Protein 3HTA (pdb70)

Radius of gyration: 35.43 Å; Cα contacts (8 Å, |Δi|>4): 912; chains: 4; bounding box: 67×68×115 Å

Structure (mmCIF, N/CA/C/O backbone):
data_3HTA
#
_entry.id   3HTA
#
_cell.length_a   76.471
_cell.length_b   77.922
_cell.length_c   203.265
_cell.angle_alpha   90.00
_cell.angle_beta   90.00
_cell.angle_gamma   90.00
#
_symmetry.space_group_name_H-M   'P 21 21 21'
#
loop_
_entity.id
_entity.type
_entity.pdbx_description
1 polymer 'EbrA repressor'
2 non-polymer IMIDAZOLE
3 water water
#
loop_
_atom_site.group_PDB
_atom_site.id
_atom_site.type_symbol
_atom_site.label_atom_id
_atom_site.label_alt_id
_atom_site.label_comp_id
_atom_site.label_asym_id
_atom_site.label_entity_id
_atom_site.label_seq_id
_atom_site.pdbx_PDB_ins_code
_atom_site.Cartn_x
_atom_site.Cartn_y
_atom_site.Cartn_z
_atom_site.occupancy
_atom_site.B_iso_or_equiv
_atom_site.auth_seq_id
_atom_site.auth_comp_id
_atom_site.auth_asym_id
_atom_site.auth_atom_id
_atom_site.pdbx_PDB_model_num
ATOM 1 N N . LEU A 1 14 ? 47.252 27.391 4.725 1.00 54.87 -6 LEU A N 1
ATOM 2 C CA . LEU A 1 14 ? 46.162 27.666 5.710 1.00 55.74 -6 LEU A CA 1
ATOM 3 C C . LEU A 1 14 ? 46.693 27.510 7.137 1.00 54.94 -6 LEU A C 1
ATOM 4 O O . LEU A 1 14 ? 47.414 26.559 7.437 1.00 55.85 -6 LEU A O 1
ATOM 9 N N . VAL A 1 15 ? 46.337 28.446 8.012 1.00 53.71 -5 VAL A N 1
ATOM 10 C CA . VAL A 1 15 ? 46.812 28.424 9.396 1.00 52.42 -5 VAL A CA 1
ATOM 11 C C . VAL A 1 15 ? 46.248 27.300 10.260 1.00 50.67 -5 VAL A C 1
ATOM 12 O O . VAL A 1 15 ? 45.042 27.177 10.427 1.00 51.96 -5 VAL A O 1
ATOM 16 N N . PRO A 1 16 ? 47.127 26.457 10.817 1.00 49.20 -4 PRO A N 1
ATOM 17 C CA . PRO A 1 16 ? 46.667 25.358 11.662 1.00 48.17 -4 PRO A CA 1
ATOM 18 C C . PRO A 1 16 ? 45.826 25.858 12.833 1.00 48.83 -4 PRO A C 1
ATOM 19 O O . PRO A 1 16 ? 45.960 27.000 13.265 1.00 47.72 -4 PRO A O 1
ATOM 23 N N . ARG A 1 17 ? 44.947 24.996 13.333 1.00 48.99 -3 ARG A N 1
ATOM 24 C CA . ARG A 1 17 ? 44.103 25.343 14.458 1.00 48.33 -3 ARG A CA 1
ATOM 25 C C . ARG A 1 17 ? 44.979 25.508 15.688 1.00 49.07 -3 ARG A C 1
ATOM 26 O O . ARG A 1 17 ? 46.052 24.919 15.773 1.00 47.24 -3 ARG A O 1
ATOM 34 N N . GLY A 1 18 ? 44.508 26.314 16.634 1.00 50.89 -2 GLY A N 1
ATOM 35 C CA . GLY A 1 18 ? 45.247 26.556 17.857 1.00 53.62 -2 GLY A CA 1
ATOM 36 C C . GLY A 1 18 ? 46.410 27.492 17.625 1.00 55.41 -2 GLY A C 1
ATOM 37 O O . GLY A 1 18 ? 47.190 27.776 18.534 1.00 56.89 -2 GLY A O 1
ATOM 38 N N . SER A 1 19 ? 46.513 27.982 16.397 1.00 56.67 -1 SER A N 1
ATOM 39 C CA . SER A 1 19 ? 47.586 28.881 16.012 1.00 58.06 -1 SER A CA 1
ATOM 40 C C . SER A 1 19 ? 47.442 30.274 16.608 1.00 59.89 -1 SER A C 1
ATOM 41 O O . SER A 1 19 ? 48.368 30.787 17.237 1.00 60.61 -1 SER A O 1
ATOM 44 N N . HIS A 1 20 ? 46.279 30.884 16.420 1.00 60.85 0 HIS A N 1
ATOM 45 C CA . HIS A 1 20 ? 46.049 32.231 16.924 1.00 61.73 0 HIS A CA 1
ATOM 46 C C . HIS A 1 20 ? 45.104 32.300 18.120 1.00 60.98 0 HIS A C 1
ATOM 47 O O . HIS A 1 20 ? 44.996 33.342 18.764 1.00 61.32 0 HIS A O 1
ATOM 54 N N . MET A 1 21 ? 44.427 31.197 18.423 1.00 58.95 1 MET A N 1
ATOM 55 C CA . MET A 1 21 ? 43.488 31.175 19.539 1.00 56.26 1 MET A CA 1
ATOM 56 C C . MET A 1 21 ? 43.133 29.749 19.944 1.00 54.07 1 MET A C 1
ATOM 57 O O . MET A 1 21 ? 43.422 28.805 19.217 1.00 53.21 1 MET A O 1
ATOM 62 N N . PRO A 1 22 ? 42.510 29.570 21.122 1.00 53.02 2 PRO A N 1
ATOM 63 C CA . PRO A 1 22 ? 42.149 28.213 21.541 1.00 51.94 2 PRO A CA 1
ATOM 64 C C . PRO A 1 22 ? 41.174 27.631 20.522 1.00 51.26 2 PRO A C 1
ATOM 65 O O . PRO A 1 22 ? 40.340 28.345 19.982 1.00 50.36 2 PRO A O 1
ATOM 69 N N . ARG A 1 23 ? 41.282 26.339 20.259 1.00 50.44 3 ARG A N 1
ATOM 70 C CA . ARG A 1 23 ? 40.409 25.697 19.291 1.00 50.68 3 ARG A CA 1
ATOM 71 C C . ARG A 1 23 ? 38.915 25.998 19.481 1.00 50.44 3 ARG A C 1
ATOM 72 O O . ARG A 1 23 ? 38.178 26.153 18.506 1.00 49.58 3 ARG A O 1
ATOM 80 N N . ARG A 1 24 ? 38.472 26.105 20.729 1.00 49.43 4 ARG A N 1
ATOM 81 C CA . ARG A 1 24 ? 37.062 26.351 21.013 1.00 48.20 4 ARG A CA 1
ATOM 82 C C . ARG A 1 24 ? 36.515 27.711 20.585 1.00 46.46 4 ARG A C 1
ATOM 83 O O . ARG A 1 24 ? 35.307 27.890 20.474 1.00 46.21 4 ARG A O 1
ATOM 91 N N . HIS A 1 25 ? 37.394 28.669 20.335 1.00 45.45 5 HIS A N 1
ATOM 92 C CA . HIS A 1 25 ? 36.943 29.994 19.932 1.00 44.20 5 HIS A CA 1
ATOM 93 C C . HIS A 1 25 ? 37.118 30.276 18.446 1.00 42.36 5 HIS A C 1
ATOM 94 O O . HIS A 1 25 ? 36.721 31.332 17.978 1.00 42.31 5 HIS A O 1
ATOM 101 N N . ASP A 1 26 ? 37.711 29.348 17.700 1.00 41.14 6 ASP A N 1
ATOM 102 C CA . ASP A 1 26 ? 37.939 29.582 16.283 1.00 42.08 6 ASP A CA 1
ATOM 103 C C . ASP A 1 26 ? 36.775 29.191 15.382 1.00 43.41 6 ASP A C 1
ATOM 104 O O . ASP A 1 26 ? 35.841 28.515 15.806 1.00 44.01 6 ASP A O 1
ATOM 109 N N . PRO A 1 27 ? 36.814 29.626 14.117 1.00 43.21 7 PRO A N 1
ATOM 110 C CA . PRO A 1 27 ? 35.742 29.310 13.174 1.00 43.06 7 PRO A CA 1
ATOM 111 C C . PRO A 1 27 ? 35.458 27.832 12.900 1.00 43.03 7 PRO A C 1
ATOM 112 O O . PRO A 1 27 ? 34.382 27.500 12.416 1.00 43.24 7 PRO A O 1
ATOM 116 N N . GLU A 1 28 ? 36.396 26.940 13.202 1.00 42.59 8 GLU A N 1
ATOM 117 C CA . GLU A 1 28 ? 36.146 25.521 12.952 1.00 40.87 8 GLU A CA 1
ATOM 118 C C . GLU A 1 28 ? 35.147 24.979 13.961 1.00 39.37 8 GLU A C 1
ATOM 119 O O . GLU A 1 28 ? 34.399 24.051 13.667 1.00 39.61 8 GLU A O 1
ATOM 125 N N . ARG A 1 29 ? 35.150 25.565 15.153 1.00 38.10 9 ARG A N 1
ATOM 126 C CA . ARG A 1 29 ? 34.240 25.174 16.223 1.00 35.88 9 ARG A CA 1
ATOM 127 C C . ARG A 1 29 ? 32.880 25.761 15.911 1.00 35.89 9 ARG A C 1
ATOM 128 O O . ARG A 1 29 ? 31.848 25.147 16.172 1.00 34.04 9 ARG A O 1
ATOM 136 N N . ARG A 1 30 ? 32.893 26.970 15.361 1.00 35.41 10 ARG A N 1
ATOM 137 C CA . ARG A 1 30 ? 31.667 27.641 14.988 1.00 36.63 10 ARG A CA 1
ATOM 138 C C . ARG A 1 30 ? 30.989 26.784 13.945 1.00 35.42 10 ARG A C 1
ATOM 139 O O . ARG A 1 30 ? 29.785 26.586 13.992 1.00 37.52 10 ARG A O 1
ATOM 147 N N . GLN A 1 31 ? 31.773 26.258 13.016 1.00 32.75 11 GLN A N 1
ATOM 148 C CA . GLN A 1 31 ? 31.239 25.427 11.946 1.00 32.68 11 GLN A CA 1
ATOM 149 C C . GLN A 1 31 ? 30.681 24.096 12.447 1.00 32.59 11 GLN A C 1
ATOM 150 O O . GLN A 1 31 ? 29.706 23.580 11.894 1.00 31.73 11 GLN A O 1
ATOM 156 N N . ARG A 1 32 ? 31.299 23.544 13.488 1.00 32.16 12 ARG A N 1
ATOM 157 C CA . ARG A 1 32 ? 30.855 22.275 14.065 1.00 32.19 12 ARG A CA 1
ATOM 158 C C . ARG A 1 32 ? 29.464 22.432 14.657 1.00 30.79 12 ARG A C 1
ATOM 159 O O . ARG A 1 32 ? 28.606 21.582 14.495 1.00 30.46 12 ARG A O 1
ATOM 167 N N . ILE A 1 33 ? 29.252 23.535 15.353 1.00 29.99 13 ILE A N 1
ATOM 168 C CA . ILE A 1 33 ? 27.970 23.806 15.976 1.00 28.99 13 ILE A CA 1
ATOM 169 C C . ILE A 1 33 ? 26.876 23.990 14.922 1.00 30.27 13 ILE A C 1
ATOM 170 O O . ILE A 1 33 ? 25.788 23.436 15.044 1.00 31.65 13 ILE A O 1
ATOM 175 N N . ILE A 1 34 ? 27.173 24.761 13.883 1.00 30.15 14 ILE A N 1
ATOM 176 C CA . ILE A 1 34 ? 26.219 24.997 12.817 1.00 28.60 14 ILE A CA 1
ATOM 177 C C . ILE A 1 34 ? 25.873 23.676 12.134 1.00 29.70 14 ILE A C 1
ATOM 178 O O . ILE A 1 34 ? 24.700 23.384 11.899 1.00 29.36 14 ILE A O 1
ATOM 183 N N . ASP A 1 35 ? 26.890 22.879 11.818 1.00 29.92 15 ASP A N 1
ATOM 184 C CA . ASP A 1 35 ? 26.671 21.583 11.179 1.00 30.40 15 ASP A CA 1
ATOM 185 C C . ASP A 1 35 ? 25.727 20.775 12.050 1.00 30.31 15 ASP A C 1
ATOM 186 O O . ASP A 1 35 ? 24.852 20.075 11.545 1.00 30.45 15 ASP A O 1
ATOM 191 N N . ALA A 1 36 ? 25.928 20.869 13.362 1.00 27.67 16 ALA A N 1
ATOM 192 C CA . ALA A 1 36 ? 25.111 20.148 14.320 1.00 27.45 16 ALA A CA 1
ATOM 193 C C . ALA A 1 36 ? 23.691 20.695 14.356 1.00 27.93 16 ALA A C 1
ATOM 194 O O . ALA A 1 36 ? 22.747 19.954 14.600 1.00 27.78 16 ALA A O 1
ATOM 196 N N . ALA A 1 37 ? 23.539 21.994 14.128 1.00 27.62 17 ALA A N 1
ATOM 197 C CA . ALA A 1 37 ? 22.218 22.599 14.136 1.00 28.33 17 ALA A CA 1
ATOM 198 C C . ALA A 1 37 ? 21.416 22.001 12.990 1.00 29.79 17 ALA A C 1
ATOM 199 O O . ALA A 1 37 ? 20.251 21.649 13.143 1.00 31.16 17 ALA A O 1
ATOM 201 N N . ILE A 1 38 ? 22.058 21.872 11.840 1.00 29.05 18 ILE A N 1
ATOM 202 C CA . ILE A 1 38 ? 21.409 21.300 10.683 1.00 30.06 18 ILE A CA 1
ATOM 203 C C . ILE A 1 38 ? 21.026 19.828 10.890 1.00 30.85 18 ILE A C 1
ATOM 204 O O . ILE A 1 38 ? 19.954 19.400 10.465 1.00 31.15 18 ILE A O 1
ATOM 209 N N . ARG A 1 39 ? 21.875 19.047 11.549 1.00 30.88 19 ARG A N 1
ATOM 210 C CA . ARG A 1 39 ? 21.529 17.650 11.791 1.00 30.25 19 ARG A CA 1
ATOM 211 C C . ARG A 1 39 ? 20.326 17.588 12.710 1.00 30.70 19 ARG A C 1
ATOM 212 O O . ARG A 1 39 ? 19.488 16.710 12.570 1.00 31.02 19 ARG A O 1
ATOM 220 N N . VAL A 1 40 ? 20.253 18.519 13.658 1.00 30.81 20 VAL A N 1
ATOM 221 C CA . VAL A 1 40 ? 19.138 18.569 14.597 1.00 31.78 20 VAL A CA 1
ATOM 222 C C . VAL A 1 40 ? 17.831 18.910 13.872 1.00 33.24 20 VAL A C 1
ATOM 223 O O . VAL A 1 40 ? 16.822 18.223 14.028 1.00 32.82 20 VAL A O 1
ATOM 227 N N . VAL A 1 41 ? 17.850 19.974 13.081 1.00 32.63 21 VAL A N 1
ATOM 228 C CA . VAL A 1 41 ? 16.659 20.367 12.354 1.00 32.72 21 VAL A CA 1
ATOM 229 C C . VAL A 1 41 ? 16.198 19.221 11.474 1.00 34.22 21 VAL A C 1
ATOM 230 O O . VAL A 1 41 ? 15.012 18.957 11.366 1.00 34.59 21 VAL A O 1
ATOM 234 N N . GLY A 1 42 ? 17.142 18.534 10.847 1.00 34.51 22 GLY A N 1
ATOM 235 C CA . GLY A 1 42 ? 16.777 17.428 9.991 1.00 34.83 22 GLY A CA 1
ATOM 236 C C . GLY A 1 42 ? 16.097 16.304 10.743 1.00 36.90 22 GLY A C 1
ATOM 237 O O . GLY A 1 42 ? 15.006 15.878 10.379 1.00 37.72 22 GLY A O 1
ATOM 238 N N . GLN A 1 43 ? 16.717 15.827 11.812 1.00 38.97 23 GLN A N 1
ATOM 239 C CA . GLN A 1 43 ? 16.138 14.721 12.554 1.00 41.20 23 GLN A CA 1
ATOM 240 C C . GLN A 1 43 ? 14.904 14.999 13.390 1.00 40.07 23 GLN A C 1
ATOM 241 O O . GLN A 1 43 ? 14.050 14.130 13.502 1.00 38.07 23 GLN A O 1
ATOM 247 N N . LYS A 1 44 ? 14.792 16.183 13.982 1.00 40.10 24 LYS A N 1
ATOM 248 C CA . LYS A 1 44 ? 13.619 16.457 14.803 1.00 41.85 24 LYS A CA 1
ATOM 249 C C . LYS A 1 44 ? 12.912 17.784 14.595 1.00 41.50 24 LYS A C 1
ATOM 250 O O . LYS A 1 44 ? 12.236 18.289 15.487 1.00 41.01 24 LYS A O 1
ATOM 256 N N . GLY A 1 45 ? 13.057 18.333 13.399 1.00 41.42 25 GLY A N 1
ATOM 257 C CA . GLY A 1 45 ? 12.400 19.573 13.074 1.00 40.31 25 GLY A CA 1
ATOM 258 C C . GLY A 1 45 ? 12.940 20.784 13.779 1.00 41.35 25 GLY A C 1
ATOM 259 O O . GLY A 1 45 ? 13.549 20.706 14.833 1.00 41.10 25 GLY A O 1
ATOM 260 N N . ILE A 1 46 ? 12.690 21.928 13.173 1.00 43.29 26 ILE A N 1
ATOM 261 C CA . ILE A 1 46 ? 13.137 23.198 13.694 1.00 44.15 26 ILE A CA 1
ATOM 262 C C . ILE A 1 46 ? 12.560 23.427 15.091 1.00 44.26 26 ILE A C 1
ATOM 263 O O . ILE A 1 46 ? 13.084 24.215 15.880 1.00 45.48 26 ILE A O 1
ATOM 268 N N . ALA A 1 47 ? 11.482 22.725 15.404 1.00 42.85 27 ALA A N 1
ATOM 269 C CA . ALA A 1 47 ? 10.859 22.869 16.709 1.00 41.19 27 ALA A CA 1
ATOM 270 C C . ALA A 1 47 ? 11.787 22.338 17.792 1.00 39.63 27 ALA A C 1
ATOM 271 O O . ALA A 1 47 ? 11.775 22.815 18.918 1.00 38.45 27 ALA A O 1
ATOM 273 N N . GLY A 1 48 ? 12.593 21.345 17.446 1.00 38.77 28 GLY A N 1
ATOM 274 C CA . GLY A 1 48 ? 13.509 20.781 18.417 1.00 37.96 28 GLY A CA 1
ATOM 275 C C . GLY A 1 48 ? 14.888 21.423 18.450 1.00 36.50 28 GLY A C 1
ATOM 276 O O . GLY A 1 48 ? 15.809 20.883 19.059 1.00 37.44 28 GLY A O 1
ATOM 277 N N . LEU A 1 49 ? 15.036 22.575 17.808 1.00 34.31 29 LEU A N 1
ATOM 278 C CA . LEU A 1 49 ? 16.320 23.264 17.776 1.00 33.73 29 LEU A CA 1
ATOM 279 C C . LEU A 1 49 ? 16.515 24.199 18.957 1.00 33.73 29 LEU A C 1
ATOM 280 O O . LEU A 1 49 ? 15.701 25.075 19.206 1.00 35.19 29 LEU A O 1
ATOM 285 N N . SER A 1 50 ? 17.602 24.014 19.689 1.00 32.80 30 SER A N 1
ATOM 286 C CA . SER A 1 50 ? 17.885 24.871 20.826 1.00 33.26 30 SER A CA 1
ATOM 287 C C . SER A 1 50 ? 19.360 24.740 21.148 1.00 33.74 30 SER A C 1
ATOM 288 O O . SER A 1 50 ? 20.011 23.817 20.681 1.00 35.14 30 SER A O 1
ATOM 291 N N . HIS A 1 51 ? 19.897 25.663 21.932 1.00 32.46 31 HIS A N 1
ATOM 292 C CA . HIS A 1 51 ? 21.298 25.583 22.286 1.00 31.35 31 HIS A CA 1
ATOM 293 C C . HIS A 1 51 ? 21.597 24.253 22.949 1.00 31.44 31 HIS A C 1
ATOM 294 O O . HIS A 1 51 ? 22.674 23.688 22.764 1.00 29.73 31 HIS A O 1
ATOM 301 N N . ARG A 1 52 ? 20.626 23.749 23.705 1.00 32.18 32 ARG A N 1
ATOM 302 C CA . ARG A 1 52 ? 20.775 22.478 24.409 1.00 32.07 32 ARG A CA 1
ATOM 303 C C . ARG A 1 52 ? 20.793 21.246 23.516 1.00 30.72 32 ARG A C 1
ATOM 304 O O . ARG A 1 52 ? 21.516 20.303 23.803 1.00 32.57 32 ARG A O 1
ATOM 312 N N . THR A 1 53 ? 19.996 21.230 22.450 1.00 28.80 33 THR A N 1
ATOM 313 C CA . THR A 1 53 ? 19.996 20.073 21.564 1.00 27.99 33 THR A CA 1
ATOM 314 C C . THR A 1 53 ? 21.151 20.180 20.584 1.00 27.52 33 THR A C 1
ATOM 315 O O . THR A 1 53 ? 21.675 19.175 20.134 1.00 29.30 33 THR A O 1
ATOM 319 N N . VAL A 1 54 ? 21.554 21.406 20.274 1.00 26.66 34 VAL A N 1
ATOM 320 C CA . VAL A 1 54 ? 22.684 21.663 19.380 1.00 26.88 34 VAL A CA 1
ATOM 321 C C . VAL A 1 54 ? 23.994 21.313 20.092 1.00 27.98 34 VAL A C 1
ATOM 322 O O . VAL A 1 54 ? 24.880 20.682 19.517 1.00 28.88 34 VAL A O 1
ATOM 326 N N . ALA A 1 55 ? 24.116 21.728 21.350 1.00 28.70 35 ALA A N 1
ATOM 327 C CA . ALA A 1 55 ? 25.314 21.435 22.124 1.00 27.47 35 ALA A CA 1
ATOM 328 C C . ALA A 1 55 ? 25.439 19.922 22.231 1.00 27.53 35 ALA A C 1
ATOM 329 O O . ALA A 1 55 ? 26.527 19.363 22.125 1.00 27.30 35 ALA A O 1
ATOM 331 N N . ALA A 1 56 ? 24.310 19.261 22.436 1.00 26.90 36 ALA A N 1
ATOM 332 C CA . ALA A 1 56 ? 24.296 17.810 22.544 1.00 28.34 36 ALA A CA 1
ATOM 333 C C . ALA A 1 56 ? 24.726 17.142 21.244 1.00 28.83 36 ALA A C 1
ATOM 334 O O . ALA A 1 56 ? 25.586 16.266 21.257 1.00 30.58 36 ALA A O 1
ATOM 336 N N . GLU A 1 57 ? 24.130 17.547 20.124 1.00 29.52 37 GLU A N 1
ATOM 337 C CA . GLU A 1 57 ? 24.464 16.953 18.830 1.00 29.84 37 GLU A CA 1
ATOM 338 C C . GLU A 1 57 ? 25.894 17.266 18.396 1.00 30.51 37 GLU A C 1
ATOM 339 O O . GLU A 1 57 ? 26.487 16.510 17.637 1.00 28.66 37 GLU A O 1
ATOM 345 N N . ALA A 1 58 ? 26.448 18.376 18.876 1.00 30.58 38 ALA A N 1
ATOM 346 C CA . ALA A 1 58 ? 27.815 18.735 18.520 1.00 30.89 38 ALA A CA 1
ATOM 347 C C . ALA A 1 58 ? 28.798 18.191 19.535 1.00 30.69 38 ALA A C 1
ATOM 348 O O . ALA A 1 58 ? 29.993 18.317 19.338 1.00 32.01 38 ALA A O 1
ATOM 350 N N . ASP A 1 59 ? 28.292 17.585 20.612 1.00 30.18 39 ASP A N 1
ATOM 351 C CA . ASP A 1 59 ? 29.131 17.031 21.672 1.00 29.21 39 ASP A CA 1
ATOM 352 C C . ASP A 1 59 ? 30.080 18.124 22.152 1.00 27.84 39 ASP A C 1
ATOM 353 O O . ASP A 1 59 ? 31.289 17.952 22.153 1.00 28.03 39 ASP A O 1
ATOM 358 N N . VAL A 1 60 ? 29.504 19.240 22.577 1.00 27.83 40 VAL A N 1
ATOM 359 C CA . VAL A 1 60 ? 30.246 20.419 23.011 1.00 27.52 40 VAL A CA 1
ATOM 360 C C . VAL A 1 60 ? 29.558 21.072 24.226 1.00 27.74 40 VAL A C 1
ATOM 361 O O . VAL A 1 60 ? 28.372 20.873 24.442 1.00 28.61 40 VAL A O 1
ATOM 365 N N . PRO A 1 61 ? 30.295 21.852 25.038 1.00 27.09 41 PRO A N 1
ATOM 366 C CA . PRO A 1 61 ? 29.652 22.477 26.199 1.00 26.19 41 PRO A CA 1
ATOM 367 C C . PRO A 1 61 ? 28.577 23.490 25.800 1.00 26.77 41 PRO A C 1
ATOM 368 O O . PRO A 1 61 ? 28.625 24.058 24.718 1.00 27.44 41 PRO A O 1
ATOM 372 N N . LEU A 1 62 ? 27.600 23.709 26.669 1.00 25.99 42 LEU A N 1
ATOM 373 C CA . LEU A 1 62 ? 26.554 24.659 26.352 1.00 27.94 42 LEU A CA 1
ATOM 374 C C . LEU A 1 62 ? 27.179 26.037 26.175 1.00 29.28 42 LEU A C 1
ATOM 375 O O . LEU A 1 62 ? 26.850 26.758 25.239 1.00 31.87 42 LEU A O 1
ATOM 380 N N . GLY A 1 63 ? 28.101 26.393 27.060 1.00 29.22 43 GLY A N 1
ATOM 381 C CA . GLY A 1 63 ? 28.748 27.689 26.964 1.00 30.66 43 GLY A CA 1
ATOM 382 C C . GLY A 1 63 ? 29.442 27.938 25.640 1.00 30.55 43 GLY A C 1
ATOM 383 O O . GLY A 1 63 ? 29.676 29.079 25.259 1.00 29.79 43 GLY A O 1
ATOM 384 N N . SER A 1 64 ? 29.781 26.864 24.937 1.00 31.87 44 SER A N 1
ATOM 385 C CA . SER A 1 64 ? 30.438 26.991 23.655 1.00 32.79 44 SER A CA 1
ATOM 386 C C . SER A 1 64 ? 29.455 27.425 22.588 1.00 34.03 44 SER A C 1
ATOM 387 O O . SER A 1 64 ? 29.821 28.166 21.676 1.00 32.80 44 SER A O 1
ATOM 390 N N . THR A 1 65 ? 28.210 26.967 22.686 1.00 34.02 45 THR A N 1
ATOM 391 C CA . THR A 1 65 ? 27.224 27.368 21.696 1.00 34.11 45 THR A CA 1
ATOM 392 C C . THR A 1 65 ? 26.858 28.830 21.937 1.00 34.42 45 THR A C 1
ATOM 393 O O . THR A 1 65 ? 26.676 29.595 20.994 1.00 34.30 45 THR A O 1
ATOM 397 N N . THR A 1 66 ? 26.777 29.232 23.200 1.00 34.36 46 THR A N 1
ATOM 398 C CA . THR A 1 66 ? 26.436 30.614 23.512 1.00 34.57 46 THR A CA 1
ATOM 399 C C . THR A 1 66 ? 27.572 31.582 23.194 1.00 34.88 46 THR A C 1
ATOM 400 O O . THR A 1 66 ? 27.342 32.774 22.964 1.00 34.24 46 THR A O 1
ATOM 404 N N . TYR A 1 67 ? 28.800 31.074 23.188 1.00 34.87 47 TYR A N 1
ATOM 405 C CA . TYR A 1 67 ? 29.943 31.918 22.876 1.00 35.11 47 TYR A CA 1
ATOM 406 C C . TYR A 1 67 ? 29.872 32.346 21.422 1.00 34.75 47 TYR A C 1
ATOM 407 O O . TYR A 1 67 ? 30.170 33.484 21.096 1.00 36.02 47 TYR A O 1
ATOM 416 N N . HIS A 1 68 ? 29.479 31.423 20.552 1.00 34.32 48 HIS A N 1
ATOM 417 C CA . HIS A 1 68 ? 29.381 31.704 19.124 1.00 33.27 48 HIS A CA 1
ATOM 418 C C . HIS A 1 68 ? 28.022 32.249 18.719 1.00 33.02 48 HIS A C 1
ATOM 419 O O . HIS A 1 68 ? 27.916 32.992 17.751 1.00 34.12 48 HIS A O 1
ATOM 426 N N . PHE A 1 69 ? 26.982 31.880 19.454 1.00 32.12 49 PHE A N 1
ATOM 427 C CA . PHE A 1 69 ? 25.640 32.359 19.154 1.00 31.04 49 PHE A CA 1
ATOM 428 C C . PHE A 1 69 ? 24.902 32.714 20.451 1.00 32.27 49 PHE A C 1
ATOM 429 O O . PHE A 1 69 ? 24.236 31.877 21.055 1.00 32.18 49 PHE A O 1
ATOM 437 N N . ALA A 1 70 ? 25.025 33.968 20.868 1.00 31.48 50 ALA A N 1
ATOM 438 C CA . ALA A 1 70 ? 24.404 34.449 22.095 1.00 32.62 50 ALA A CA 1
ATOM 439 C C . ALA A 1 70 ? 22.905 34.208 22.225 1.00 34.00 50 ALA A C 1
ATOM 440 O O . ALA A 1 70 ? 22.431 33.911 23.315 1.00 35.20 50 ALA A O 1
ATOM 442 N N . THR A 1 71 ? 22.158 34.352 21.133 1.00 32.90 51 THR A N 1
ATOM 443 C CA . THR A 1 71 ? 20.711 34.143 21.169 1.00 32.75 51 THR A CA 1
ATOM 444 C C . THR A 1 71 ? 20.287 33.076 20.164 1.00 33.17 51 THR A C 1
ATOM 445 O O . THR A 1 71 ? 21.036 32.762 19.246 1.00 33.08 51 THR A O 1
ATOM 449 N N . LEU A 1 72 ? 19.083 32.530 20.321 1.00 33.14 52 LEU A N 1
ATOM 450 C CA . LEU A 1 72 ? 18.611 31.497 19.401 1.00 33.29 52 LEU A CA 1
ATOM 451 C C . LEU A 1 72 ? 18.537 32.024 17.975 1.00 34.08 52 LEU A C 1
ATOM 452 O O . LEU A 1 72 ? 18.811 31.301 17.022 1.00 33.61 52 LEU A O 1
ATOM 457 N N . ASP A 1 73 ? 18.156 33.285 17.830 1.00 35.53 53 ASP A N 1
ATOM 458 C CA . ASP A 1 73 ? 18.070 33.881 16.510 1.00 36.46 53 ASP A CA 1
ATOM 459 C C . ASP A 1 73 ? 19.422 33.795 15.813 1.00 36.99 53 ASP A C 1
ATOM 460 O O . ASP A 1 73 ? 19.510 33.349 14.671 1.00 37.99 53 ASP A O 1
ATOM 465 N N . ASP A 1 74 ? 20.484 34.202 16.496 1.00 35.79 54 ASP A N 1
ATOM 466 C CA . ASP A 1 74 ? 21.798 34.159 15.876 1.00 34.91 54 ASP A CA 1
ATOM 467 C C . ASP A 1 74 ? 22.109 32.755 15.396 1.00 33.88 54 ASP A C 1
ATOM 468 O O . ASP A 1 74 ? 22.686 32.577 14.333 1.00 34.28 54 ASP A O 1
ATOM 473 N N . LEU A 1 75 ? 21.713 31.757 16.175 1.00 33.36 55 LEU A N 1
ATOM 474 C CA . LEU A 1 75 ? 21.974 30.370 15.817 1.00 32.90 55 LEU A CA 1
ATOM 475 C C . LEU A 1 75 ? 21.183 29.983 14.575 1.00 33.67 55 LEU A C 1
ATOM 476 O O . LEU A 1 75 ? 21.722 29.375 13.655 1.00 32.70 55 LEU A O 1
ATOM 481 N N . MET A 1 76 ? 19.899 30.337 14.566 1.00 34.42 56 MET A N 1
ATOM 482 C CA . MET A 1 76 ? 18.989 30.015 13.466 1.00 34.98 56 MET A CA 1
ATOM 483 C C . MET A 1 76 ? 19.400 30.714 12.178 1.00 33.63 56 MET A C 1
ATOM 484 O O . MET A 1 76 ? 19.331 30.142 11.095 1.00 32.08 56 MET A O 1
ATOM 489 N N . VAL A 1 77 ? 19.829 31.960 12.301 1.00 32.83 57 VAL A N 1
ATOM 490 C CA . VAL A 1 77 ? 20.289 32.712 11.149 1.00 32.57 57 VAL A CA 1
ATOM 491 C C . VAL A 1 77 ? 21.475 31.966 10.529 1.00 32.59 57 VAL A C 1
ATOM 492 O O . VAL A 1 77 ? 21.556 31.817 9.314 1.00 33.19 57 VAL A O 1
ATOM 496 N N . ALA A 1 78 ? 22.383 31.484 11.367 1.00 30.23 58 ALA A N 1
ATOM 497 C CA . ALA A 1 78 ? 23.541 30.756 10.870 1.00 31.99 58 ALA A CA 1
ATOM 498 C C . ALA A 1 78 ? 23.145 29.436 10.237 1.00 32.26 58 ALA A C 1
ATOM 499 O O . ALA A 1 78 ? 23.731 29.031 9.241 1.00 33.18 58 ALA A O 1
ATOM 501 N N . ALA A 1 79 ? 22.165 28.756 10.819 1.00 33.35 59 ALA A N 1
ATOM 502 C CA . ALA A 1 79 ? 21.702 27.484 10.274 1.00 35.24 59 ALA A CA 1
ATOM 503 C C . ALA A 1 79 ? 21.027 27.733 8.916 1.00 35.66 59 ALA A C 1
ATOM 504 O O . ALA A 1 79 ? 21.188 26.963 7.972 1.00 34.27 59 ALA A O 1
ATOM 506 N N . LEU A 1 80 ? 20.281 28.825 8.827 1.00 34.51 60 LEU A N 1
ATOM 507 C CA . LEU A 1 80 ? 19.600 29.171 7.598 1.00 35.28 60 LEU A CA 1
ATOM 508 C C . LEU A 1 80 ? 20.576 29.445 6.448 1.00 35.85 60 LEU A C 1
ATOM 509 O O . LEU A 1 80 ? 20.426 28.883 5.366 1.00 35.62 60 LEU A O 1
ATOM 514 N N . ARG A 1 81 ? 21.573 30.297 6.682 1.00 35.72 61 ARG A N 1
ATOM 515 C CA . ARG A 1 81 ? 22.562 30.629 5.660 1.00 36.61 61 ARG A CA 1
ATOM 516 C C . ARG A 1 81 ? 23.326 29.402 5.154 1.00 38.16 61 ARG A C 1
ATOM 517 O O . ARG A 1 81 ? 23.711 29.333 3.983 1.00 37.78 61 ARG A O 1
ATOM 525 N N . GLN A 1 82 ? 23.561 28.445 6.042 1.00 37.42 62 GLN A N 1
ATOM 526 C CA . GLN A 1 82 ? 24.246 27.223 5.659 1.00 38.77 62 GLN A CA 1
ATOM 527 C C . GLN A 1 82 ? 23.277 26.393 4.835 1.00 38.48 62 GLN A C 1
ATOM 528 O O . GLN A 1 82 ? 23.661 25.765 3.858 1.00 37.95 62 GLN A O 1
ATOM 534 N N . ALA A 1 83 ? 22.015 26.394 5.247 1.00 37.36 63 ALA A N 1
ATOM 535 C CA . ALA A 1 83 ? 20.987 25.632 4.559 1.00 37.94 63 ALA A CA 1
ATOM 536 C C . ALA A 1 83 ? 20.764 26.123 3.133 1.00 38.31 63 ALA A C 1
ATOM 537 O O . ALA A 1 83 ? 20.616 25.318 2.224 1.00 37.93 63 ALA A O 1
ATOM 539 N N . ASN A 1 84 ? 20.738 27.440 2.944 1.00 37.35 64 ASN A N 1
ATOM 540 C CA . ASN A 1 84 ? 20.543 28.018 1.622 1.00 38.53 64 ASN A CA 1
ATOM 541 C C . ASN A 1 84 ? 21.587 27.523 0.634 1.00 39.86 64 ASN A C 1
ATOM 542 O O . ASN A 1 84 ? 21.400 27.620 -0.570 1.00 40.73 64 ASN A O 1
ATOM 547 N N . GLU A 1 85 ? 22.695 27.005 1.144 1.00 40.78 65 GLU A N 1
ATOM 548 C CA . GLU A 1 85 ? 23.755 26.510 0.283 1.00 41.85 65 GLU A CA 1
ATOM 549 C C . GLU A 1 85 ? 23.302 25.281 -0.495 1.00 40.52 65 GLU A C 1
ATOM 550 O O . GLU A 1 85 ? 23.981 24.824 -1.414 1.00 39.03 65 GLU A O 1
ATOM 556 N N . GLY A 1 86 ? 22.138 24.756 -0.135 1.00 38.61 66 GLY A N 1
ATOM 557 C CA . GLY A 1 86 ? 21.614 23.596 -0.829 1.00 36.18 66 GLY A CA 1
ATOM 558 C C . GLY A 1 86 ? 21.101 23.992 -2.202 1.00 35.65 66 GLY A C 1
ATOM 559 O O . GLY A 1 86 ? 21.515 23.427 -3.205 1.00 33.63 66 GLY A O 1
ATOM 560 N N . PHE A 1 87 ? 20.202 24.971 -2.247 1.00 35.17 67 PHE A N 1
ATOM 561 C CA . PHE A 1 87 ? 19.648 25.439 -3.508 1.00 35.80 67 PHE A CA 1
ATOM 562 C C . PHE A 1 87 ? 20.729 26.167 -4.305 1.00 34.80 67 PHE A C 1
ATOM 563 O O . PHE A 1 87 ? 20.867 25.966 -5.503 1.00 33.93 67 PHE A O 1
ATOM 571 N N . ALA A 1 88 ? 21.491 27.011 -3.622 1.00 35.29 68 ALA A N 1
ATOM 572 C CA . ALA A 1 88 ? 22.565 27.777 -4.244 1.00 36.02 68 ALA A CA 1
ATOM 573 C C . ALA A 1 88 ? 23.576 26.914 -4.997 1.00 37.01 68 ALA A C 1
ATOM 574 O O . ALA A 1 88 ? 23.976 27.256 -6.108 1.00 37.49 68 ALA A O 1
ATOM 576 N N . ARG A 1 89 ? 23.995 25.802 -4.403 1.00 38.19 69 ARG A N 1
ATOM 577 C CA . ARG A 1 89 ? 24.959 24.932 -5.065 1.00 40.28 69 ARG A CA 1
ATOM 578 C C . ARG A 1 89 ? 24.425 24.337 -6.354 1.00 40.08 69 ARG A C 1
ATOM 579 O O . ARG A 1 89 ? 25.186 24.094 -7.284 1.00 41.60 69 ARG A O 1
ATOM 587 N N . VAL A 1 90 ? 23.123 24.086 -6.413 1.00 38.77 70 VAL A N 1
ATOM 588 C CA . VAL A 1 90 ? 22.533 23.548 -7.627 1.00 35.21 70 VAL A CA 1
ATOM 589 C C . VAL A 1 90 ? 22.559 24.646 -8.687 1.00 35.89 70 VAL A C 1
ATOM 590 O O . VAL A 1 90 ? 22.762 24.376 -9.869 1.00 35.64 70 VAL A O 1
ATOM 594 N N . VAL A 1 91 ? 22.368 25.889 -8.263 1.00 33.99 71 VAL A N 1
ATOM 595 C CA . VAL A 1 91 ? 22.398 27.007 -9.192 1.00 35.12 71 VAL A CA 1
ATOM 596 C C . VAL A 1 91 ? 23.805 27.212 -9.759 1.00 37.43 71 VAL A C 1
ATOM 597 O O . VAL A 1 91 ? 23.988 27.411 -10.965 1.00 38.92 71 VAL A O 1
ATOM 601 N N . ALA A 1 92 ? 24.804 27.172 -8.886 1.00 36.63 72 ALA A N 1
ATOM 602 C CA . ALA A 1 92 ? 26.183 27.358 -9.316 1.00 35.55 72 ALA A CA 1
ATOM 603 C C . ALA A 1 92 ? 26.616 26.241 -10.248 1.00 35.00 72 ALA A C 1
ATOM 604 O O . ALA A 1 92 ? 27.531 26.414 -11.035 1.00 34.32 72 ALA A O 1
ATOM 606 N N . ALA A 1 93 ? 25.960 25.092 -10.159 1.00 35.61 73 ALA A N 1
ATOM 607 C CA . ALA A 1 93 ? 26.292 23.963 -11.018 1.00 34.50 73 ALA A CA 1
ATOM 608 C C . ALA A 1 93 ? 25.714 24.169 -12.419 1.00 35.19 73 ALA A C 1
ATOM 609 O O . ALA A 1 93 ? 25.958 23.382 -13.331 1.00 35.15 73 ALA A O 1
ATOM 611 N N . HIS A 1 94 ? 24.943 25.238 -12.577 1.00 34.45 74 HIS A N 1
ATOM 612 C CA . HIS A 1 94 ? 24.327 25.569 -13.850 1.00 33.29 74 HIS A CA 1
ATOM 613 C C . HIS A 1 94 ? 24.817 26.933 -14.311 1.00 35.96 74 HIS A C 1
ATOM 614 O O . HIS A 1 94 ? 24.055 27.900 -14.365 1.00 35.84 74 HIS A O 1
ATOM 621 N N . PRO A 1 95 ? 26.113 27.034 -14.638 1.00 38.05 75 PRO A N 1
ATOM 622 C CA . PRO A 1 95 ? 26.669 28.307 -15.096 1.00 38.05 75 PRO A CA 1
ATOM 623 C C . PRO A 1 95 ? 26.078 28.751 -16.441 1.00 39.36 75 PRO A C 1
ATOM 624 O O . PRO A 1 95 ? 26.266 29.889 -16.857 1.00 41.23 75 PRO A O 1
ATOM 628 N N . ALA A 1 96 ? 25.362 27.860 -17.121 1.00 39.70 76 ALA A N 1
ATOM 629 C CA . ALA A 1 96 ? 24.737 28.223 -18.390 1.00 40.60 76 ALA A CA 1
ATOM 630 C C . ALA A 1 96 ? 23.756 29.355 -18.129 1.00 41.31 76 ALA A C 1
ATOM 631 O O . ALA A 1 96 ? 23.251 29.968 -19.056 1.00 41.69 76 ALA A O 1
ATOM 633 N N . LEU A 1 97 ? 23.490 29.606 -16.851 1.00 41.26 77 LEU A N 1
ATOM 634 C CA . LEU A 1 97 ? 22.572 30.645 -16.412 1.00 40.80 77 LEU A CA 1
ATOM 635 C C . LEU A 1 97 ? 23.076 32.040 -16.753 1.00 42.05 77 LEU A C 1
ATOM 636 O O . LEU A 1 97 ? 22.307 32.906 -17.165 1.00 41.10 77 LEU A O 1
ATOM 641 N N . SER A 1 98 ? 24.373 32.259 -16.580 1.00 44.03 78 SER A N 1
ATOM 642 C CA . SER A 1 98 ? 24.951 33.563 -16.855 1.00 47.04 78 SER A CA 1
ATOM 643 C C . SER A 1 98 ? 25.247 33.826 -18.332 1.00 48.25 78 SER A C 1
ATOM 644 O O . SER A 1 98 ? 25.446 34.972 -18.727 1.00 48.20 78 SER A O 1
ATOM 647 N N . ASP A 1 99 ? 25.274 32.782 -19.151 1.00 49.47 79 ASP A N 1
ATOM 648 C CA . ASP A 1 99 ? 25.529 32.979 -20.571 1.00 51.85 79 ASP A CA 1
ATOM 649 C C . ASP A 1 99 ? 24.518 33.994 -21.100 1.00 53.25 79 ASP A C 1
ATOM 650 O O . ASP A 1 99 ? 23.338 33.931 -20.773 1.00 55.01 79 ASP A O 1
ATOM 655 N N . PRO A 1 100 ? 24.966 34.944 -21.930 1.00 53.51 80 PRO A N 1
ATOM 656 C CA . PRO A 1 100 ? 24.093 35.977 -22.497 1.00 52.59 80 PRO A CA 1
ATOM 657 C C . PRO A 1 100 ? 22.878 35.480 -23.280 1.00 52.67 80 PRO A C 1
ATOM 658 O O . PRO A 1 100 ? 21.844 36.146 -23.308 1.00 52.37 80 PRO A O 1
ATOM 662 N N . GLU A 1 101 ? 22.998 34.324 -23.923 1.00 51.62 81 GLU A N 1
ATOM 663 C CA . GLU A 1 101 ? 21.880 33.766 -24.679 1.00 50.91 81 GLU A CA 1
ATOM 664 C C . GLU A 1 101 ? 21.324 32.553 -23.951 1.00 48.70 81 GLU A C 1
ATOM 665 O O . GLU A 1 101 ? 20.738 31.658 -24.561 1.00 47.50 81 GLU A O 1
ATOM 671 N N . ALA A 1 102 ? 21.510 32.535 -22.637 1.00 46.02 82 ALA A N 1
ATOM 672 C CA . ALA A 1 102 ? 21.049 31.430 -21.809 1.00 44.10 82 ALA A CA 1
ATOM 673 C C . ALA A 1 102 ? 19.541 31.215 -21.838 1.00 41.79 82 ALA A C 1
ATOM 674 O O . ALA A 1 102 ? 18.766 32.160 -21.897 1.00 41.19 82 ALA A O 1
ATOM 676 N N . ASP A 1 103 ? 19.136 29.955 -21.792 1.00 39.38 83 ASP A N 1
ATOM 677 C CA . ASP A 1 103 ? 17.729 29.605 -21.768 1.00 36.81 83 ASP A CA 1
ATOM 678 C C . ASP A 1 103 ? 17.309 29.643 -20.302 1.00 36.70 83 ASP A C 1
ATOM 679 O O . ASP A 1 103 ? 17.311 28.621 -19.627 1.00 37.17 83 ASP A O 1
ATOM 684 N N . LEU A 1 104 ? 16.964 30.825 -19.809 1.00 34.52 84 LEU A N 1
ATOM 685 C CA . LEU A 1 104 ? 16.582 30.989 -18.414 1.00 34.42 84 LEU A CA 1
ATOM 686 C C . LEU A 1 104 ? 15.447 30.086 -17.913 1.00 33.85 84 LEU A C 1
ATOM 687 O O . LEU A 1 104 ? 15.583 29.422 -16.893 1.00 34.39 84 LEU A O 1
ATOM 692 N N . SER A 1 105 ? 14.329 30.055 -18.624 1.00 32.34 85 SER A N 1
ATOM 693 C CA . SER A 1 105 ? 13.193 29.246 -18.202 1.00 31.51 85 SER A CA 1
ATOM 694 C C . SER A 1 105 ? 13.473 27.749 -18.081 1.00 30.94 85 SER A C 1
ATOM 695 O O . SER A 1 105 ? 13.203 27.150 -17.043 1.00 26.84 85 SER A O 1
ATOM 698 N N . GLY A 1 106 ? 14.001 27.145 -19.141 1.00 29.97 86 GLY A N 1
ATOM 699 C CA . GLY A 1 106 ? 14.294 25.725 -19.105 1.00 29.82 86 GLY A CA 1
ATOM 700 C C . GLY A 1 106 ? 15.399 25.364 -18.127 1.00 32.80 86 GLY A C 1
ATOM 701 O O . GLY A 1 106 ? 15.354 24.317 -17.492 1.00 32.10 86 GLY A O 1
ATOM 702 N N . GLU A 1 107 ? 16.389 26.240 -18.000 1.00 32.19 87 GLU A N 1
ATOM 703 C CA . GLU A 1 107 ? 17.515 26.022 -17.112 1.00 33.13 87 GLU A CA 1
ATOM 704 C C . GLU A 1 107 ? 17.068 26.179 -15.660 1.00 34.47 87 GLU A C 1
ATOM 705 O O . GLU A 1 107 ? 17.460 25.408 -14.788 1.00 35.22 87 GLU A O 1
ATOM 711 N N . LEU A 1 108 ? 16.252 27.188 -15.391 1.00 34.55 88 LEU A N 1
ATOM 712 C CA . LEU A 1 108 ? 15.777 27.397 -14.034 1.00 33.69 88 LEU A CA 1
ATOM 713 C C . LEU A 1 108 ? 14.836 26.273 -13.633 1.00 33.97 88 LEU A C 1
ATOM 714 O O . LEU A 1 108 ? 14.795 25.876 -12.475 1.00 33.89 88 LEU A O 1
ATOM 719 N N . ALA A 1 109 ? 14.087 25.746 -14.593 1.00 33.51 89 ALA A N 1
ATOM 720 C CA . ALA A 1 109 ? 13.164 24.660 -14.296 1.00 34.05 89 ALA A CA 1
ATOM 721 C C . ALA A 1 109 ? 13.962 23.390 -14.018 1.00 34.49 89 ALA A C 1
ATOM 722 O O . ALA A 1 109 ? 13.580 22.578 -13.178 1.00 33.94 89 ALA A O 1
ATOM 724 N N . ARG A 1 110 ? 15.076 23.236 -14.729 1.00 34.19 90 ARG A N 1
ATOM 725 C CA . ARG A 1 110 ? 15.952 22.083 -14.572 1.00 34.30 90 ARG A CA 1
ATOM 726 C C . ARG A 1 110 ? 16.605 22.151 -13.205 1.00 32.82 90 ARG A C 1
ATOM 727 O O . ARG A 1 110 ? 16.796 21.136 -12.558 1.00 31.30 90 ARG A O 1
ATOM 735 N N . VAL A 1 111 ? 16.947 23.358 -12.771 1.00 32.43 91 VAL A N 1
ATOM 736 C CA . VAL A 1 111 ? 17.549 23.555 -11.460 1.00 33.07 91 VAL A CA 1
ATOM 737 C C . VAL A 1 111 ? 16.577 23.102 -10.370 1.00 34.39 91 VAL A C 1
ATOM 738 O O . VAL A 1 111 ? 16.977 22.447 -9.419 1.00 34.48 91 VAL A O 1
ATOM 742 N N . LEU A 1 112 ? 15.301 23.450 -10.511 1.00 35.65 92 LEU A N 1
ATOM 743 C CA . LEU A 1 112 ? 14.292 23.046 -9.537 1.00 36.80 92 LEU A CA 1
ATOM 744 C C . LEU A 1 112 ? 14.241 21.527 -9.470 1.00 37.76 92 LEU A C 1
ATOM 745 O O . LEU A 1 112 ? 14.365 20.940 -8.398 1.00 39.62 92 LEU A O 1
ATOM 750 N N . GLY A 1 113 ? 14.059 20.893 -10.621 1.00 37.19 93 GLY A N 1
ATOM 751 C CA . GLY A 1 113 ? 14.005 19.445 -10.658 1.00 38.82 93 GLY A CA 1
ATOM 752 C C . GLY A 1 113 ? 15.159 18.771 -9.937 1.00 40.26 93 GLY A C 1
ATOM 753 O O . GLY A 1 113 ? 14.964 17.751 -9.279 1.00 40.27 93 GLY A O 1
ATOM 754 N N . GLU A 1 114 ? 16.359 19.334 -10.056 1.00 40.48 94 GLU A N 1
ATOM 755 C CA . GLU A 1 114 ? 17.538 18.767 -9.408 1.00 41.79 94 GLU A CA 1
ATOM 756 C C . GLU A 1 114 ? 17.489 18.944 -7.901 1.00 39.77 94 GLU A C 1
ATOM 757 O O . GLU A 1 114 ? 17.785 18.018 -7.152 1.00 39.90 94 GLU A O 1
ATOM 763 N N . TRP A 1 115 ? 17.121 20.138 -7.460 1.00 37.67 95 TRP A N 1
ATOM 764 C CA . TRP A 1 115 ? 17.028 20.413 -6.041 1.00 37.76 95 TRP A CA 1
ATOM 765 C C . TRP A 1 115 ? 15.924 19.542 -5.435 1.00 38.19 95 TRP A C 1
ATOM 766 O O . TRP A 1 115 ? 16.165 18.773 -4.509 1.00 39.24 95 TRP A O 1
ATOM 777 N N . LEU A 1 116 ? 14.717 19.649 -5.981 1.00 37.96 96 LEU A N 1
ATOM 778 C CA . LEU A 1 116 ? 13.568 18.876 -5.509 1.00 37.52 96 LEU A CA 1
ATOM 779 C C . LEU A 1 116 ? 13.813 17.377 -5.532 1.00 36.95 96 LEU A C 1
ATOM 780 O O . LEU A 1 116 ? 13.287 16.652 -4.694 1.00 36.51 96 LEU A O 1
ATOM 785 N N . GLY A 1 117 ? 14.605 16.919 -6.495 1.00 37.20 97 GLY A N 1
ATOM 786 C CA . GLY A 1 117 ? 14.898 15.500 -6.614 1.00 37.54 97 GLY A CA 1
ATOM 787 C C . GLY A 1 117 ? 16.029 14.955 -5.754 1.00 38.30 97 GLY A C 1
ATOM 788 O O . GLY A 1 117 ? 16.354 13.771 -5.842 1.00 36.45 97 GLY A O 1
ATOM 789 N N . GLY A 1 118 ? 16.630 15.805 -4.922 1.00 39.46 98 GLY A N 1
ATOM 790 C CA . GLY A 1 118 ? 17.714 15.355 -4.059 1.00 38.35 98 GLY A CA 1
ATOM 791 C C . GLY A 1 118 ? 17.145 14.641 -2.857 1.00 39.79 98 GLY A C 1
ATOM 792 O O . GLY A 1 118 ? 15.961 14.311 -2.848 1.00 40.19 98 GLY A O 1
ATOM 793 N N . ASP A 1 119 ? 17.959 14.388 -1.839 1.00 40.86 99 ASP A N 1
ATOM 794 C CA . ASP A 1 119 ? 17.428 13.721 -0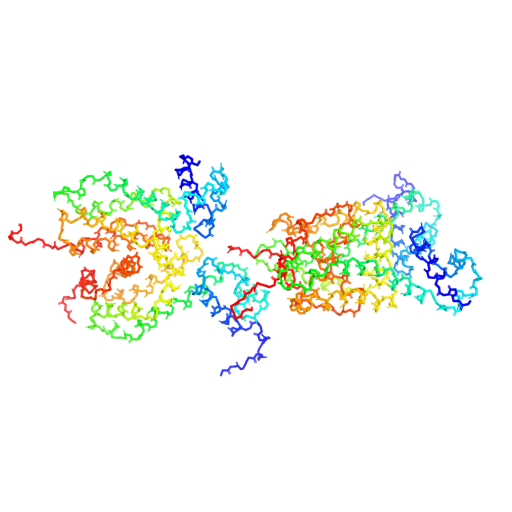.659 1.00 42.58 99 ASP A CA 1
ATOM 795 C C . ASP A 1 119 ? 16.395 14.657 -0.055 1.00 42.75 99 ASP A C 1
ATOM 796 O O . ASP A 1 119 ? 16.729 15.754 0.388 1.00 42.96 99 ASP A O 1
ATOM 801 N N . ARG A 1 120 ? 15.144 14.212 -0.039 1.00 42.32 100 ARG A N 1
ATOM 802 C CA . ARG A 1 120 ? 14.034 15.019 0.451 1.00 42.15 100 ARG A CA 1
ATOM 803 C C . ARG A 1 120 ? 14.131 15.513 1.892 1.00 41.42 100 ARG A C 1
ATOM 804 O O . ARG A 1 120 ? 13.569 16.552 2.229 1.00 42.62 100 ARG A O 1
ATOM 812 N N . THR A 1 121 ? 14.833 14.772 2.743 1.00 40.55 101 THR A N 1
ATOM 813 C CA . THR A 1 121 ? 15.015 15.174 4.134 1.00 37.79 101 THR A CA 1
ATOM 814 C C . THR A 1 121 ? 15.816 16.474 4.139 1.00 36.30 101 THR A C 1
ATOM 815 O O . THR A 1 121 ? 15.563 17.371 4.932 1.00 34.59 101 THR A O 1
ATOM 819 N N . GLY A 1 122 ? 16.786 16.562 3.237 1.00 35.77 102 GLY A N 1
ATOM 820 C CA . GLY A 1 122 ? 17.606 17.753 3.151 1.00 35.34 102 GLY A CA 1
ATOM 821 C C . GLY A 1 122 ? 16.805 18.913 2.604 1.00 35.52 102 GLY A C 1
ATOM 822 O O . GLY A 1 122 ? 16.916 20.035 3.088 1.00 34.07 102 GLY A O 1
ATOM 823 N N . VAL A 1 123 ? 15.995 18.637 1.588 1.00 35.67 103 VAL A N 1
ATOM 824 C CA . VAL A 1 123 ? 15.159 19.657 0.977 1.00 34.99 103 VAL A CA 1
ATOM 825 C C . VAL A 1 123 ? 14.203 20.199 2.021 1.00 35.28 103 VAL A C 1
ATOM 826 O O . VAL A 1 123 ? 13.952 21.400 2.092 1.00 35.69 103 VAL A O 1
ATOM 830 N N . GLU A 1 124 ? 13.672 19.306 2.843 1.00 35.56 104 GLU A N 1
ATOM 831 C CA . GLU A 1 124 ? 12.728 19.710 3.872 1.00 36.33 104 GLU A CA 1
ATOM 832 C C . GLU A 1 124 ? 13.330 20.593 4.952 1.00 35.74 104 GLU A C 1
ATOM 833 O O . GLU A 1 124 ? 12.771 21.634 5.278 1.00 35.22 104 GLU A O 1
ATOM 839 N N . LEU A 1 125 ? 14.468 20.199 5.508 1.00 35.17 105 LEU A N 1
ATOM 840 C CA . LEU A 1 125 ? 15.068 21.014 6.553 1.00 35.27 105 LEU A CA 1
ATOM 841 C C . LEU A 1 125 ? 15.547 22.324 5.953 1.00 33.81 105 LEU A C 1
ATOM 842 O O . LEU A 1 125 ? 15.555 23.353 6.615 1.00 34.01 105 LEU A O 1
ATOM 847 N N . GLU A 1 126 ? 15.940 22.290 4.690 1.00 35.19 106 GLU A N 1
ATOM 848 C CA . GLU A 1 126 ? 16.391 23.506 4.036 1.00 36.11 106 GLU A CA 1
ATOM 849 C C . GLU A 1 126 ? 15.215 24.462 3.924 1.00 35.79 106 GLU A C 1
ATOM 850 O O . GLU A 1 126 ? 15.321 25.626 4.286 1.00 36.98 106 GLU A O 1
ATOM 856 N N . TYR A 1 127 ? 14.084 23.971 3.438 1.00 35.10 107 TYR A N 1
ATOM 857 C CA . TYR A 1 127 ? 12.921 24.826 3.307 1.00 34.54 107 TYR A CA 1
ATOM 858 C C . TYR A 1 127 ? 12.324 25.216 4.656 1.00 32.69 107 TYR A C 1
ATOM 859 O O . TYR A 1 127 ? 11.850 26.333 4.830 1.00 31.93 107 TYR A O 1
ATOM 868 N N . GLU A 1 128 ? 12.347 24.295 5.609 1.00 32.83 108 GLU A N 1
ATOM 869 C CA . GLU A 1 128 ? 11.811 24.559 6.939 1.00 32.82 108 GLU A CA 1
ATOM 870 C C . GLU A 1 128 ? 12.535 25.757 7.535 1.00 32.33 108 GLU A C 1
ATOM 871 O O . GLU A 1 128 ? 11.907 26.692 8.029 1.00 31.77 108 GLU A O 1
ATOM 877 N N . LEU A 1 129 ? 13.859 25.736 7.483 1.00 30.67 109 LEU A N 1
ATOM 878 C CA . LEU A 1 129 ? 14.638 26.842 8.012 1.00 32.21 109 LEU A CA 1
ATOM 879 C C . LEU A 1 129 ? 14.334 28.159 7.290 1.00 34.04 109 LEU A C 1
ATOM 880 O O . LEU A 1 129 ? 14.281 29.217 7.913 1.00 33.65 109 LEU A O 1
ATOM 885 N N . TYR A 1 130 ? 14.139 28.077 5.975 1.00 33.95 110 TYR A N 1
ATOM 886 C CA . TYR A 1 130 ? 13.837 29.230 5.129 1.00 33.88 110 TYR A CA 1
ATOM 887 C C . TYR A 1 130 ? 12.507 29.849 5.497 1.00 33.39 110 TYR A C 1
ATOM 888 O O . TYR A 1 130 ? 12.397 31.058 5.656 1.00 34.33 110 TYR A O 1
ATOM 897 N N . LEU A 1 131 ? 11.494 29.003 5.623 1.00 34.07 111 LEU A N 1
ATOM 898 C CA . LEU A 1 131 ? 10.146 29.441 5.966 1.00 33.32 111 LEU A CA 1
ATOM 899 C C . LEU A 1 131 ? 9.993 29.880 7.419 1.00 34.79 111 LEU A C 1
ATOM 900 O O . LEU A 1 131 ? 9.004 30.522 7.774 1.00 35.81 111 LEU A O 1
ATOM 905 N N . ALA A 1 132 ? 10.959 29.530 8.263 1.00 35.06 112 ALA A N 1
ATOM 906 C CA . ALA A 1 132 ? 10.895 29.905 9.671 1.00 36.05 112 ALA A CA 1
ATOM 907 C C . ALA A 1 132 ? 10.968 31.412 9.848 1.00 37.96 112 ALA A C 1
ATOM 908 O O . ALA A 1 132 ? 10.697 31.923 10.934 1.00 39.82 112 ALA A O 1
ATOM 910 N N . ALA A 1 133 ? 11.338 32.117 8.782 1.00 36.93 113 ALA A N 1
ATOM 911 C CA . ALA A 1 133 ? 11.443 33.569 8.814 1.00 35.25 113 ALA A CA 1
ATOM 912 C C . ALA A 1 133 ? 10.064 34.188 8.893 1.00 35.53 113 ALA A C 1
ATOM 913 O O . ALA A 1 133 ? 9.933 35.369 9.196 1.00 35.58 113 ALA A O 1
ATOM 915 N N . LEU A 1 134 ? 9.038 33.389 8.615 1.00 35.11 114 LEU A N 1
ATOM 916 C CA . LEU A 1 134 ? 7.663 33.875 8.660 1.00 36.42 114 LEU A CA 1
ATOM 917 C C . LEU A 1 134 ? 7.334 34.561 9.981 1.00 38.87 114 LEU A C 1
ATOM 918 O O . LEU A 1 134 ? 6.741 35.635 9.987 1.00 39.22 114 LEU A O 1
ATOM 923 N N . ARG A 1 135 ? 7.722 33.938 11.095 1.00 40.45 115 ARG A N 1
ATOM 924 C CA . ARG A 1 135 ? 7.442 34.475 12.428 1.00 42.81 115 ARG A CA 1
ATOM 925 C C . ARG A 1 135 ? 8.670 34.911 13.243 1.00 42.79 115 ARG A C 1
ATOM 926 O O . ARG A 1 135 ? 8.525 35.414 14.355 1.00 42.39 115 ARG A O 1
ATOM 934 N N . ARG A 1 136 ? 9.869 34.693 12.709 1.00 42.92 116 ARG A N 1
ATOM 935 C CA . ARG A 1 136 ? 11.104 35.091 13.388 1.00 43.56 116 ARG A CA 1
ATOM 936 C C . ARG A 1 136 ? 11.651 36.312 12.664 1.00 42.65 116 ARG A C 1
ATOM 937 O O . ARG A 1 136 ? 12.325 36.182 11.651 1.00 43.02 116 ARG A O 1
ATOM 945 N N . PRO A 1 137 ? 11.367 37.513 13.177 1.00 42.54 117 PRO A N 1
ATOM 946 C CA . PRO A 1 137 ? 11.829 38.766 12.572 1.00 42.80 117 PRO A CA 1
ATOM 947 C C . PRO A 1 137 ? 13.312 38.834 12.214 1.00 42.22 117 PRO A C 1
ATOM 948 O O . PRO A 1 137 ? 13.688 39.484 11.242 1.00 41.63 117 PRO A O 1
ATOM 952 N N . ALA A 1 138 ? 14.152 38.158 12.987 1.00 41.49 118 ALA A N 1
ATOM 953 C CA . ALA A 1 138 ? 15.590 38.186 12.731 1.00 41.15 118 ALA A CA 1
ATOM 954 C C . ALA A 1 138 ? 16.015 37.444 11.477 1.00 39.78 118 ALA A C 1
ATOM 955 O O . ALA A 1 138 ? 17.126 37.632 11.000 1.00 41.36 118 ALA A O 1
ATOM 957 N N . LEU A 1 139 ? 15.143 36.597 10.948 1.00 38.54 119 LEU A N 1
ATOM 958 C CA . LEU A 1 139 ? 15.485 35.818 9.768 1.00 37.81 119 LEU A CA 1
ATOM 959 C C . LEU A 1 139 ? 15.009 36.459 8.474 1.00 37.10 119 LEU A C 1
ATOM 960 O O . LEU A 1 139 ? 15.432 36.070 7.385 1.00 36.55 119 LEU A O 1
ATOM 965 N N . ARG A 1 140 ? 14.132 37.448 8.597 1.00 37.41 120 ARG A N 1
ATOM 966 C CA . ARG A 1 140 ? 13.592 38.136 7.436 1.00 38.18 120 ARG A CA 1
ATOM 967 C C . ARG A 1 140 ? 14.647 38.825 6.594 1.00 39.32 120 ARG A C 1
ATOM 968 O O . ARG A 1 140 ? 14.679 38.647 5.377 1.00 39.38 120 ARG A O 1
ATOM 976 N N . PRO A 1 141 ? 15.523 39.631 7.211 1.00 40.26 121 PRO A N 1
ATOM 977 C CA . PRO A 1 141 ? 16.532 40.261 6.355 1.00 39.87 121 PRO A CA 1
ATOM 978 C C . PRO A 1 141 ? 17.354 39.230 5.570 1.00 39.42 121 PRO A C 1
ATOM 979 O O . PRO A 1 141 ? 17.811 39.510 4.467 1.00 40.05 121 PRO A O 1
ATOM 983 N N . VAL A 1 142 ? 17.527 38.036 6.129 1.00 38.35 122 VAL A N 1
ATOM 984 C CA . VAL A 1 142 ? 18.276 36.986 5.447 1.00 36.75 122 VAL A CA 1
ATOM 985 C C . VAL A 1 142 ? 17.435 36.465 4.284 1.00 37.19 122 VAL A C 1
ATOM 986 O O . VAL A 1 142 ? 17.969 36.045 3.262 1.00 37.35 122 VAL A O 1
ATOM 990 N N . ALA A 1 143 ? 16.116 36.479 4.445 1.00 35.54 123 ALA A N 1
ATOM 991 C CA . ALA A 1 143 ? 15.237 36.017 3.382 1.00 34.41 123 ALA A CA 1
ATOM 992 C C . ALA A 1 143 ? 15.239 37.057 2.270 1.00 34.89 123 ALA A C 1
ATOM 993 O O . ALA A 1 143 ? 15.327 36.720 1.095 1.00 33.70 123 ALA A O 1
ATOM 995 N N . ALA A 1 144 ? 15.147 38.325 2.653 1.00 36.36 124 ALA A N 1
ATOM 996 C CA . ALA A 1 144 ? 15.159 39.422 1.694 1.00 38.56 124 ALA A CA 1
ATOM 997 C C . ALA A 1 144 ? 16.434 39.327 0.864 1.00 40.22 124 ALA A C 1
ATOM 998 O O . ALA A 1 144 ? 16.432 39.545 -0.351 1.00 41.58 124 ALA A O 1
ATOM 1000 N N . GLU A 1 145 ? 17.521 38.996 1.549 1.00 40.46 125 GLU A N 1
ATOM 1001 C CA . GLU A 1 145 ? 18.834 38.839 0.943 1.00 41.83 125 GLU A CA 1
ATOM 1002 C C . GLU A 1 145 ? 18.783 37.725 -0.092 1.00 40.72 125 GLU A C 1
ATOM 1003 O O . GLU A 1 145 ? 19.296 37.871 -1.197 1.00 40.48 125 GLU A O 1
ATOM 1009 N N . TRP A 1 146 ? 18.154 36.613 0.277 1.00 39.36 126 TRP A N 1
ATOM 1010 C CA . TRP A 1 146 ? 18.012 35.462 -0.606 1.00 39.32 126 TRP A CA 1
ATOM 1011 C C . TRP A 1 146 ? 17.242 35.867 -1.856 1.00 40.50 126 TRP A C 1
ATOM 1012 O O . TRP A 1 146 ? 17.642 35.559 -2.978 1.00 40.38 126 TRP A O 1
ATOM 1023 N N . ALA A 1 147 ? 16.131 36.564 -1.652 1.00 41.90 127 ALA A N 1
ATOM 1024 C CA . ALA A 1 147 ? 15.307 37.017 -2.759 1.00 42.95 127 ALA A CA 1
ATOM 1025 C C . ALA A 1 147 ? 16.153 37.849 -3.719 1.00 44.70 127 ALA A C 1
ATOM 1026 O O . ALA A 1 147 ? 16.149 37.607 -4.923 1.00 46.24 127 ALA A O 1
ATOM 1028 N N . GLU A 1 148 ? 16.886 38.821 -3.187 1.00 45.88 128 GLU A N 1
ATOM 1029 C CA . GLU A 1 148 ? 17.729 39.672 -4.021 1.00 46.77 128 GLU A CA 1
ATOM 1030 C C . GLU A 1 148 ? 18.757 38.841 -4.771 1.00 45.10 128 GLU A C 1
ATOM 1031 O O . GLU A 1 148 ? 19.006 39.066 -5.952 1.00 43.65 128 GLU A O 1
ATOM 1037 N N . GLY A 1 149 ? 19.338 37.867 -4.078 1.00 44.74 129 GLY A N 1
ATOM 1038 C CA . GLY A 1 149 ? 20.338 37.011 -4.687 1.00 42.78 129 GLY A CA 1
ATOM 1039 C C . GLY A 1 149 ? 19.784 36.186 -5.828 1.00 44.07 129 GLY A C 1
ATOM 1040 O O . GLY A 1 149 ? 20.442 36.013 -6.852 1.00 43.70 129 GLY A O 1
ATOM 1041 N N . VAL A 1 150 ? 18.577 35.662 -5.655 1.00 42.84 130 VAL A N 1
ATOM 1042 C CA . VAL A 1 150 ? 17.969 34.867 -6.704 1.00 42.91 130 VAL A CA 1
ATOM 1043 C C . VAL A 1 150 ? 17.633 35.787 -7.869 1.00 42.87 130 VAL A C 1
ATOM 1044 O O . VAL A 1 150 ? 17.898 35.460 -9.017 1.00 43.06 130 VAL A O 1
ATOM 1048 N N . GLY A 1 151 ? 17.066 36.949 -7.571 1.00 43.23 131 GLY A N 1
ATOM 1049 C CA . GLY A 1 151 ? 16.719 37.884 -8.626 1.00 45.22 131 GLY A CA 1
ATOM 1050 C C . GLY A 1 151 ? 17.909 38.300 -9.475 1.00 46.39 131 GLY A C 1
ATOM 1051 O O . GLY A 1 151 ? 17.836 38.298 -10.705 1.00 46.05 131 GLY A O 1
ATOM 1052 N N . ALA A 1 152 ? 19.005 38.657 -8.810 1.00 46.00 132 ALA A N 1
ATOM 1053 C CA . ALA A 1 152 ? 20.235 39.075 -9.477 1.00 46.34 132 ALA A CA 1
ATOM 1054 C C . ALA A 1 152 ? 20.659 38.080 -10.540 1.00 47.26 132 ALA A C 1
ATOM 1055 O O . ALA A 1 152 ? 21.485 38.397 -11.391 1.00 47.00 132 ALA A O 1
ATOM 1057 N N . LEU A 1 153 ? 20.092 36.877 -10.476 1.00 47.15 133 LEU A N 1
ATOM 1058 C CA . LEU A 1 153 ? 20.399 35.809 -11.420 1.00 47.53 133 LEU A CA 1
ATOM 1059 C C . LEU A 1 153 ? 20.020 36.224 -12.833 1.00 48.23 133 LEU A C 1
ATOM 1060 O O . LEU A 1 153 ? 20.631 35.785 -13.811 1.00 48.51 133 LEU A O 1
ATOM 1065 N N . LEU A 1 154 ? 19.004 37.070 -12.942 1.00 48.24 134 LEU A N 1
ATOM 1066 C CA . LEU A 1 154 ? 18.569 37.545 -14.245 1.00 48.77 134 LEU A CA 1
ATOM 1067 C C . LEU A 1 154 ? 18.154 39.001 -14.202 1.00 49.43 134 LEU A C 1
ATOM 1068 O O . LEU A 1 154 ? 17.538 39.501 -15.138 1.00 49.66 134 LEU A O 1
ATOM 1073 N N . ALA A 1 155 ? 18.499 39.680 -13.114 1.00 49.45 135 ALA A N 1
ATOM 1074 C CA . ALA A 1 155 ? 18.160 41.087 -12.958 1.00 50.07 135 ALA A CA 1
ATOM 1075 C C . ALA A 1 155 ? 18.661 41.917 -14.134 1.00 50.70 135 ALA A C 1
ATOM 1076 O O . ALA A 1 155 ? 17.880 42.550 -14.833 1.00 50.24 135 ALA A O 1
ATOM 1078 N N . ALA A 1 156 ? 19.973 41.894 -14.345 1.00 51.83 136 ALA A N 1
ATOM 1079 C CA . ALA A 1 156 ? 20.621 42.651 -15.408 1.00 52.50 136 ALA A CA 1
ATOM 1080 C C . ALA A 1 156 ? 19.978 42.570 -16.784 1.00 53.04 136 ALA A C 1
ATOM 1081 O O . ALA A 1 156 ? 19.585 43.593 -17.339 1.00 54.15 136 ALA A O 1
ATOM 1083 N N . ARG A 1 157 ? 19.873 41.372 -17.350 1.00 52.75 137 ARG A N 1
ATOM 1084 C CA . ARG A 1 157 ? 19.290 41.248 -18.680 1.00 52.46 137 ARG A CA 1
ATOM 1085 C C . ARG A 1 157 ? 17.769 41.314 -18.787 1.00 51.56 137 ARG A C 1
ATOM 1086 O O . ARG A 1 157 ? 17.220 41.049 -19.854 1.00 52.65 137 ARG A O 1
ATOM 1094 N N . THR A 1 158 ? 17.079 41.664 -17.706 1.00 49.92 138 THR A N 1
ATOM 1095 C CA . THR A 1 158 ? 15.627 41.771 -17.769 1.00 49.61 138 THR A CA 1
ATOM 1096 C C . THR A 1 158 ? 15.103 43.030 -17.095 1.00 49.82 138 THR A C 1
ATOM 1097 O O . THR A 1 158 ? 15.561 44.131 -17.388 1.00 53.00 138 THR A O 1
ATOM 1101 N N . ASP A 1 159 ? 14.159 42.870 -16.178 1.00 48.24 139 ASP A N 1
ATOM 1102 C CA . ASP A 1 159 ? 13.555 44.012 -15.513 1.00 45.92 139 ASP A CA 1
ATOM 1103 C C . ASP A 1 159 ? 13.325 43.801 -14.022 1.00 45.21 139 ASP A C 1
ATOM 1104 O O . ASP A 1 159 ? 13.327 42.668 -13.534 1.00 45.40 139 ASP A O 1
ATOM 1109 N N . PRO A 1 160 ? 13.109 44.898 -13.278 1.00 43.03 140 PRO A N 1
ATOM 1110 C CA . PRO A 1 160 ? 12.871 44.871 -11.835 1.00 41.71 140 PRO A CA 1
ATOM 1111 C C . PRO A 1 160 ? 11.751 43.931 -11.438 1.00 41.41 140 PRO A C 1
ATOM 1112 O O . PRO A 1 160 ? 11.881 43.170 -10.481 1.00 43.68 140 PRO A O 1
ATOM 1116 N N . THR A 1 161 ? 10.642 43.979 -12.165 1.00 38.66 141 THR A N 1
ATOM 1117 C CA . THR A 1 161 ? 9.527 43.109 -11.840 1.00 36.39 141 THR A CA 1
ATOM 1118 C C . THR A 1 161 ? 9.915 41.654 -12.018 1.00 36.44 141 THR A C 1
ATOM 1119 O O . THR A 1 161 ? 9.639 40.828 -11.158 1.00 37.65 141 THR A O 1
ATOM 1123 N N . THR A 1 162 ? 10.563 41.332 -13.129 1.00 36.35 142 THR A N 1
ATOM 1124 C CA . THR A 1 162 ? 10.974 39.954 -13.362 1.00 35.44 142 THR A CA 1
ATOM 1125 C C . THR A 1 162 ? 11.951 39.525 -12.277 1.00 36.41 142 THR A C 1
ATOM 1126 O O . THR A 1 162 ? 11.886 38.406 -11.786 1.00 37.83 142 THR A O 1
ATOM 1130 N N . ALA A 1 163 ? 12.845 40.430 -11.899 1.00 36.22 143 ALA A N 1
ATOM 1131 C CA . ALA A 1 163 ? 13.858 40.140 -10.897 1.00 36.72 143 ALA A CA 1
ATOM 1132 C C . ALA A 1 163 ? 13.315 39.886 -9.500 1.00 37.83 143 ALA A C 1
ATOM 1133 O O . ALA A 1 163 ? 13.690 38.910 -8.858 1.00 38.20 143 ALA A O 1
ATOM 1135 N N . ARG A 1 164 ? 12.440 40.753 -9.009 1.00 38.19 144 ARG A N 1
ATOM 1136 C CA . ARG A 1 164 ? 11.910 40.527 -7.677 1.00 39.77 144 ARG A CA 1
ATOM 1137 C C . ARG A 1 164 ? 10.856 39.430 -7.632 1.00 38.22 144 ARG A C 1
ATOM 1138 O O . ARG A 1 164 ? 10.564 38.904 -6.568 1.00 39.02 144 ARG A O 1
ATOM 1146 N N . ALA A 1 165 ? 10.310 39.065 -8.786 1.00 35.58 145 ALA A N 1
ATOM 1147 C CA . ALA A 1 165 ? 9.279 38.028 -8.849 1.00 35.54 145 ALA A CA 1
ATOM 1148 C C . ALA A 1 165 ? 9.823 36.612 -9.006 1.00 34.29 145 ALA A C 1
ATOM 1149 O O . ALA A 1 165 ? 9.120 35.647 -8.721 1.00 32.59 145 ALA A O 1
ATOM 1151 N N . LEU A 1 166 ? 11.069 36.484 -9.453 1.00 32.61 146 LEU A N 1
ATOM 1152 C CA . LEU A 1 166 ? 11.657 35.166 -9.645 1.00 31.72 146 LEU A CA 1
ATOM 1153 C C . LEU A 1 166 ? 11.540 34.246 -8.421 1.00 33.28 146 LEU A C 1
ATOM 1154 O O . LEU A 1 166 ? 11.134 33.095 -8.574 1.00 33.55 146 LEU A O 1
ATOM 1159 N N . VAL A 1 167 ? 11.886 34.721 -7.220 1.00 33.76 147 VAL A N 1
ATOM 1160 C CA . VAL A 1 167 ? 11.766 33.860 -6.031 1.00 34.73 147 VAL A CA 1
ATOM 1161 C C . VAL A 1 167 ? 10.329 33.444 -5.763 1.00 34.36 147 VAL A C 1
ATOM 1162 O O . VAL A 1 167 ? 10.076 32.307 -5.367 1.00 35.23 147 VAL A O 1
ATOM 1166 N N . ALA A 1 168 ? 9.396 34.369 -5.967 1.00 32.26 148 ALA A N 1
ATOM 1167 C CA . ALA A 1 168 ? 7.985 34.098 -5.737 1.00 31.16 148 ALA A CA 1
ATOM 1168 C C . ALA A 1 168 ? 7.486 32.993 -6.652 1.00 31.11 148 ALA A C 1
ATOM 1169 O O . ALA A 1 168 ? 6.737 32.115 -6.217 1.00 31.52 148 ALA A O 1
ATOM 1171 N N . VAL A 1 169 ? 7.893 33.042 -7.917 1.00 27.54 149 VAL A N 1
ATOM 1172 C CA . VAL A 1 169 ? 7.482 32.025 -8.872 1.00 28.52 149 VAL A CA 1
ATOM 1173 C C . VAL A 1 169 ? 8.133 30.707 -8.481 1.00 29.68 149 VAL A C 1
ATOM 1174 O O . VAL A 1 169 ? 7.500 29.652 -8.497 1.00 31.28 149 VAL A O 1
ATOM 1178 N N . LEU A 1 170 ? 9.406 30.780 -8.120 1.00 29.37 150 LEU A N 1
ATOM 1179 C CA . LEU A 1 170 ? 10.154 29.606 -7.721 1.00 29.60 150 LEU A CA 1
ATOM 1180 C C . LEU A 1 170 ? 9.591 28.998 -6.446 1.00 31.33 150 LEU A C 1
ATOM 1181 O O . LEU A 1 170 ? 9.330 27.799 -6.396 1.00 30.21 150 LEU A O 1
ATOM 1186 N N . ASP A 1 171 ? 9.400 29.815 -5.415 1.00 31.89 151 ASP A N 1
ATOM 1187 C CA . ASP A 1 171 ? 8.873 29.291 -4.163 1.00 33.60 151 ASP A CA 1
ATOM 1188 C C . ASP A 1 171 ? 7.485 28.701 -4.352 1.00 33.84 151 ASP A C 1
ATOM 1189 O O . ASP A 1 171 ? 7.199 27.624 -3.834 1.00 34.03 151 ASP A O 1
ATOM 1194 N N . GLY A 1 172 ? 6.632 29.402 -5.097 1.00 33.89 152 GLY A N 1
ATOM 1195 C CA . GLY A 1 172 ? 5.281 28.922 -5.343 1.00 33.30 152 GLY A CA 1
ATOM 1196 C C . GLY A 1 172 ? 5.244 27.538 -5.973 1.00 34.06 152 GLY A C 1
ATOM 1197 O O . GLY A 1 172 ? 4.466 26.687 -5.557 1.00 33.22 152 GLY A O 1
ATOM 1198 N N . ILE A 1 173 ? 6.085 27.313 -6.980 1.00 33.81 153 ILE A N 1
ATOM 1199 C CA . ILE A 1 173 ? 6.159 26.020 -7.658 1.00 34.16 153 ILE A CA 1
ATOM 1200 C C . ILE A 1 173 ? 6.651 24.912 -6.718 1.00 35.31 153 ILE A C 1
ATOM 1201 O O . ILE A 1 173 ? 6.194 23.775 -6.801 1.00 34.96 153 ILE A O 1
ATOM 1206 N N . CYS A 1 174 ? 7.591 25.245 -5.836 1.00 36.41 154 CYS A N 1
ATOM 1207 C CA . CYS A 1 174 ? 8.144 24.276 -4.891 1.00 38.07 154 CYS A CA 1
ATOM 1208 C C . CYS A 1 174 ? 7.145 23.992 -3.795 1.00 37.43 154 CYS A C 1
ATOM 1209 O O . CYS A 1 174 ? 6.931 22.845 -3.418 1.00 36.93 154 CYS A O 1
ATOM 1212 N N . LEU A 1 175 ? 6.547 25.054 -3.273 1.00 38.23 155 LEU A N 1
ATOM 1213 C CA . LEU A 1 175 ? 5.542 24.932 -2.229 1.00 38.93 155 LEU A CA 1
ATOM 1214 C C . LEU A 1 175 ? 4.364 24.119 -2.783 1.00 40.26 155 LEU A C 1
ATOM 1215 O O . LEU A 1 175 ? 3.690 23.395 -2.053 1.00 40.74 155 LEU A O 1
ATOM 1220 N N . GLN A 1 176 ? 4.136 24.231 -4.086 1.00 39.92 156 GLN A N 1
ATOM 1221 C CA . GLN A 1 176 ? 3.053 23.504 -4.733 1.00 40.64 156 GLN A CA 1
ATOM 1222 C C . GLN A 1 176 ? 3.367 22.011 -4.787 1.00 39.94 156 GLN A C 1
ATOM 1223 O O . GLN A 1 176 ? 2.464 21.182 -4.777 1.00 40.63 156 GLN A O 1
ATOM 1229 N N . VAL A 1 177 ? 4.649 21.671 -4.841 1.00 38.79 157 VAL A N 1
ATOM 1230 C CA . VAL A 1 177 ? 5.063 20.273 -4.895 1.00 38.70 157 VAL A CA 1
ATOM 1231 C C . VAL A 1 177 ? 5.148 19.678 -3.507 1.00 38.68 157 VAL A C 1
ATOM 1232 O O . VAL A 1 177 ? 4.514 18.676 -3.201 1.00 41.14 157 VAL A O 1
ATOM 1236 N N . LEU A 1 178 ? 5.943 20.329 -2.674 1.00 36.45 158 LEU A N 1
ATOM 1237 C CA . LEU A 1 178 ? 6.210 19.903 -1.313 1.00 35.06 158 LEU A CA 1
ATOM 1238 C C . LEU A 1 178 ? 5.042 19.859 -0.331 1.00 36.00 158 LEU A C 1
ATOM 1239 O O . LEU A 1 178 ? 5.019 19.013 0.565 1.00 35.85 158 LEU A O 1
ATOM 1244 N N . LEU A 1 179 ? 4.072 20.750 -0.489 1.00 35.85 159 LEU A N 1
ATOM 1245 C CA . LEU A 1 179 ? 2.955 20.801 0.445 1.00 36.56 159 LEU A CA 1
ATOM 1246 C C . LEU A 1 179 ? 1.736 19.965 0.116 1.00 37.51 159 LEU A C 1
ATOM 1247 O O . LEU A 1 179 ? 0.867 19.796 0.964 1.00 39.75 159 LEU A O 1
ATOM 1252 N N . THR A 1 180 ? 1.651 19.428 -1.090 1.00 37.77 160 THR A N 1
ATOM 1253 C CA . THR A 1 180 ? 0.473 18.652 -1.433 1.00 38.95 160 THR A CA 1
ATOM 1254 C C . THR A 1 180 ? 0.765 17.272 -1.994 1.00 41.16 160 THR A C 1
ATOM 1255 O O . THR A 1 180 ? -0.155 16.561 -2.385 1.00 41.10 160 THR A O 1
ATOM 1259 N N . ASP A 1 181 ? 2.036 16.888 -2.023 1.00 41.62 161 ASP A N 1
ATOM 1260 C CA . ASP A 1 181 ? 2.427 15.593 -2.564 1.00 42.73 161 ASP A CA 1
ATOM 1261 C C . ASP A 1 181 ? 2.134 15.498 -4.053 1.00 42.28 161 ASP A C 1
ATOM 1262 O O . ASP A 1 181 ? 1.700 14.467 -4.552 1.00 42.44 161 ASP A O 1
ATOM 1267 N N . THR A 1 182 ? 2.366 16.594 -4.757 1.00 41.82 162 THR A N 1
ATOM 1268 C CA . THR A 1 182 ? 2.166 16.638 -6.192 1.00 40.66 162 THR A CA 1
ATOM 1269 C C . THR A 1 182 ? 3.525 16.378 -6.818 1.00 39.45 162 THR A C 1
ATOM 1270 O O . THR A 1 182 ? 4.532 16.888 -6.347 1.00 39.52 162 THR A O 1
ATOM 1274 N N . PRO A 1 183 ? 3.578 15.567 -7.880 1.00 38.57 163 PRO A N 1
ATOM 1275 C CA . PRO A 1 183 ? 4.871 15.299 -8.514 1.00 37.52 163 PRO A CA 1
ATOM 1276 C C . PRO A 1 183 ? 5.377 16.608 -9.107 1.00 37.35 163 PRO A C 1
ATOM 1277 O O . PRO A 1 183 ? 4.574 17.481 -9.432 1.00 38.13 163 PRO A O 1
ATOM 1281 N N . TYR A 1 184 ? 6.691 16.763 -9.235 1.00 35.44 164 TYR A N 1
ATOM 1282 C CA . TYR A 1 184 ? 7.225 17.976 -9.833 1.00 34.33 164 TYR A CA 1
ATOM 1283 C C . TYR A 1 184 ? 6.989 17.822 -11.332 1.00 33.70 164 TYR A C 1
ATOM 1284 O O . TYR A 1 184 ? 7.123 16.727 -11.861 1.00 33.80 164 TYR A O 1
ATOM 1293 N N . ASP A 1 185 ? 6.616 18.904 -12.007 1.00 33.14 165 ASP A N 1
ATOM 1294 C CA . ASP A 1 185 ? 6.348 18.862 -13.443 1.00 31.82 165 ASP A CA 1
ATOM 1295 C C . ASP A 1 185 ? 7.239 19.880 -14.112 1.00 31.99 165 ASP A C 1
ATOM 1296 O O . ASP A 1 185 ? 6.909 21.059 -14.139 1.00 31.35 165 ASP A O 1
ATOM 1301 N N . GLU A 1 186 ? 8.360 19.434 -14.663 1.00 33.29 166 GLU A N 1
ATOM 1302 C CA . GLU A 1 186 ? 9.287 20.357 -15.294 1.00 34.22 166 GLU A CA 1
ATOM 1303 C C . GLU A 1 186 ? 8.718 21.135 -16.476 1.00 35.21 166 GLU A C 1
ATOM 1304 O O . GLU A 1 186 ? 8.914 22.343 -16.553 1.00 36.65 166 GLU A O 1
ATOM 1310 N N . GLU A 1 187 ? 8.029 20.468 -17.398 1.00 34.98 167 GLU A N 1
ATOM 1311 C CA . GLU A 1 187 ? 7.455 21.176 -18.547 1.00 37.88 167 GLU A CA 1
ATOM 1312 C C . GLU A 1 187 ? 6.543 22.296 -18.042 1.00 36.00 167 GLU A C 1
ATOM 1313 O O . GLU A 1 187 ? 6.537 23.405 -18.582 1.00 33.56 167 GLU A O 1
ATOM 1319 N N . TYR A 1 188 ? 5.768 21.985 -17.007 1.00 32.23 168 TYR A N 1
ATOM 1320 C CA . TYR A 1 188 ? 4.861 22.947 -16.406 1.00 31.05 168 TYR A CA 1
ATOM 1321 C C . TYR A 1 188 ? 5.665 24.081 -15.795 1.00 31.15 168 TYR A C 1
ATOM 1322 O O . TYR A 1 188 ? 5.354 25.253 -15.982 1.00 32.01 168 TYR A O 1
ATOM 1331 N N . ALA A 1 189 ? 6.699 23.718 -15.050 1.00 31.06 169 ALA A N 1
ATOM 1332 C CA . ALA A 1 189 ? 7.556 24.694 -14.399 1.00 30.93 169 ALA A CA 1
ATOM 1333 C C . ALA A 1 189 ? 8.153 25.615 -15.440 1.00 29.58 169 ALA A C 1
ATOM 1334 O O . ALA A 1 189 ? 8.187 26.827 -15.268 1.00 28.12 169 ALA A O 1
ATOM 1336 N N . ARG A 1 190 ? 8.628 25.021 -16.526 1.00 29.99 170 ARG A N 1
ATOM 1337 C CA . ARG A 1 190 ? 9.218 25.777 -17.611 1.00 29.20 170 ARG A CA 1
ATOM 1338 C C . ARG A 1 190 ? 8.173 26.725 -18.198 1.00 29.60 170 ARG A C 1
ATOM 1339 O O . ARG A 1 190 ? 8.442 27.909 -18.392 1.00 30.64 170 ARG A O 1
ATOM 1347 N N . GLU A 1 191 ? 6.980 26.210 -18.475 1.00 28.00 171 GLU A N 1
ATOM 1348 C CA . GLU A 1 191 ? 5.903 27.037 -19.026 1.00 28.03 171 GLU A CA 1
ATOM 1349 C C . GLU A 1 191 ? 5.610 28.254 -18.145 1.00 28.40 171 GLU A C 1
ATOM 1350 O O . GLU A 1 191 ? 5.482 29.358 -18.655 1.00 27.58 171 GLU A O 1
ATOM 1356 N N . VAL A 1 192 ? 5.514 28.054 -16.829 1.00 28.50 172 VAL A N 1
ATOM 1357 C CA . VAL A 1 192 ? 5.249 29.153 -15.896 1.00 29.12 172 VAL A CA 1
ATOM 1358 C C . VAL A 1 192 ? 6.384 30.162 -15.880 1.00 30.14 172 VAL A C 1
ATOM 1359 O O . VAL A 1 192 ? 6.156 31.367 -15.880 1.00 31.19 172 VAL A O 1
ATOM 1363 N N . LEU A 1 193 ? 7.613 29.667 -15.856 1.00 31.37 173 LEU A N 1
ATOM 1364 C CA . LEU A 1 193 ? 8.772 30.546 -15.859 1.00 30.84 173 LEU A CA 1
ATOM 1365 C C . LEU A 1 193 ? 8.837 31.294 -17.183 1.00 30.65 173 LEU A C 1
ATOM 1366 O O . LEU A 1 193 ? 9.245 32.449 -17.223 1.00 32.82 173 LEU A O 1
ATOM 1371 N N . THR A 1 194 ? 8.428 30.632 -18.261 1.00 29.35 174 THR A N 1
ATOM 1372 C CA . THR A 1 194 ? 8.430 31.233 -19.589 1.00 28.21 174 THR A CA 1
ATOM 1373 C C . THR A 1 194 ? 7.418 32.362 -19.641 1.00 30.01 174 THR A C 1
ATOM 1374 O O . THR A 1 194 ? 7.592 33.330 -20.378 1.00 29.83 174 THR A O 1
ATOM 1378 N N . ARG A 1 195 ? 6.351 32.228 -18.861 1.00 30.63 175 ARG A N 1
ATOM 1379 C CA . ARG A 1 195 ? 5.324 33.252 -18.813 1.00 31.17 175 ARG A CA 1
ATOM 1380 C C . ARG A 1 195 ? 5.802 34.452 -17.999 1.00 32.74 175 ARG A C 1
ATOM 1381 O O . ARG A 1 195 ? 5.380 35.578 -18.247 1.00 35.71 175 ARG A O 1
ATOM 1389 N N . LEU A 1 196 ? 6.698 34.211 -17.045 1.00 32.68 176 LEU A N 1
ATOM 1390 C CA . LEU A 1 196 ? 7.241 35.267 -16.188 1.00 32.59 176 LEU A CA 1
ATOM 1391 C C . LEU A 1 196 ? 8.333 36.075 -16.879 1.00 32.99 176 LEU A C 1
ATOM 1392 O O . LEU A 1 196 ? 8.266 37.300 -16.933 1.00 31.79 176 LEU A O 1
ATOM 1397 N N . ILE A 1 197 ? 9.340 35.372 -17.395 1.00 31.20 177 ILE A N 1
ATOM 1398 C CA . ILE A 1 197 ? 10.484 35.995 -18.053 1.00 31.17 177 ILE A CA 1
ATOM 1399 C C . ILE A 1 197 ? 10.193 36.460 -19.477 1.00 33.36 177 ILE A C 1
ATOM 1400 O O . ILE A 1 197 ? 9.818 35.668 -20.337 1.00 33.68 177 ILE A O 1
ATOM 1405 N N . PRO A 1 198 ? 10.362 37.765 -19.742 1.00 34.89 178 PRO A N 1
ATOM 1406 C CA . PRO A 1 198 ? 10.105 38.310 -21.074 1.00 35.16 178 PRO A CA 1
ATOM 1407 C C . PRO A 1 198 ? 10.968 37.706 -22.155 1.00 35.15 178 PRO A C 1
ATOM 1408 O O . PRO A 1 198 ? 12.186 37.682 -22.056 1.00 35.89 178 PRO A O 1
ATOM 1412 N N . VAL A 1 199 ? 10.313 37.216 -23.196 1.00 35.57 179 VAL A N 1
ATOM 1413 C CA . VAL A 1 199 ? 11.007 36.614 -24.313 1.00 36.53 179 VAL A CA 1
ATOM 1414 C C . VAL A 1 199 ? 11.853 37.685 -24.988 1.00 37.91 179 VAL A C 1
ATOM 1415 O O . VAL A 1 199 ? 11.349 38.747 -25.335 1.00 38.49 179 VAL A O 1
ATOM 1419 N N . PRO A 1 200 ? 13.154 37.425 -25.173 1.00 38.83 180 PRO A N 1
ATOM 1420 C CA . PRO A 1 200 ? 14.017 38.415 -25.818 1.00 40.45 180 PRO A CA 1
ATOM 1421 C C . PRO A 1 200 ? 13.650 38.690 -27.275 1.00 41.38 180 PRO A C 1
ATOM 1422 O O . PRO A 1 200 ? 13.299 37.784 -28.019 1.00 40.92 180 PRO A O 1
ATOM 1426 N N . ALA A 1 201 ? 13.725 39.955 -27.669 1.00 43.07 181 ALA A N 1
ATOM 1427 C CA . ALA A 1 201 ? 13.405 40.360 -29.032 1.00 45.03 181 ALA A CA 1
ATOM 1428 C C . ALA A 1 201 ? 14.509 39.910 -29.971 1.00 46.62 181 ALA A C 1
ATOM 1429 O O . ALA A 1 201 ? 14.255 39.328 -31.024 1.00 45.24 181 ALA A O 1
ATOM 1431 N N . THR A 1 202 ? 15.743 40.198 -29.579 1.00 50.21 182 THR A N 1
ATOM 1432 C CA . THR A 1 202 ? 16.914 39.834 -30.362 1.00 54.19 182 THR A CA 1
ATOM 1433 C C . THR A 1 202 ? 17.753 38.901 -29.513 1.00 56.89 182 THR A C 1
ATOM 1434 O O . THR A 1 202 ? 17.372 38.570 -28.394 1.00 58.39 182 THR A O 1
ATOM 1438 N N . ARG A 1 203 ? 18.897 38.480 -30.040 1.00 60.24 183 ARG A N 1
ATOM 1439 C CA . ARG A 1 203 ? 19.776 37.590 -29.298 1.00 63.33 183 ARG A CA 1
ATOM 1440 C C . ARG A 1 203 ? 21.090 38.276 -28.974 1.00 63.99 183 ARG A C 1
ATOM 1441 O O . ARG A 1 203 ? 21.291 39.401 -29.480 1.00 63.88 183 ARG A O 1
ATOM 1449 N N . ASP B 1 26 ? -18.247 13.095 27.424 1.00 64.74 6 ASP B N 1
ATOM 1450 C CA . ASP B 1 26 ? -17.362 13.732 26.402 1.00 66.09 6 ASP B CA 1
ATOM 1451 C C . ASP B 1 26 ? -18.207 14.345 25.254 1.00 68.21 6 ASP B C 1
ATOM 1452 O O . ASP B 1 26 ? -18.396 13.739 24.200 1.00 68.93 6 ASP B O 1
ATOM 1457 N N . PRO B 1 27 ? -18.729 15.573 25.482 1.00 70.71 7 PRO B N 1
ATOM 1458 C CA . PRO B 1 27 ? -19.570 16.443 24.642 1.00 71.27 7 PRO B CA 1
ATOM 1459 C C . PRO B 1 27 ? -18.992 17.251 23.472 1.00 71.56 7 PRO B C 1
ATOM 1460 O O . PRO B 1 27 ? -18.104 16.807 22.747 1.00 70.79 7 PRO B O 1
ATOM 1464 N N . GLU B 1 28 ? -19.547 18.458 23.332 1.00 72.09 8 GLU B N 1
ATOM 1465 C CA . GLU B 1 28 ? -19.250 19.440 22.281 1.00 70.97 8 GLU B CA 1
ATOM 1466 C C . GLU B 1 28 ? -18.123 20.422 22.603 1.00 68.86 8 GLU B C 1
ATOM 1467 O O . GLU B 1 28 ? -18.227 21.621 22.327 1.00 67.56 8 GLU B O 1
ATOM 1473 N N . ARG B 1 29 ? -17.041 19.921 23.181 1.00 66.76 9 ARG B N 1
ATOM 1474 C CA . ARG B 1 29 ? -15.921 20.781 23.525 1.00 63.88 9 ARG B CA 1
ATOM 1475 C C . ARG B 1 29 ? -14.958 20.857 22.347 1.00 60.61 9 ARG B C 1
ATOM 1476 O O . ARG B 1 29 ? -13.964 21.571 22.390 1.00 60.02 9 ARG B O 1
ATOM 1484 N N . ARG B 1 30 ? -15.281 20.116 21.294 1.00 57.71 10 ARG B N 1
ATOM 1485 C CA . ARG B 1 30 ? -14.475 20.051 20.084 1.00 54.81 10 ARG B CA 1
ATOM 1486 C C . ARG B 1 30 ? -14.188 21.413 19.482 1.00 54.17 10 ARG B C 1
ATOM 1487 O O . ARG B 1 30 ? -13.074 21.667 19.028 1.00 54.15 10 ARG B O 1
ATOM 1495 N N . GLN B 1 31 ? -15.190 22.282 19.467 1.00 51.15 11 GLN B N 1
ATOM 1496 C CA . GLN B 1 31 ? -15.015 23.612 18.909 1.00 50.21 11 GLN B CA 1
ATOM 1497 C C . GLN B 1 31 ? -14.232 24.489 19.874 1.00 50.60 11 GLN B C 1
ATOM 1498 O O . GLN B 1 31 ? -13.475 25.358 19.448 1.00 51.35 11 GLN B O 1
ATOM 1504 N N . ARG B 1 32 ? -14.408 24.261 21.173 1.00 49.23 12 ARG B N 1
ATOM 1505 C CA . ARG B 1 32 ? -13.685 25.042 22.168 1.00 48.52 12 ARG B CA 1
ATOM 1506 C C . ARG B 1 32 ? -12.197 24.759 22.008 1.00 46.02 12 ARG B C 1
ATOM 1507 O O . ARG B 1 32 ? -11.375 25.668 22.018 1.00 44.66 12 ARG B O 1
ATOM 1515 N N . ILE B 1 33 ? -11.868 23.479 21.864 1.00 44.64 13 ILE B N 1
ATOM 1516 C CA . ILE B 1 33 ? -10.490 23.025 21.728 1.00 44.14 13 ILE B CA 1
ATOM 1517 C C . ILE B 1 33 ? -9.838 23.506 20.444 1.00 44.73 13 ILE B C 1
ATOM 1518 O O . ILE B 1 33 ? -8.670 23.882 20.433 1.00 43.99 13 ILE B O 1
ATOM 1523 N N . ILE B 1 34 ? -10.596 23.478 19.356 1.00 44.45 14 ILE B N 1
ATOM 1524 C CA . ILE B 1 34 ? -10.086 23.923 18.073 1.00 43.76 14 ILE B CA 1
ATOM 1525 C C . ILE B 1 34 ? -9.736 25.404 18.140 1.00 45.11 14 ILE B C 1
ATOM 1526 O O . ILE B 1 34 ? -8.700 25.812 17.634 1.00 45.32 14 ILE B O 1
ATOM 1531 N N . ASP B 1 35 ? -10.597 26.203 18.769 1.00 45.65 15 ASP B N 1
ATOM 1532 C CA . ASP B 1 35 ? -10.354 27.637 18.884 1.00 46.50 15 ASP B CA 1
ATOM 1533 C C . ASP B 1 35 ? -9.116 27.909 19.715 1.00 46.62 15 ASP B C 1
ATOM 1534 O O . ASP B 1 35 ? -8.309 28.772 19.376 1.00 48.12 15 ASP B O 1
ATOM 1539 N N . ALA B 1 36 ? -8.969 27.172 20.808 1.00 44.94 16 ALA B N 1
ATOM 1540 C CA . ALA B 1 36 ? -7.821 27.344 21.681 1.00 43.92 16 ALA B CA 1
ATOM 1541 C C . ALA B 1 36 ? -6.538 26.959 20.966 1.00 43.71 16 ALA B C 1
ATOM 1542 O O . ALA B 1 36 ? -5.515 27.618 21.123 1.00 44.87 16 ALA B O 1
ATOM 1544 N N . ALA B 1 37 ? -6.595 25.881 20.193 1.00 43.77 17 ALA B N 1
ATOM 1545 C CA . ALA B 1 37 ? -5.437 25.407 19.441 1.00 44.91 17 ALA B CA 1
ATOM 1546 C C . ALA B 1 37 ? -4.951 26.510 18.503 1.00 45.18 17 ALA B C 1
ATOM 1547 O O . ALA B 1 37 ? -3.754 26.662 18.267 1.00 44.88 17 ALA B O 1
ATOM 1549 N N . ILE B 1 38 ? -5.892 27.278 17.967 1.00 45.67 18 ILE B N 1
ATOM 1550 C CA . ILE B 1 38 ? -5.555 28.380 17.084 1.00 46.40 18 ILE B CA 1
ATOM 1551 C C . ILE B 1 38 ? -5.004 29.525 17.919 1.00 46.13 18 ILE B C 1
ATOM 1552 O O . ILE B 1 38 ? -4.137 30.265 17.474 1.00 46.15 18 ILE B O 1
ATOM 1557 N N . ARG B 1 39 ? -5.512 29.662 19.135 1.00 46.70 19 ARG B N 1
ATOM 1558 C CA . ARG B 1 39 ? -5.057 30.715 20.031 1.00 47.74 19 ARG B CA 1
ATOM 1559 C C . ARG B 1 39 ? -3.611 30.471 20.448 1.00 47.83 19 ARG B C 1
ATOM 1560 O O . ARG B 1 39 ? -2.797 31.396 20.474 1.00 46.89 19 ARG B O 1
ATOM 1568 N N . VAL B 1 40 ? -3.298 29.222 20.777 1.00 46.99 20 VAL B N 1
ATOM 1569 C CA . VAL B 1 40 ? -1.947 28.855 21.180 1.00 46.23 20 VAL B CA 1
ATOM 1570 C C . VAL B 1 40 ? -0.951 29.117 20.055 1.00 47.61 20 VAL B C 1
ATOM 1571 O O . VAL B 1 40 ? 0.102 29.714 20.275 1.00 48.47 20 VAL B O 1
ATOM 1575 N N . VAL B 1 41 ? -1.279 28.663 18.850 1.00 46.20 21 VAL B N 1
ATOM 1576 C CA . VAL B 1 41 ? -0.393 28.857 17.710 1.00 45.24 21 VAL B CA 1
ATOM 1577 C C . VAL B 1 41 ? -0.147 30.336 17.440 1.00 45.69 21 VAL B C 1
ATOM 1578 O O . VAL B 1 41 ? 0.945 30.722 17.041 1.00 44.05 21 VAL B O 1
ATOM 1582 N N . GLY B 1 42 ? -1.161 31.161 17.663 1.00 46.02 22 GLY B N 1
ATOM 1583 C CA . GLY B 1 42 ? -0.995 32.582 17.438 1.00 49.00 22 GLY B CA 1
ATOM 1584 C C . GLY B 1 42 ? -0.020 33.226 18.410 1.00 51.32 22 GLY B C 1
ATOM 1585 O O . GLY B 1 42 ? 0.774 34.088 18.027 1.00 51.86 22 GLY B O 1
ATOM 1586 N N . GLN B 1 43 ? -0.066 32.799 19.669 1.00 52.19 23 GLN B N 1
ATOM 1587 C CA . GLN B 1 43 ? 0.799 33.360 20.695 1.00 52.18 23 GLN B CA 1
ATOM 1588 C C . GLN B 1 43 ? 2.151 32.689 20.795 1.00 51.63 23 GLN B C 1
ATOM 1589 O O . GLN B 1 43 ? 3.176 33.348 20.727 1.00 51.89 23 GLN B O 1
ATOM 1595 N N . LYS B 1 44 ? 2.146 31.374 20.969 1.00 52.43 24 LYS B N 1
ATOM 1596 C CA . LYS B 1 44 ? 3.374 30.608 21.118 1.00 52.76 24 LYS B CA 1
ATOM 1597 C C . LYS B 1 44 ? 3.938 30.044 19.821 1.00 52.09 24 LYS B C 1
ATOM 1598 O O . LYS B 1 44 ? 5.061 29.546 19.795 1.00 53.07 24 LYS B O 1
ATOM 1604 N N . GLY B 1 45 ? 3.171 30.107 18.743 1.00 50.86 25 GLY B N 1
ATOM 1605 C CA . GLY B 1 45 ? 3.661 29.555 17.500 1.00 49.71 25 GLY B CA 1
ATOM 1606 C C . GLY B 1 45 ? 3.389 28.063 17.458 1.00 49.77 25 GLY B C 1
ATOM 1607 O O . GLY B 1 45 ? 3.193 27.425 18.485 1.00 50.35 25 GLY B O 1
ATOM 1608 N N . ILE B 1 46 ? 3.393 27.498 16.263 1.00 49.17 26 ILE B N 1
ATOM 1609 C CA . ILE B 1 46 ? 3.115 26.088 16.081 1.00 49.19 26 ILE B CA 1
ATOM 1610 C C . ILE B 1 46 ? 3.949 25.143 16.959 1.00 50.71 26 ILE B C 1
ATOM 1611 O O . ILE B 1 46 ? 3.483 24.070 17.342 1.00 50.50 26 ILE B O 1
ATOM 1616 N N . ALA B 1 47 ? 5.175 25.535 17.286 1.00 51.42 27 ALA B N 1
ATOM 1617 C CA . ALA B 1 47 ? 6.039 24.695 18.116 1.00 51.84 27 ALA B CA 1
ATOM 1618 C C . ALA B 1 47 ? 5.583 24.663 19.576 1.00 51.83 27 ALA B C 1
ATOM 1619 O O . ALA B 1 47 ? 6.046 23.837 20.366 1.00 51.27 27 ALA B O 1
ATOM 1621 N N . GLY B 1 48 ? 4.676 25.569 19.927 1.00 51.34 28 GLY B N 1
ATOM 1622 C CA . GLY B 1 48 ? 4.173 25.622 21.286 1.00 51.31 28 GLY B CA 1
ATOM 1623 C C . GLY B 1 48 ? 2.818 24.960 21.429 1.00 51.02 28 GLY B C 1
ATOM 1624 O O . GLY B 1 48 ? 2.187 25.040 22.480 1.00 50.93 28 GLY B O 1
ATOM 1625 N N . LEU B 1 49 ? 2.365 24.299 20.371 1.00 51.11 29 LEU B N 1
ATOM 1626 C CA . LEU B 1 49 ? 1.069 23.634 20.400 1.00 51.19 29 LEU B CA 1
ATOM 1627 C C . LEU B 1 49 ? 1.218 22.180 20.795 1.00 51.48 29 LEU B C 1
ATOM 1628 O O . LEU B 1 49 ? 1.886 21.410 20.111 1.00 52.26 29 LEU B O 1
ATOM 1633 N N . SER B 1 50 ? 0.589 21.810 21.903 1.00 50.68 30 SER B N 1
ATOM 1634 C CA . SER B 1 50 ? 0.636 20.442 22.395 1.00 50.25 30 SER B CA 1
ATOM 1635 C C . SER B 1 50 ? -0.717 20.122 22.988 1.00 49.69 30 SER B C 1
ATOM 1636 O O . SER B 1 50 ? -1.515 21.022 23.223 1.00 50.44 30 SER B O 1
ATOM 1639 N N . HIS B 1 51 ? -0.984 18.845 23.231 1.00 48.94 31 HIS B N 1
ATOM 1640 C CA . HIS B 1 51 ? -2.256 18.460 23.825 1.00 48.34 31 HIS B CA 1
ATOM 1641 C C . HIS B 1 51 ? -2.502 19.195 25.152 1.00 48.57 31 HIS B C 1
ATOM 1642 O O . HIS B 1 51 ? -3.622 19.614 25.435 1.00 46.77 31 HIS B O 1
ATOM 1649 N N . ARG B 1 52 ? -1.451 19.361 25.954 1.00 49.15 32 ARG B N 1
ATOM 1650 C CA . ARG B 1 52 ? -1.573 20.026 27.253 1.00 49.79 32 ARG B CA 1
ATOM 1651 C C . ARG B 1 52 ? -1.810 21.521 27.163 1.00 48.27 32 ARG B C 1
ATOM 1652 O O . ARG B 1 52 ? -2.611 22.070 27.912 1.00 47.57 32 ARG B O 1
ATOM 1660 N N . THR B 1 53 ? -1.100 22.180 26.255 1.00 48.13 33 THR B N 1
ATOM 1661 C CA . THR B 1 53 ? -1.246 23.617 26.081 1.00 47.99 33 THR B CA 1
ATOM 1662 C C . THR B 1 53 ? -2.648 24.013 25.632 1.00 48.28 33 THR B C 1
ATOM 1663 O O . THR B 1 53 ? -3.167 25.032 26.079 1.00 48.25 33 THR B O 1
ATOM 1667 N N . VAL B 1 54 ? -3.273 23.216 24.765 1.00 48.66 34 VAL B N 1
ATOM 1668 C CA . VAL B 1 54 ? -4.629 23.543 24.318 1.00 49.56 34 VAL B CA 1
ATOM 1669 C C . VAL B 1 54 ? -5.615 23.253 25.441 1.00 48.91 34 VAL B C 1
ATOM 1670 O O . VAL B 1 54 ? -6.547 24.023 25.672 1.00 50.30 34 VAL B O 1
ATOM 1674 N N . ALA B 1 55 ? -5.409 22.147 26.145 1.00 48.25 35 ALA B N 1
ATOM 1675 C CA . ALA B 1 55 ? -6.289 21.800 27.251 1.00 48.40 35 ALA B CA 1
ATOM 1676 C C . ALA B 1 55 ? -6.301 22.970 28.217 1.00 48.38 35 ALA B C 1
ATOM 1677 O O . ALA B 1 55 ? -7.358 23.451 28.607 1.00 48.67 35 ALA B O 1
ATOM 1679 N N . ALA B 1 56 ? -5.114 23.435 28.588 1.00 49.41 36 ALA B N 1
ATOM 1680 C CA . ALA B 1 56 ? -4.977 24.557 29.510 1.00 50.05 36 ALA B CA 1
ATOM 1681 C C . ALA B 1 56 ? -5.598 25.825 28.939 1.00 50.45 36 ALA B C 1
ATOM 1682 O O . ALA B 1 56 ? -6.295 26.558 29.638 1.00 50.46 36 ALA B O 1
ATOM 1684 N N . GLU B 1 57 ? -5.339 26.074 27.661 1.00 50.78 37 GLU B N 1
ATOM 1685 C CA . GLU B 1 57 ? -5.857 27.257 26.989 1.00 51.78 37 GLU B CA 1
ATOM 1686 C C . GLU B 1 57 ? -7.370 27.213 26.772 1.00 52.61 37 GLU B C 1
ATOM 1687 O O . GLU B 1 57 ? -8.032 28.246 26.846 1.00 52.83 37 GLU B O 1
ATOM 1693 N N . ALA B 1 58 ? -7.913 26.025 26.508 1.00 53.45 38 ALA B N 1
ATOM 1694 C CA . ALA B 1 58 ? -9.352 25.864 26.281 1.00 55.38 38 ALA B CA 1
ATOM 1695 C C . ALA B 1 58 ? -10.106 25.641 27.586 1.00 57.60 38 ALA B C 1
ATOM 1696 O O . ALA B 1 58 ? -11.339 25.608 27.607 1.00 58.57 38 ALA B O 1
ATOM 1698 N N . ASP B 1 59 ? -9.350 25.479 28.668 1.00 58.87 39 ASP B N 1
ATOM 1699 C CA . ASP B 1 59 ? -9.901 25.251 29.997 1.00 60.36 39 ASP B CA 1
ATOM 1700 C C . ASP B 1 59 ? -10.792 24.019 30.022 1.00 60.05 39 ASP B C 1
ATOM 1701 O O . ASP B 1 59 ? -11.963 24.076 30.391 1.00 59.66 39 ASP B O 1
ATOM 1706 N N . VAL B 1 60 ? -10.210 22.899 29.617 1.00 59.50 40 VAL B N 1
ATOM 1707 C CA . VAL B 1 60 ? -10.907 21.630 29.587 1.00 58.67 40 VAL B CA 1
ATOM 1708 C C . VAL B 1 60 ? -9.900 20.563 29.996 1.00 58.71 40 VAL B C 1
ATOM 1709 O O . VAL B 1 60 ? -8.704 20.716 29.778 1.00 58.49 40 VAL B O 1
ATOM 1713 N N . PRO B 1 61 ? -10.368 19.476 30.612 1.00 59.05 41 PRO B N 1
ATOM 1714 C CA . PRO B 1 61 ? -9.429 18.428 31.017 1.00 59.16 41 PRO B CA 1
ATOM 1715 C C . PRO B 1 61 ? -8.658 17.850 29.837 1.00 59.07 41 PRO B C 1
ATOM 1716 O O . PRO B 1 61 ? -9.129 17.887 28.701 1.00 60.14 41 PRO B O 1
ATOM 1720 N N . LEU B 1 62 ? -7.469 17.327 30.117 1.00 57.68 42 LEU B N 1
ATOM 1721 C CA . LEU B 1 62 ? -6.617 16.739 29.094 1.00 56.38 42 LEU B CA 1
ATOM 1722 C C . LEU B 1 62 ? -7.274 15.541 28.427 1.00 56.02 42 LEU B C 1
ATOM 1723 O O . LEU B 1 62 ? -7.002 15.241 27.267 1.00 57.07 42 LEU B O 1
ATOM 1728 N N . GLY B 1 63 ? -8.134 14.850 29.166 1.00 55.70 43 GLY B N 1
ATOM 1729 C CA . GLY B 1 63 ? -8.807 13.686 28.617 1.00 54.24 43 GLY B CA 1
ATOM 1730 C C . GLY B 1 63 ? -9.725 14.087 27.484 1.00 52.95 43 GLY B C 1
ATOM 1731 O O . GLY B 1 63 ? -9.951 13.327 26.548 1.00 51.73 43 GLY B O 1
ATOM 1732 N N . SER B 1 64 ? -10.262 15.294 27.584 1.00 51.89 44 SER B N 1
ATOM 1733 C CA . SER B 1 64 ? -11.147 15.830 26.570 1.00 51.33 44 SER B CA 1
ATOM 1734 C C . SER B 1 64 ? -10.314 16.032 25.310 1.00 50.86 44 SER B C 1
ATOM 1735 O O . SER B 1 64 ? -10.646 15.540 24.238 1.00 51.59 44 SER B O 1
ATOM 1738 N N . THR B 1 65 ? -9.222 16.762 25.467 1.00 49.75 45 THR B N 1
ATOM 1739 C CA . THR B 1 65 ? -8.289 17.052 24.393 1.00 47.37 45 THR B CA 1
ATOM 1740 C C . THR B 1 65 ? -7.965 15.843 23.514 1.00 46.00 45 THR B C 1
ATOM 1741 O O . THR B 1 65 ? -8.080 15.905 22.294 1.00 45.24 45 THR B O 1
ATOM 1745 N N . THR B 1 66 ? -7.560 14.745 24.137 1.00 45.55 46 THR B N 1
ATOM 1746 C CA . THR B 1 66 ? -7.188 13.541 23.401 1.00 45.11 46 THR B CA 1
ATOM 1747 C C . THR B 1 66 ? -8.369 12.779 22.821 1.00 44.04 46 THR B C 1
ATOM 1748 O O . THR B 1 66 ? -8.229 12.095 21.806 1.00 44.48 46 THR B O 1
ATOM 1752 N N . TYR B 1 67 ? -9.529 12.888 23.461 1.00 42.37 47 TYR B N 1
ATOM 1753 C CA . TYR B 1 67 ? -10.729 12.215 22.971 1.00 40.23 47 TYR B CA 1
ATOM 1754 C C . TYR B 1 67 ? -11.127 12.822 21.632 1.00 40.16 47 TYR B C 1
ATOM 1755 O O . TYR B 1 67 ? -11.385 12.113 20.663 1.00 38.75 47 TYR B O 1
ATOM 1764 N N . HIS B 1 68 ? -11.178 14.143 21.577 1.00 39.38 48 HIS B N 1
ATOM 1765 C CA . HIS B 1 68 ? -11.542 14.791 20.339 1.00 41.46 48 HIS B CA 1
ATOM 1766 C C . HIS B 1 68 ? -10.429 14.697 19.303 1.00 41.34 48 HIS B C 1
ATOM 1767 O O . HIS B 1 68 ? -10.702 14.496 18.125 1.00 42.48 48 HIS B O 1
ATOM 1774 N N . PHE B 1 69 ? -9.176 14.815 19.734 1.00 41.02 49 PHE B N 1
ATOM 1775 C CA . PHE B 1 69 ? -8.051 14.729 18.801 1.00 40.74 49 PHE B CA 1
ATOM 1776 C C . PHE B 1 69 ? -6.941 13.822 19.311 1.00 41.97 49 PHE B C 1
ATOM 1777 O O . PHE B 1 69 ? -5.974 14.285 19.910 1.00 42.64 49 PHE B O 1
ATOM 1785 N N . ALA B 1 70 ? -7.086 12.527 19.057 1.00 43.24 50 ALA B N 1
ATOM 1786 C CA . ALA B 1 70 ? -6.111 11.542 19.500 1.00 44.26 50 ALA B CA 1
ATOM 1787 C C . ALA B 1 70 ? -4.674 11.977 19.237 1.00 45.03 50 ALA B C 1
ATOM 1788 O O . ALA B 1 70 ? -3.900 12.124 20.171 1.00 46.00 50 ALA B O 1
ATOM 1790 N N . THR B 1 71 ? -4.315 12.187 17.974 1.00 45.04 51 THR B N 1
ATOM 1791 C CA . THR B 1 71 ? -2.957 12.608 17.632 1.00 45.39 51 THR B CA 1
ATOM 1792 C C . THR B 1 71 ? -2.857 14.118 17.516 1.00 45.32 51 THR B C 1
ATOM 1793 O O . THR B 1 71 ? -3.867 14.813 17.501 1.00 45.57 51 THR B O 1
ATOM 1797 N N . LEU B 1 72 ? -1.634 14.625 17.434 1.00 45.43 52 LEU B N 1
ATOM 1798 C CA . LEU B 1 72 ? -1.423 16.060 17.306 1.00 46.42 52 LEU B CA 1
ATOM 1799 C C . LEU B 1 72 ? -1.710 16.470 15.863 1.00 45.94 52 LEU B C 1
ATOM 1800 O O . LEU B 1 72 ? -2.069 17.614 15.592 1.00 45.60 52 LEU B O 1
ATOM 1805 N N . ASP B 1 73 ? -1.548 15.524 14.941 1.00 45.48 53 ASP B N 1
ATOM 1806 C CA . ASP B 1 73 ? -1.816 15.777 13.530 1.00 45.65 53 ASP B CA 1
ATOM 1807 C C . ASP B 1 73 ? -3.296 16.095 13.365 1.00 46.00 53 ASP B C 1
ATOM 1808 O O . ASP B 1 73 ? -3.677 16.973 12.597 1.00 45.76 53 ASP B O 1
ATOM 1813 N N . ASP B 1 74 ? -4.126 15.364 14.102 1.00 46.82 54 ASP B N 1
ATOM 181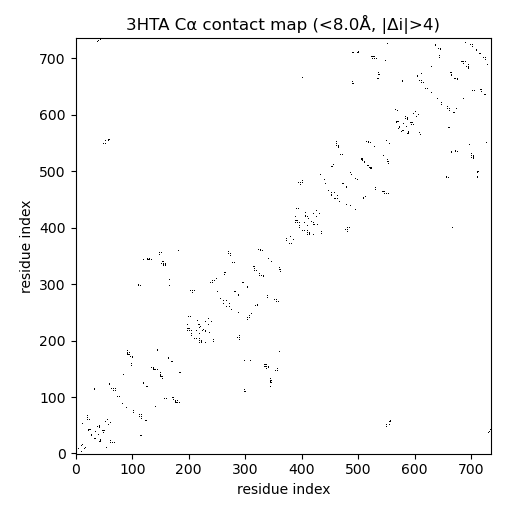4 C CA . ASP B 1 74 ? -5.573 15.534 14.057 1.00 45.59 54 ASP B CA 1
ATOM 1815 C C . ASP B 1 74 ? -6.000 16.927 14.521 1.00 43.53 54 ASP B C 1
ATOM 1816 O O . ASP B 1 74 ? -6.892 17.544 13.937 1.00 41.72 54 ASP B O 1
ATOM 1821 N N . LEU B 1 75 ? -5.358 17.416 15.574 1.00 42.17 55 LEU B N 1
ATOM 1822 C CA . LEU B 1 75 ? -5.669 18.732 16.113 1.00 42.66 55 LEU B CA 1
ATOM 1823 C C . LEU B 1 75 ? -5.200 19.799 15.132 1.00 43.43 55 LEU B C 1
ATOM 1824 O O . LEU B 1 75 ? -5.857 20.827 14.960 1.00 42.31 55 LEU B O 1
ATOM 1829 N N . MET B 1 76 ? -4.064 19.547 14.484 1.00 42.95 56 MET B N 1
ATOM 1830 C CA . MET B 1 76 ? -3.538 20.494 13.518 1.00 42.73 56 MET B CA 1
ATOM 1831 C C . MET B 1 76 ? -4.328 20.500 12.222 1.00 40.64 56 MET B C 1
ATOM 1832 O O . MET B 1 76 ? -4.531 21.554 11.630 1.00 39.90 56 MET B O 1
ATOM 1837 N N . VAL B 1 77 ? -4.782 19.333 11.781 1.00 39.50 57 VAL B N 1
ATOM 1838 C CA . VAL B 1 77 ? -5.586 19.261 10.569 1.00 39.19 57 VAL B CA 1
ATOM 1839 C C . VAL B 1 77 ? -6.864 20.074 10.768 1.00 40.17 57 VAL B C 1
ATOM 1840 O O . VAL B 1 77 ? -7.402 20.640 9.821 1.00 42.39 57 VAL B O 1
ATOM 1844 N N . ALA B 1 78 ? -7.344 20.133 12.005 1.00 40.77 58 ALA B N 1
ATOM 1845 C CA . ALA B 1 78 ? -8.559 20.886 12.322 1.00 42.76 58 ALA B CA 1
ATOM 1846 C C . ALA B 1 78 ? -8.267 22.383 12.456 1.00 42.24 58 ALA B C 1
ATOM 1847 O O . ALA B 1 78 ? -9.092 23.222 12.096 1.00 41.87 58 ALA B O 1
ATOM 1849 N N . ALA B 1 79 ? -7.094 22.709 12.984 1.00 40.82 59 ALA B N 1
ATOM 1850 C CA . ALA B 1 79 ? -6.707 24.095 13.154 1.00 41.66 59 ALA B CA 1
ATOM 1851 C C . ALA B 1 79 ? -6.465 24.709 11.791 1.00 42.37 59 ALA B C 1
ATOM 1852 O O . ALA B 1 79 ? -6.744 25.885 11.576 1.00 42.65 59 ALA B O 1
ATOM 1854 N N . LEU B 1 80 ? -5.941 23.909 10.868 1.00 42.56 60 LEU B N 1
ATOM 1855 C CA . LEU B 1 80 ? -5.681 24.394 9.525 1.00 42.04 60 LEU B CA 1
ATOM 1856 C C . LEU B 1 80 ? -6.981 24.563 8.743 1.00 43.74 60 LEU B C 1
ATOM 1857 O O . LEU B 1 80 ? -7.177 25.590 8.097 1.00 42.61 60 LEU B O 1
ATOM 1862 N N . ARG B 1 81 ? -7.869 23.569 8.794 1.00 44.76 61 ARG B N 1
ATOM 1863 C CA . ARG B 1 81 ? -9.138 23.686 8.079 1.00 46.31 61 ARG B CA 1
ATOM 1864 C C . ARG B 1 81 ? -9.852 24.967 8.486 1.00 46.71 61 ARG B C 1
ATOM 1865 O O . ARG B 1 81 ? -10.464 25.626 7.654 1.00 47.84 61 ARG B O 1
ATOM 1873 N N . GLN B 1 82 ? -9.776 25.318 9.766 1.00 46.70 62 GLN B N 1
ATOM 1874 C CA . GLN B 1 82 ? -10.434 26.526 10.254 1.00 46.80 62 GLN B CA 1
ATOM 1875 C C . GLN B 1 82 ? -9.662 27.793 9.906 1.00 46.64 62 GLN B C 1
ATOM 1876 O O . GLN B 1 82 ? -10.252 28.847 9.667 1.00 46.15 62 GLN B O 1
ATOM 1882 N N . ALA B 1 83 ? -8.341 27.693 9.883 1.00 45.87 63 ALA B N 1
ATOM 1883 C CA . ALA B 1 83 ? -7.519 28.842 9.552 1.00 45.73 63 ALA B CA 1
ATOM 1884 C C . ALA B 1 83 ? -7.727 29.217 8.088 1.00 45.31 63 ALA B C 1
ATOM 1885 O O . ALA B 1 83 ? -7.755 30.396 7.745 1.00 45.35 63 ALA B O 1
ATOM 1887 N N . ASN B 1 84 ? -7.880 28.213 7.229 1.00 44.80 64 ASN B N 1
ATOM 1888 C CA . ASN B 1 84 ? -8.088 28.455 5.807 1.00 45.16 64 ASN B CA 1
ATOM 1889 C C . ASN B 1 84 ? -9.292 29.339 5.560 1.00 46.39 64 ASN B C 1
ATOM 1890 O O . ASN B 1 84 ? -9.520 29.775 4.437 1.00 47.55 64 ASN B O 1
ATOM 1895 N N . GLU B 1 85 ? -10.063 29.588 6.612 1.00 47.50 65 GLU B N 1
ATOM 1896 C CA . GLU B 1 85 ? -11.252 30.425 6.535 1.00 48.11 65 GLU B CA 1
ATOM 1897 C C . GLU B 1 85 ? -10.915 31.896 6.325 1.00 47.90 65 GLU B C 1
ATOM 1898 O O . GLU B 1 85 ? -11.747 32.667 5.856 1.00 48.36 65 GLU B O 1
ATOM 1904 N N . GLY B 1 86 ? -9.699 32.287 6.682 1.00 46.95 66 GLY B N 1
ATOM 1905 C CA . GLY B 1 86 ? -9.301 33.669 6.503 1.00 46.92 66 GLY B CA 1
ATOM 1906 C C . GLY B 1 86 ? -9.343 34.041 5.036 1.00 47.15 66 GLY B C 1
ATOM 1907 O O . GLY B 1 86 ? -10.076 34.944 4.636 1.00 48.55 66 GLY B O 1
ATOM 1908 N N . PHE B 1 87 ? -8.564 33.326 4.232 1.00 45.76 67 PHE B N 1
ATOM 1909 C CA . PHE B 1 87 ? -8.494 33.569 2.798 1.00 44.04 67 PHE B CA 1
ATOM 1910 C C . PHE B 1 87 ? -9.849 33.345 2.131 1.00 43.69 67 PHE B C 1
ATOM 1911 O O . PHE B 1 87 ? -10.236 34.088 1.236 1.00 43.64 67 PHE B O 1
ATOM 1919 N N . ALA B 1 88 ? -10.569 32.322 2.576 1.00 43.23 68 ALA B N 1
ATOM 1920 C CA . ALA B 1 88 ? -11.866 31.982 2.003 1.00 43.09 68 ALA B CA 1
ATOM 1921 C C . ALA B 1 88 ? -12.905 33.082 2.140 1.00 44.36 68 ALA B C 1
ATOM 1922 O O . ALA B 1 88 ? -13.725 33.281 1.246 1.00 44.81 68 ALA B O 1
ATOM 1924 N N . ARG B 1 89 ? -12.888 33.796 3.256 1.00 46.37 69 ARG B N 1
ATOM 1925 C CA . ARG B 1 89 ? -13.853 34.865 3.441 1.00 47.58 69 ARG B CA 1
ATOM 1926 C C . ARG B 1 89 ? -13.586 35.944 2.414 1.00 45.79 69 ARG B C 1
ATOM 1927 O O . ARG B 1 89 ? -14.491 36.375 1.706 1.00 46.88 69 ARG B O 1
ATOM 1935 N N . VAL B 1 90 ? -12.333 36.371 2.329 1.00 43.56 70 VAL B N 1
ATOM 1936 C CA . VAL B 1 90 ? -11.947 37.407 1.386 1.00 41.89 70 VAL B CA 1
ATOM 1937 C C . VAL B 1 90 ? -12.320 37.045 -0.049 1.00 41.54 70 VAL B C 1
ATOM 1938 O O . VAL B 1 90 ? -12.844 37.876 -0.783 1.00 41.98 70 VAL B O 1
ATOM 1942 N N . VAL B 1 91 ? -12.051 35.812 -0.461 1.00 40.03 71 VAL B N 1
ATOM 1943 C CA . VAL B 1 91 ? -12.405 35.413 -1.816 1.00 40.10 71 VAL B CA 1
ATOM 1944 C C . VAL B 1 91 ? -13.921 35.556 -1.993 1.00 40.71 71 VAL B C 1
ATOM 1945 O O . VAL B 1 91 ? -14.396 35.996 -3.038 1.00 40.91 71 VAL B O 1
ATOM 1949 N N . ALA B 1 92 ? -14.668 35.204 -0.951 1.00 40.09 72 ALA B N 1
ATOM 1950 C CA . ALA B 1 92 ? -16.124 35.290 -0.967 1.00 40.33 72 ALA B CA 1
ATOM 1951 C C . ALA B 1 92 ? -16.602 36.733 -1.086 1.00 40.70 72 ALA B C 1
ATOM 1952 O O . ALA B 1 92 ? -17.660 37.001 -1.651 1.00 39.83 72 ALA B O 1
ATOM 1954 N N . ALA B 1 93 ? -15.816 37.659 -0.547 1.00 41.32 73 ALA B N 1
ATOM 1955 C CA . ALA B 1 93 ? -16.162 39.072 -0.588 1.00 42.23 73 ALA B CA 1
ATOM 1956 C C . ALA B 1 93 ? -15.710 39.707 -1.886 1.00 42.68 73 ALA B C 1
ATOM 1957 O O . ALA B 1 93 ? -15.542 40.920 -1.953 1.00 45.37 73 ALA B O 1
ATOM 1959 N N . HIS B 1 94 ? -15.518 38.889 -2.915 1.00 42.58 74 HIS B N 1
ATOM 1960 C CA . HIS B 1 94 ? -15.061 39.374 -4.209 1.00 41.87 74 HIS B CA 1
ATOM 1961 C C . HIS B 1 94 ? -15.722 38.631 -5.335 1.00 43.88 74 HIS B C 1
ATOM 1962 O O . HIS B 1 94 ? -15.055 37.988 -6.136 1.00 44.87 74 HIS B O 1
ATOM 1969 N N . PRO B 1 95 ? -17.050 38.712 -5.423 1.00 45.51 75 PRO B N 1
ATOM 1970 C CA . PRO B 1 95 ? -17.774 38.017 -6.488 1.00 46.50 75 PRO B CA 1
ATOM 1971 C C . PRO B 1 95 ? -17.323 38.355 -7.907 1.00 47.42 75 PRO B C 1
ATOM 1972 O O . PRO B 1 95 ? -17.590 37.597 -8.835 1.00 48.54 75 PRO B O 1
ATOM 1976 N N . ALA B 1 96 ? -16.633 39.478 -8.079 1.00 48.20 76 ALA B N 1
ATOM 1977 C CA . ALA B 1 96 ? -16.163 39.879 -9.405 1.00 50.31 76 ALA B CA 1
ATOM 1978 C C . ALA B 1 96 ? -15.058 38.944 -9.900 1.00 51.80 76 ALA B C 1
ATOM 1979 O O . ALA B 1 96 ? -14.627 39.005 -11.052 1.00 51.10 76 ALA B O 1
ATOM 1981 N N . LEU B 1 97 ? -14.603 38.078 -9.009 1.00 52.73 77 LEU B N 1
ATOM 1982 C CA . LEU B 1 97 ? -13.552 37.133 -9.326 1.00 53.82 77 LEU B CA 1
ATOM 1983 C C . LEU B 1 97 ? -14.118 36.089 -10.275 1.00 55.39 77 LEU B C 1
ATOM 1984 O O . LEU B 1 97 ? -13.378 35.302 -10.851 1.00 55.78 77 LEU B O 1
ATOM 1989 N N . SER B 1 98 ? -15.439 36.096 -10.437 1.00 57.43 78 SER B N 1
ATOM 1990 C CA . SER B 1 98 ? -16.112 35.143 -11.314 1.00 59.80 78 SER B CA 1
ATOM 1991 C C . SER B 1 98 ? -16.735 35.823 -12.532 1.00 61.61 78 SER B C 1
ATOM 1992 O O . SER B 1 98 ? -17.141 35.156 -13.484 1.00 61.31 78 SER B O 1
ATOM 1995 N N . ASP B 1 99 ? -16.808 37.150 -12.496 1.00 62.13 79 ASP B N 1
ATOM 1996 C CA . ASP B 1 99 ? -17.382 37.921 -13.592 1.00 62.60 79 ASP B CA 1
ATOM 1997 C C . ASP B 1 99 ? -16.451 37.946 -14.796 1.00 62.22 79 ASP B C 1
ATOM 1998 O O . ASP B 1 99 ? -15.325 38.425 -14.710 1.00 63.30 79 ASP B O 1
ATOM 2003 N N . PRO B 1 100 ? -16.921 37.450 -15.945 1.00 61.70 80 PRO B N 1
ATOM 2004 C CA . PRO B 1 100 ? -16.101 37.428 -17.155 1.00 61.29 80 PRO B CA 1
ATOM 2005 C C . PRO B 1 100 ? -15.622 38.808 -17.579 1.00 61.92 80 PRO B C 1
ATOM 2006 O O . PRO B 1 100 ? -14.499 38.964 -18.049 1.00 63.03 80 PRO B O 1
ATOM 2010 N N . GLU B 1 101 ? -16.466 39.816 -17.406 1.00 61.14 81 GLU B N 1
ATOM 2011 C CA . GLU B 1 101 ? -16.093 41.166 -17.814 1.00 60.90 81 GLU B CA 1
ATOM 2012 C C . GLU B 1 101 ? -15.084 41.855 -16.897 1.00 58.92 81 GLU B C 1
ATOM 2013 O O . GLU B 1 101 ? -14.512 42.881 -17.259 1.00 57.66 81 GLU B O 1
ATOM 2019 N N . ALA B 1 102 ? -14.853 41.292 -15.717 1.00 57.46 82 ALA B N 1
ATOM 2020 C CA . ALA B 1 102 ? -13.911 41.887 -14.776 1.00 55.36 82 ALA B CA 1
ATOM 2021 C C . ALA B 1 102 ? -12.470 41.423 -15.016 1.00 54.12 82 ALA B C 1
ATOM 2022 O O . ALA B 1 102 ? -12.235 40.327 -15.514 1.00 54.60 82 ALA B O 1
ATOM 2024 N N . ASP B 1 103 ? -11.509 42.269 -14.666 1.00 52.02 83 ASP B N 1
ATOM 2025 C CA . ASP B 1 103 ? -10.098 41.943 -14.845 1.00 49.58 83 ASP B CA 1
ATOM 2026 C C . ASP B 1 103 ? -9.725 40.871 -13.837 1.00 47.46 83 ASP B C 1
ATOM 2027 O O . ASP B 1 103 ? -9.974 41.033 -12.654 1.00 48.30 83 ASP B O 1
ATOM 2032 N N . LEU B 1 104 ? -9.120 39.782 -14.296 1.00 45.14 84 LEU B N 1
ATOM 2033 C CA . LEU B 1 104 ? -8.753 38.691 -13.401 1.00 42.94 84 LEU B CA 1
ATOM 2034 C C . LEU B 1 104 ? -7.596 39.027 -12.475 1.00 41.80 84 LEU B C 1
ATOM 2035 O O . LEU B 1 104 ? -7.719 38.924 -11.257 1.00 41.01 84 LEU B O 1
ATOM 2040 N N . SER B 1 105 ? -6.470 39.424 -13.053 1.00 41.05 85 SER B N 1
ATOM 2041 C CA . SER B 1 105 ? -5.291 39.742 -12.261 1.00 40.55 85 SER B CA 1
ATOM 2042 C C . SER B 1 105 ? -5.506 40.907 -11.315 1.00 39.56 85 SER B C 1
ATOM 2043 O O . SER B 1 105 ? -5.008 40.899 -10.196 1.00 39.18 85 SER B O 1
ATOM 2046 N N . GLY B 1 106 ? -6.247 41.908 -11.767 1.00 39.07 86 GLY B N 1
ATOM 2047 C CA . GLY B 1 106 ? -6.498 43.069 -10.936 1.00 39.20 86 GLY B CA 1
ATOM 2048 C C . GLY B 1 106 ? -7.344 42.760 -9.724 1.00 40.42 86 GLY B C 1
ATOM 2049 O O . GLY B 1 106 ? -7.125 43.305 -8.645 1.00 41.65 86 GLY B O 1
ATOM 2050 N N . GLU B 1 107 ? -8.320 41.881 -9.891 1.00 41.29 87 GLU B N 1
ATOM 2051 C CA . GLU B 1 107 ? -9.188 41.510 -8.782 1.00 44.18 87 GLU B CA 1
ATOM 2052 C C . GLU B 1 107 ? -8.430 40.546 -7.883 1.00 44.17 87 GLU B C 1
ATOM 2053 O O . GLU B 1 107 ? -8.604 40.538 -6.673 1.00 43.61 87 GLU B O 1
ATOM 2059 N N . LEU B 1 108 ? -7.583 39.733 -8.502 1.00 44.89 88 LEU B N 1
ATOM 2060 C CA . LEU B 1 108 ? -6.781 38.748 -7.792 1.00 44.43 88 LEU B CA 1
ATOM 2061 C C . LEU B 1 108 ? -5.709 39.432 -6.945 1.00 45.16 88 LEU B C 1
ATOM 2062 O O . LEU B 1 108 ? -5.445 39.013 -5.820 1.00 45.07 88 LEU B O 1
ATOM 2067 N N . ALA B 1 109 ? -5.103 40.488 -7.481 1.00 45.13 89 ALA B N 1
ATOM 2068 C CA . ALA B 1 109 ? -4.077 41.236 -6.757 1.00 45.37 89 ALA B CA 1
ATOM 2069 C C . ALA B 1 109 ? -4.724 42.028 -5.632 1.00 46.03 89 ALA B C 1
ATOM 2070 O O . ALA B 1 109 ? -4.082 42.360 -4.635 1.00 46.27 89 ALA B O 1
ATOM 2072 N N . ARG B 1 110 ? -6.004 42.334 -5.802 1.00 44.91 90 ARG B N 1
ATOM 2073 C CA . ARG B 1 110 ? -6.734 43.095 -4.807 1.00 44.49 90 ARG B CA 1
ATOM 2074 C C . ARG B 1 110 ? -7.113 42.177 -3.651 1.00 42.83 90 ARG B C 1
ATOM 2075 O O . ARG B 1 110 ? -7.107 42.586 -2.494 1.00 40.93 90 ARG B O 1
ATOM 2083 N N . VAL B 1 111 ? -7.435 40.929 -3.968 1.00 40.29 91 VAL B N 1
ATOM 2084 C CA . VAL B 1 111 ? -7.793 39.971 -2.942 1.00 38.64 91 VAL B CA 1
ATOM 2085 C C . VAL B 1 111 ? -6.601 39.742 -2.022 1.00 39.62 91 VAL B C 1
ATOM 2086 O O . VAL B 1 111 ? -6.759 39.713 -0.806 1.00 40.60 91 VAL B O 1
ATOM 2090 N N . LEU B 1 112 ? -5.407 39.584 -2.590 1.00 39.46 92 LEU B N 1
ATOM 2091 C CA . LEU B 1 112 ? -4.217 39.361 -1.767 1.00 39.84 92 LEU B CA 1
ATOM 2092 C C . LEU B 1 112 ? -3.981 40.517 -0.818 1.00 39.79 92 LEU B C 1
ATOM 2093 O O . LEU B 1 112 ? -3.617 40.306 0.329 1.00 41.61 92 LEU B O 1
ATOM 2098 N N . GLY B 1 113 ? -4.178 41.738 -1.308 1.00 40.80 93 GLY B N 1
ATOM 2099 C CA . GLY B 1 113 ? -3.987 42.924 -0.487 1.00 40.92 93 GLY B CA 1
ATOM 2100 C C . GLY B 1 113 ? -4.888 42.897 0.730 1.00 41.75 93 GLY B C 1
ATOM 2101 O O . GLY B 1 113 ? -4.436 43.105 1.852 1.00 41.09 93 GLY B O 1
ATOM 2102 N N . GLU B 1 114 ? -6.170 42.639 0.508 1.00 41.92 94 GLU B N 1
ATOM 2103 C CA . GLU B 1 114 ? -7.122 42.565 1.602 1.00 44.99 94 GLU B CA 1
ATOM 2104 C C . GLU B 1 114 ? -6.651 41.540 2.618 1.00 44.60 94 GLU B C 1
ATOM 2105 O O . GLU B 1 114 ? -6.515 41.848 3.794 1.00 44.87 94 GLU B O 1
ATOM 2111 N N . TRP B 1 115 ? -6.398 40.322 2.153 1.00 44.97 95 TRP B N 1
ATOM 2112 C CA . TRP B 1 115 ? -5.947 39.244 3.026 1.00 44.45 95 TRP B CA 1
ATOM 2113 C C . TRP B 1 115 ? -4.724 39.643 3.833 1.00 43.21 95 TRP B C 1
ATOM 2114 O O . TRP B 1 115 ? -4.737 39.596 5.051 1.00 43.01 95 TRP B O 1
ATOM 2125 N N . LEU B 1 116 ? -3.666 40.038 3.142 1.00 42.46 96 LEU B N 1
ATOM 2126 C CA . LEU B 1 116 ? -2.434 40.438 3.799 1.00 43.19 96 LEU B CA 1
ATOM 2127 C C . LEU B 1 116 ? -2.604 41.640 4.722 1.00 45.04 96 LEU B C 1
ATOM 2128 O O . LEU B 1 116 ? -1.825 41.826 5.646 1.00 46.18 96 LEU B O 1
ATOM 2133 N N . GLY B 1 117 ? -3.627 42.451 4.477 1.00 47.17 97 GLY B N 1
ATOM 2134 C CA . GLY B 1 117 ? -3.845 43.631 5.296 1.00 48.33 97 GLY B CA 1
ATOM 2135 C C . GLY B 1 117 ? -4.609 43.390 6.582 1.00 49.77 97 GLY B C 1
ATOM 2136 O O . GLY B 1 117 ? -4.670 44.255 7.446 1.00 50.38 97 GLY B O 1
ATOM 2137 N N . GLY B 1 118 ? -5.204 42.216 6.716 1.00 50.39 98 GLY B N 1
ATOM 2138 C CA . GLY B 1 118 ? -5.948 41.926 7.923 1.00 51.82 98 GLY B CA 1
ATOM 2139 C C . GLY B 1 118 ? -5.023 41.750 9.107 1.00 53.20 98 GLY B C 1
ATOM 2140 O O . GLY B 1 118 ? -3.838 42.061 9.030 1.00 52.58 98 GLY B O 1
ATOM 2141 N N . ASP B 1 119 ? -5.574 41.246 10.205 1.00 54.47 99 ASP B N 1
ATOM 2142 C CA . ASP B 1 119 ? -4.820 41.015 11.432 1.00 55.30 99 ASP B CA 1
ATOM 2143 C C . ASP B 1 119 ? -3.525 40.265 11.136 1.00 54.58 99 ASP B C 1
ATOM 2144 O O . ASP B 1 119 ? -3.540 39.059 10.911 1.00 54.26 99 ASP B O 1
ATOM 2149 N N . ARG B 1 120 ? -2.406 40.979 11.147 1.00 53.66 100 ARG B N 1
ATOM 2150 C CA . ARG B 1 120 ? -1.108 40.371 10.860 1.00 53.11 100 ARG B CA 1
ATOM 2151 C C . ARG B 1 120 ? -0.909 39.014 11.530 1.00 52.62 100 ARG B C 1
ATOM 2152 O O . ARG B 1 120 ? -0.645 38.021 10.859 1.00 53.94 100 ARG B O 1
ATOM 2154 N N . THR B 1 121 ? -1.033 38.967 12.851 1.00 51.12 101 THR B N 1
ATOM 2155 C CA . THR B 1 121 ? -0.853 37.721 13.585 1.00 49.36 101 THR B CA 1
ATOM 2156 C C . THR B 1 121 ? -1.791 36.632 13.089 1.00 48.40 101 THR B C 1
ATOM 2157 O O . THR B 1 121 ? -1.496 35.449 13.208 1.00 48.76 101 THR B O 1
ATOM 2161 N N . GLY B 1 122 ? -2.915 37.035 12.515 1.00 48.21 102 GLY B N 1
ATOM 2162 C CA . GLY B 1 122 ? -3.868 36.068 12.002 1.00 47.44 102 GLY B CA 1
ATOM 2163 C C . GLY B 1 122 ? -3.443 35.487 10.666 1.00 47.64 102 GLY B C 1
ATOM 2164 O O . GLY B 1 122 ? -3.649 34.306 10.399 1.00 49.25 102 GLY B O 1
ATOM 2165 N N . VAL B 1 123 ? -2.863 36.320 9.812 1.00 45.86 103 VAL B N 1
ATOM 2166 C CA . VAL B 1 123 ? -2.393 35.851 8.520 1.00 44.96 103 VAL B CA 1
ATOM 2167 C C . VAL B 1 123 ? -1.197 34.942 8.788 1.00 43.49 103 VAL B C 1
ATOM 2168 O O . VAL B 1 123 ? -1.079 33.859 8.223 1.00 41.90 103 VAL B O 1
ATOM 2172 N N . GLU B 1 124 ? -0.313 35.395 9.665 1.00 43.42 104 GLU B N 1
ATOM 2173 C CA . GLU B 1 124 ? 0.877 34.634 10.014 1.00 44.59 104 GLU B CA 1
ATOM 2174 C C . GLU B 1 124 ? 0.528 33.231 10.482 1.00 44.34 104 GLU B C 1
ATOM 2175 O O . GLU B 1 124 ? 1.177 32.261 10.113 1.00 44.55 104 GLU B O 1
ATOM 2181 N N . LEU B 1 125 ? -0.505 33.144 11.306 1.00 45.48 105 LEU B N 1
ATOM 2182 C CA . LEU B 1 125 ? -0.976 31.884 11.865 1.00 44.65 105 LEU B CA 1
ATOM 2183 C C . LEU B 1 125 ? -1.520 30.970 10.779 1.00 42.74 105 LEU B C 1
ATOM 2184 O O . LEU B 1 125 ? -1.197 29.789 10.738 1.00 41.50 105 LEU B O 1
ATOM 2189 N N . GLU B 1 126 ? -2.345 31.528 9.901 1.00 42.15 106 GLU B N 1
ATOM 2190 C CA . GLU B 1 126 ? -2.935 30.771 8.802 1.00 41.50 106 GLU B CA 1
ATOM 2191 C C . GLU B 1 126 ? -1.842 30.193 7.903 1.00 40.34 106 GLU B C 1
ATOM 2192 O O . GLU B 1 126 ? -1.878 29.021 7.542 1.00 38.38 106 GLU B O 1
ATOM 2198 N N . TYR B 1 127 ? -0.860 31.017 7.558 1.00 40.65 107 TYR B N 1
ATOM 2199 C CA . TYR B 1 127 ? 0.232 30.579 6.696 1.00 40.76 107 TYR B CA 1
ATOM 2200 C C . TYR B 1 127 ? 1.132 29.559 7.380 1.00 39.26 107 TYR B C 1
ATOM 2201 O O . TYR B 1 127 ? 1.659 28.664 6.732 1.00 39.44 107 TYR B O 1
ATOM 2210 N N . GLU B 1 128 ? 1.292 29.687 8.690 1.00 37.69 108 GLU B N 1
ATOM 2211 C CA . GLU B 1 128 ? 2.132 28.779 9.453 1.00 36.99 108 GLU B CA 1
ATOM 2212 C C . GLU B 1 128 ? 1.609 27.355 9.446 1.00 36.33 108 GLU B C 1
ATOM 2213 O O . GLU B 1 128 ? 2.362 26.417 9.239 1.00 36.88 108 GLU B O 1
ATOM 2219 N N . LEU B 1 129 ? 0.318 27.189 9.689 1.00 36.75 109 LEU B N 1
ATOM 2220 C CA . LEU B 1 129 ? -0.278 25.861 9.695 1.00 36.64 109 LEU B CA 1
ATOM 2221 C C . LEU B 1 129 ? -0.208 25.264 8.296 1.00 36.96 109 LEU B C 1
ATOM 2222 O O . LEU B 1 129 ? 0.052 24.077 8.120 1.00 38.37 109 LEU B O 1
ATOM 2227 N N . TYR B 1 130 ? -0.435 26.116 7.305 1.00 37.67 110 TYR B N 1
ATOM 2228 C CA . TYR B 1 130 ? -0.401 25.738 5.900 1.00 36.33 110 TYR B CA 1
ATOM 2229 C C . TYR B 1 130 ? 0.971 25.172 5.561 1.00 36.31 110 TYR B C 1
ATOM 2230 O O . TYR B 1 130 ? 1.075 24.148 4.892 1.00 37.58 110 TYR B O 1
ATOM 2239 N N . LEU B 1 131 ? 2.025 25.827 6.040 1.00 34.62 111 LEU B N 1
ATOM 2240 C CA . LEU B 1 131 ? 3.382 25.381 5.745 1.00 33.59 111 LEU B CA 1
ATOM 2241 C C . LEU B 1 131 ? 3.794 24.185 6.596 1.00 34.11 111 LEU B C 1
ATOM 2242 O O . LEU B 1 131 ? 4.708 23.451 6.244 1.00 33.90 111 LEU B O 1
ATOM 2247 N N . ALA B 1 132 ? 3.104 23.981 7.709 1.00 34.65 112 ALA B N 1
ATOM 2248 C CA . ALA B 1 132 ? 3.417 22.868 8.594 1.00 35.64 112 ALA B CA 1
ATOM 2249 C C . ALA B 1 132 ? 3.282 21.545 7.867 1.00 35.86 112 ALA B C 1
ATOM 2250 O O . ALA B 1 132 ? 3.714 20.513 8.371 1.00 37.16 112 ALA B O 1
ATOM 2252 N N . ALA B 1 133 ? 2.676 21.576 6.688 1.00 33.81 113 ALA B N 1
ATOM 2253 C CA . ALA B 1 133 ? 2.485 20.362 5.910 1.00 33.56 113 ALA B CA 1
ATOM 2254 C C . ALA B 1 133 ? 3.768 19.949 5.210 1.00 34.55 113 ALA B C 1
ATOM 2255 O O . ALA B 1 133 ? 3.854 18.854 4.649 1.00 35.16 113 ALA B O 1
ATOM 2257 N N . LEU B 1 134 ? 4.760 20.832 5.242 1.00 34.35 114 LEU B N 1
ATOM 2258 C CA . LEU B 1 134 ? 6.040 20.575 4.596 1.00 35.01 114 LEU B CA 1
ATOM 2259 C C . LEU B 1 134 ? 6.631 19.281 5.111 1.00 35.57 114 LEU B C 1
ATOM 2260 O O . LEU B 1 134 ? 7.081 18.445 4.335 1.00 35.07 114 LEU B O 1
ATOM 2265 N N . ARG B 1 135 ? 6.613 19.126 6.432 1.00 37.41 115 ARG B N 1
ATOM 2266 C CA . ARG B 1 135 ? 7.182 17.962 7.105 1.00 38.60 115 ARG B CA 1
ATOM 2267 C C . ARG B 1 135 ? 6.158 17.082 7.835 1.00 40.43 115 ARG B C 1
ATOM 2268 O O . ARG B 1 135 ? 6.533 16.153 8.556 1.00 39.98 115 ARG B O 1
ATOM 2276 N N . ARG B 1 136 ? 4.873 17.372 7.663 1.00 39.23 116 ARG B N 1
ATOM 2277 C CA . ARG B 1 136 ? 3.841 16.575 8.308 1.00 40.09 116 ARG B CA 1
ATOM 2278 C C . ARG B 1 136 ? 2.877 16.042 7.253 1.00 39.47 116 ARG B C 1
ATOM 2279 O O . ARG B 1 136 ? 1.942 16.724 6.853 1.00 40.26 116 ARG B O 1
ATOM 2287 N N . PRO B 1 137 ? 3.104 14.810 6.789 1.00 37.95 117 PRO B N 1
ATOM 2288 C CA . PRO B 1 137 ? 2.308 14.113 5.778 1.00 38.88 117 PRO B CA 1
ATOM 2289 C C . PRO B 1 137 ? 0.796 14.149 5.961 1.00 40.24 117 PRO B C 1
ATOM 2290 O O . PRO B 1 137 ? 0.056 14.141 4.985 1.00 42.80 117 PRO B O 1
ATOM 2294 N N . ALA B 1 138 ? 0.333 14.184 7.202 1.00 40.40 118 ALA B N 1
ATOM 2295 C CA . ALA B 1 138 ? -1.098 14.200 7.475 1.00 40.59 118 ALA B CA 1
ATOM 2296 C C . ALA B 1 138 ? -1.757 15.548 7.201 1.00 41.44 118 ALA B C 1
ATOM 2297 O O . ALA B 1 138 ? -2.983 15.649 7.177 1.00 42.27 118 ALA B O 1
ATOM 2299 N N . LEU B 1 139 ? -0.952 16.581 6.992 1.00 40.87 119 LEU B N 1
ATOM 2300 C CA . LEU B 1 139 ? -1.486 17.910 6.727 1.00 41.26 119 LEU B CA 1
ATOM 2301 C C . LEU B 1 139 ? -1.559 18.265 5.252 1.00 41.06 119 LEU B C 1
ATOM 2302 O O . LEU B 1 139 ? -2.241 19.209 4.878 1.00 39.51 119 LEU B O 1
ATOM 2307 N N . ARG B 1 140 ? -0.855 17.517 4.413 1.00 41.99 120 ARG B N 1
ATOM 2308 C CA . ARG B 1 140 ? -0.840 17.811 2.988 1.00 42.99 120 ARG B CA 1
ATOM 2309 C C . ARG B 1 140 ? -2.216 17.856 2.339 1.00 44.44 120 ARG B C 1
ATOM 2310 O O . ARG B 1 140 ? -2.532 18.796 1.615 1.00 43.55 120 ARG B O 1
ATOM 2318 N N . PRO B 1 141 ? -3.057 16.847 2.585 1.00 45.67 121 PRO B N 1
ATOM 2319 C CA . PRO B 1 141 ? -4.380 16.910 1.964 1.00 46.01 121 PRO B CA 1
ATOM 2320 C C . PRO B 1 141 ? -5.090 18.224 2.288 1.00 46.11 121 PRO B C 1
ATOM 2321 O O . PRO B 1 141 ? -5.622 18.871 1.400 1.00 46.64 121 PRO B O 1
ATOM 2325 N N . VAL B 1 142 ? -5.088 18.620 3.557 1.00 46.55 122 VAL B N 1
ATOM 2326 C CA . VAL B 1 142 ? -5.747 19.859 3.970 1.00 47.81 122 VAL B CA 1
ATOM 2327 C C . VAL B 1 142 ? -5.140 21.097 3.338 1.00 48.64 122 VAL B C 1
ATOM 2328 O O . VAL B 1 142 ? -5.844 22.054 3.025 1.00 49.78 122 VAL B O 1
ATOM 2332 N N . ALA B 1 143 ? -3.825 21.082 3.175 1.00 48.07 123 ALA B N 1
ATOM 2333 C CA . ALA B 1 143 ? -3.127 22.205 2.582 1.00 47.22 123 ALA B CA 1
ATOM 2334 C C . ALA B 1 143 ? -3.511 22.298 1.119 1.00 46.48 123 ALA B C 1
ATOM 2335 O O . ALA B 1 143 ? -3.538 23.378 0.544 1.00 47.44 123 ALA B O 1
ATOM 2337 N N . ALA B 1 144 ? -3.804 21.155 0.515 1.00 44.32 124 ALA B N 1
ATOM 2338 C CA . ALA B 1 144 ? -4.188 21.136 -0.881 1.00 42.75 124 ALA B CA 1
ATOM 2339 C C . ALA B 1 144 ? -5.563 21.761 -1.018 1.00 43.59 124 ALA B C 1
ATOM 2340 O O . ALA B 1 144 ? -5.862 22.384 -2.034 1.00 45.21 124 ALA B O 1
ATOM 2342 N N . GLU B 1 145 ? -6.396 21.607 0.010 1.00 42.33 125 GLU B N 1
ATOM 2343 C CA . GLU B 1 145 ? -7.754 22.149 -0.033 1.00 41.24 125 GLU B CA 1
ATOM 2344 C C . GLU B 1 145 ? -7.787 23.615 -0.402 1.00 39.25 125 GLU B C 1
ATOM 2345 O O . GLU B 1 145 ? -8.645 24.038 -1.165 1.00 39.53 125 GLU B O 1
ATOM 2351 N N . TRP B 1 146 ? -6.854 24.389 0.134 1.00 38.25 126 TRP B N 1
ATOM 2352 C CA . TRP B 1 146 ? -6.797 25.805 -0.185 1.00 38.62 126 TRP B CA 1
ATOM 2353 C C . TRP B 1 146 ? -6.556 25.973 -1.689 1.00 38.85 126 TRP B C 1
ATOM 2354 O O . TRP B 1 146 ? -7.220 26.768 -2.350 1.00 38.77 126 TRP B O 1
ATOM 2365 N N . ALA B 1 147 ? -5.611 25.209 -2.225 1.00 38.67 127 ALA B N 1
ATOM 2366 C CA . ALA B 1 147 ? -5.278 25.296 -3.640 1.00 40.88 127 ALA B CA 1
ATOM 2367 C C . ALA B 1 147 ? -6.343 24.700 -4.570 1.00 41.63 127 ALA B C 1
ATOM 2368 O O . ALA B 1 147 ? -6.572 25.213 -5.662 1.00 41.44 127 ALA B O 1
ATOM 2370 N N . GLU B 1 148 ? -6.989 23.620 -4.144 1.00 43.37 128 GLU B N 1
ATOM 2371 C CA . GLU B 1 148 ? -8.027 22.989 -4.954 1.00 44.38 128 GLU B CA 1
ATOM 2372 C C . GLU B 1 148 ? -9.169 23.991 -5.089 1.00 44.42 128 GLU B C 1
ATOM 2373 O O . GLU B 1 148 ? -9.760 24.144 -6.163 1.00 45.76 128 GLU B O 1
ATOM 2379 N N . GLY B 1 149 ? -9.464 24.677 -3.987 1.00 41.26 129 GLY B N 1
ATOM 2380 C CA . GLY B 1 149 ? -10.532 25.658 -3.973 1.00 38.40 129 GLY B CA 1
ATOM 2381 C C . GLY B 1 149 ? -10.284 26.863 -4.856 1.00 37.40 129 GLY B C 1
ATOM 2382 O O . GLY B 1 149 ? -11.149 27.236 -5.630 1.00 37.77 129 GLY B O 1
ATOM 2383 N N . VAL B 1 150 ? -9.113 27.480 -4.743 1.00 36.54 130 VAL B N 1
ATOM 2384 C CA . VAL B 1 150 ? -8.787 28.651 -5.557 1.00 34.96 130 VAL B CA 1
ATOM 2385 C C . VAL B 1 150 ? -8.726 28.258 -7.039 1.00 34.58 130 VAL B C 1
ATOM 2386 O O . VAL B 1 150 ? -9.308 28.924 -7.898 1.00 31.84 130 VAL B O 1
ATOM 2390 N N . GLY B 1 151 ? -8.030 27.162 -7.322 1.00 33.68 131 GLY B N 1
ATOM 2391 C CA . GLY B 1 151 ? -7.895 26.683 -8.685 1.00 33.65 131 GLY B CA 1
ATOM 2392 C C . GLY B 1 151 ? -9.223 26.427 -9.369 1.00 34.71 131 GLY B C 1
ATOM 2393 O O . GLY B 1 151 ? -9.384 26.716 -10.549 1.00 34.98 131 GLY B O 1
ATOM 2394 N N . ALA B 1 152 ? -10.179 25.874 -8.632 1.00 34.63 132 ALA B N 1
ATOM 2395 C CA . ALA B 1 152 ? -11.494 25.599 -9.191 1.00 34.08 132 ALA B CA 1
ATOM 2396 C C . ALA B 1 152 ? -12.168 26.918 -9.544 1.00 33.12 132 ALA B C 1
ATOM 2397 O O . ALA B 1 152 ? -12.681 27.090 -10.640 1.00 33.60 132 ALA B O 1
ATOM 2399 N N . LEU B 1 153 ? -12.158 27.853 -8.609 1.00 34.40 133 LEU B N 1
ATOM 2400 C CA . LEU B 1 153 ? -12.756 29.156 -8.841 1.00 36.31 133 LEU B CA 1
ATOM 2401 C C . LEU B 1 153 ? -12.185 29.780 -10.118 1.00 36.78 133 LEU B C 1
ATOM 2402 O O . LEU B 1 153 ? -12.937 30.246 -10.977 1.00 36.35 133 LEU B O 1
ATOM 2407 N N . LEU B 1 154 ? -10.858 29.778 -10.240 1.00 35.53 134 LEU B N 1
ATOM 2408 C CA . LEU B 1 154 ? -10.191 30.338 -11.413 1.00 34.91 134 LEU B CA 1
ATOM 2409 C C . LEU B 1 154 ? -10.376 29.471 -12.660 1.00 34.18 134 LEU B C 1
ATOM 2410 O O . LEU B 1 154 ? -10.201 29.941 -13.782 1.00 34.93 134 LEU B O 1
ATOM 2415 N N . ALA B 1 155 ? -10.732 28.207 -12.465 1.00 32.91 135 ALA B N 1
ATOM 2416 C CA . ALA B 1 155 ? -10.941 27.298 -13.579 1.00 33.64 135 ALA B CA 1
ATOM 2417 C C . ALA B 1 155 ? -12.188 27.665 -14.367 1.00 34.98 135 ALA B C 1
ATOM 2418 O O . ALA B 1 155 ? -12.399 27.176 -15.476 1.00 35.41 135 ALA B O 1
ATOM 2420 N N . ALA B 1 156 ? -13.016 28.523 -13.790 1.00 34.67 136 ALA B N 1
ATOM 2421 C CA . ALA B 1 156 ? -14.231 28.965 -14.457 1.00 36.48 136 ALA B CA 1
ATOM 2422 C C . ALA B 1 156 ? -13.963 30.221 -15.279 1.00 37.27 136 ALA B C 1
ATOM 2423 O O . ALA B 1 156 ? -14.821 30.667 -16.036 1.00 38.03 136 ALA B O 1
ATOM 2425 N N . ARG B 1 157 ? -12.771 30.790 -15.129 1.00 37.94 137 ARG B N 1
ATOM 2426 C CA . ARG B 1 157 ? -12.422 32.009 -15.843 1.00 38.08 137 ARG B CA 1
ATOM 2427 C C . ARG B 1 157 ? -11.255 31.905 -16.799 1.00 37.31 137 ARG B C 1
ATOM 2428 O O . ARG B 1 157 ? -11.103 32.746 -17.680 1.00 38.09 137 ARG B O 1
ATOM 2436 N N . THR B 1 158 ? -10.432 30.880 -16.620 1.00 36.90 138 THR B N 1
ATOM 2437 C CA . THR B 1 158 ? -9.276 30.654 -17.469 1.00 33.56 138 THR B CA 1
ATOM 2438 C C . THR B 1 158 ? -8.979 29.153 -17.433 1.00 33.44 138 THR B C 1
ATOM 2439 O O . THR B 1 158 ? -9.472 28.446 -16.554 1.00 31.52 138 THR B O 1
ATOM 2443 N N . ASP B 1 159 ? -8.181 28.666 -18.380 1.00 31.62 139 ASP B N 1
ATOM 2444 C CA . ASP B 1 159 ? -7.864 27.233 -18.471 1.00 31.17 139 ASP B CA 1
ATOM 2445 C C . ASP B 1 159 ? -7.203 26.627 -17.219 1.00 29.53 139 ASP B C 1
ATOM 2446 O O . ASP B 1 159 ? -6.630 27.340 -16.407 1.00 30.45 139 ASP B O 1
ATOM 2451 N N . PRO B 1 160 ? -7.279 25.297 -17.051 1.00 28.45 140 PRO B N 1
ATOM 2452 C CA . PRO B 1 160 ? -6.678 24.663 -15.874 1.00 27.43 140 PRO B CA 1
ATOM 2453 C C . PRO B 1 160 ? -5.179 24.884 -15.642 1.00 29.55 140 PRO B C 1
ATOM 2454 O O . PRO B 1 160 ? -4.747 25.018 -14.499 1.00 30.10 140 PRO B O 1
ATOM 2458 N N . THR B 1 161 ? -4.378 24.912 -16.703 1.00 29.03 141 THR B N 1
ATOM 2459 C CA . THR B 1 161 ? -2.942 25.127 -16.527 1.00 28.79 141 THR B CA 1
ATOM 2460 C C . THR B 1 161 ? -2.663 26.541 -16.020 1.00 29.58 141 THR B C 1
ATOM 2461 O O . THR B 1 161 ? -1.836 26.728 -15.144 1.00 29.61 141 THR B O 1
ATOM 2465 N N . THR B 1 162 ? -3.348 27.530 -16.582 1.00 28.89 142 THR B N 1
ATOM 2466 C CA . THR B 1 162 ? -3.167 28.917 -16.170 1.00 30.71 142 THR B CA 1
ATOM 2467 C C . THR B 1 162 ? -3.627 29.097 -14.732 1.00 30.90 142 THR B C 1
ATOM 2468 O O . THR B 1 162 ? -3.037 29.855 -13.968 1.00 32.86 142 THR B O 1
ATOM 2472 N N . ALA B 1 163 ? -4.691 28.393 -14.377 1.00 29.97 143 ALA B N 1
ATOM 2473 C CA . ALA B 1 163 ? -5.255 28.464 -13.039 1.00 29.43 143 ALA B CA 1
ATOM 2474 C C . ALA B 1 163 ? -4.257 27.902 -12.044 1.00 30.01 143 ALA B C 1
ATOM 2475 O O . ALA B 1 163 ? -3.999 28.497 -11.007 1.00 30.44 143 ALA B O 1
ATOM 2477 N N . ARG B 1 164 ? -3.694 26.747 -12.378 1.00 31.76 144 ARG B N 1
ATOM 2478 C CA . ARG B 1 164 ? -2.709 26.080 -11.537 1.00 32.30 144 ARG B CA 1
ATOM 2479 C C . ARG B 1 164 ? -1.535 27.025 -11.298 1.00 32.19 144 ARG B C 1
ATOM 2480 O O . ARG B 1 164 ? -0.998 27.100 -10.193 1.00 32.24 144 ARG B O 1
ATOM 2488 N N . ALA B 1 165 ? -1.168 27.769 -12.338 1.00 30.31 145 ALA B N 1
ATOM 2489 C CA . ALA B 1 165 ? -0.062 28.719 -12.281 1.00 29.98 145 ALA B CA 1
ATOM 2490 C C . ALA B 1 165 ? -0.391 29.990 -11.484 1.00 31.00 145 ALA B C 1
ATOM 2491 O O . ALA B 1 165 ? 0.478 30.558 -10.822 1.00 32.19 145 ALA B O 1
ATOM 2493 N N . LEU B 1 166 ? -1.638 30.442 -11.549 1.00 30.22 146 LEU B N 1
ATOM 2494 C CA . LEU B 1 166 ? -2.031 31.627 -10.803 1.00 29.59 146 LEU B CA 1
ATOM 2495 C C . LEU B 1 166 ? -2.026 31.271 -9.323 1.00 30.17 146 LEU B C 1
ATOM 2496 O O . LEU B 1 166 ? -1.713 32.106 -8.482 1.00 31.52 146 LEU B O 1
ATOM 2501 N N . VAL B 1 167 ? -2.368 30.023 -9.013 1.00 29.59 147 VAL B N 1
ATOM 2502 C CA . VAL B 1 167 ? -2.397 29.557 -7.633 1.00 28.57 147 VAL B CA 1
ATOM 2503 C C . VAL B 1 167 ? -1.010 29.504 -7.021 1.00 29.47 147 VAL B C 1
ATOM 2504 O O . VAL B 1 167 ? -0.800 29.974 -5.904 1.00 30.07 147 VAL B O 1
ATOM 2508 N N . ALA B 1 168 ? -0.068 28.916 -7.749 1.00 28.72 148 ALA B N 1
ATOM 2509 C CA . ALA B 1 168 ? 1.296 28.794 -7.260 1.00 30.04 148 ALA B CA 1
ATOM 2510 C C . ALA B 1 168 ? 1.959 30.149 -7.069 1.00 30.17 148 ALA B C 1
ATOM 2511 O O . ALA B 1 168 ? 2.612 30.389 -6.053 1.00 29.98 148 ALA B O 1
ATOM 2513 N N . VAL B 1 169 ? 1.781 31.035 -8.045 1.00 30.19 149 VAL B N 1
ATOM 2514 C CA . VAL B 1 169 ? 2.368 32.366 -7.990 1.00 28.90 149 VAL B CA 1
ATOM 2515 C C . VAL B 1 169 ? 1.720 33.323 -6.976 1.00 30.01 149 VAL B C 1
ATOM 2516 O O . VAL B 1 169 ? 2.430 34.069 -6.309 1.00 30.66 149 VAL B O 1
ATOM 2520 N N . LEU B 1 170 ? 0.396 33.333 -6.846 1.00 29.92 150 LEU B N 1
ATOM 2521 C CA . LEU B 1 170 ? -0.193 34.219 -5.844 1.00 31.82 150 LEU B CA 1
ATOM 2522 C C . LEU B 1 170 ? 0.203 33.706 -4.455 1.00 31.79 150 LEU B C 1
ATOM 2523 O O . LEU B 1 170 ? 0.262 34.463 -3.493 1.00 32.34 150 LEU B O 1
ATOM 2528 N N . ASP B 1 171 ? 0.500 32.415 -4.366 1.00 30.48 151 ASP B N 1
ATOM 2529 C CA . ASP B 1 171 ? 0.937 31.816 -3.115 1.00 29.71 151 ASP B CA 1
ATOM 2530 C C . ASP B 1 171 ? 2.365 32.272 -2.844 1.00 30.82 151 ASP B C 1
ATOM 2531 O O . ASP B 1 171 ? 2.719 32.609 -1.720 1.00 30.17 151 ASP B O 1
ATOM 2536 N N . GLY B 1 172 ? 3.183 32.284 -3.893 1.00 31.03 152 GLY B N 1
ATOM 2537 C CA . GLY B 1 172 ? 4.558 32.717 -3.757 1.00 32.60 152 GLY B CA 1
ATOM 2538 C C . GLY B 1 172 ? 4.673 34.196 -3.429 1.00 34.40 152 GLY B C 1
ATOM 2539 O O . GLY B 1 172 ? 5.560 34.607 -2.689 1.00 35.06 152 GLY B O 1
ATOM 2540 N N . ILE B 1 173 ? 3.775 35.003 -3.979 1.00 34.65 153 ILE B N 1
ATOM 2541 C CA . ILE B 1 173 ? 3.783 36.440 -3.735 1.00 34.29 153 ILE B CA 1
ATOM 2542 C C . ILE B 1 173 ? 3.477 36.735 -2.266 1.00 34.61 153 ILE B C 1
ATOM 2543 O O . ILE B 1 173 ? 4.140 37.563 -1.645 1.00 33.70 153 ILE B O 1
ATOM 2548 N N . CYS B 1 174 ? 2.490 36.045 -1.703 1.00 34.95 154 CYS B N 1
ATOM 2549 C CA . CYS B 1 174 ? 2.148 36.239 -0.297 1.00 36.13 154 CYS B CA 1
ATOM 2550 C C . CYS B 1 174 ? 3.344 35.864 0.567 1.00 36.73 154 CYS B C 1
ATOM 2551 O O . CYS B 1 174 ? 3.786 36.649 1.392 1.00 37.15 154 CYS B O 1
ATOM 2554 N N . LEU B 1 175 ? 3.876 34.665 0.365 1.00 38.21 155 LEU B N 1
ATOM 2555 C CA . LEU B 1 175 ? 5.027 34.208 1.133 1.00 37.21 155 LEU B CA 1
ATOM 2556 C C . LEU B 1 175 ? 6.139 35.235 1.053 1.00 37.12 155 LEU B C 1
ATOM 2557 O O . LEU B 1 175 ? 6.789 35.533 2.043 1.00 36.73 155 LEU B O 1
ATOM 2562 N N . GLN B 1 176 ? 6.356 35.773 -0.141 1.00 37.85 156 GLN B N 1
ATOM 2563 C CA . GLN B 1 176 ? 7.402 36.766 -0.349 1.00 38.07 156 GLN B CA 1
ATOM 2564 C C . GLN B 1 176 ? 7.236 37.932 0.623 1.00 37.10 156 GLN B C 1
ATOM 2565 O O . GLN B 1 176 ? 8.185 38.341 1.280 1.00 36.74 156 GLN B O 1
ATOM 2571 N N . VAL B 1 177 ? 6.024 38.455 0.722 1.00 35.95 157 VAL B N 1
ATOM 2572 C CA . VAL B 1 177 ? 5.753 39.562 1.621 1.00 35.61 157 VAL B CA 1
ATOM 2573 C C . VAL B 1 177 ? 5.959 39.213 3.091 1.00 36.07 157 VAL B C 1
ATOM 2574 O O . VAL B 1 177 ? 6.622 39.935 3.816 1.00 36.05 157 VAL B O 1
ATOM 2578 N N . LEU B 1 178 ? 5.386 38.101 3.525 1.00 36.91 158 LEU B N 1
ATOM 2579 C CA . LEU B 1 178 ? 5.488 37.676 4.908 1.00 37.60 158 LEU B CA 1
ATOM 2580 C C . LEU B 1 178 ? 6.844 37.148 5.311 1.00 38.42 158 LEU B C 1
ATOM 2581 O O . LEU B 1 178 ? 7.113 36.989 6.488 1.00 41.69 158 LEU B O 1
ATOM 2586 N N . LEU B 1 179 ? 7.706 36.880 4.345 1.00 39.66 159 LEU B N 1
ATOM 2587 C CA . LEU B 1 179 ? 9.018 36.316 4.644 1.00 40.49 159 LEU B CA 1
ATOM 2588 C C . LEU B 1 179 ? 10.153 37.320 4.654 1.00 41.67 159 LEU B C 1
ATOM 2589 O O . LEU B 1 179 ? 11.066 37.217 5.460 1.00 40.69 159 LEU B O 1
ATOM 2594 N N . THR B 1 180 ? 10.101 38.275 3.735 1.00 43.55 160 THR B N 1
ATOM 2595 C CA . THR B 1 180 ? 11.137 39.290 3.611 1.00 45.23 160 THR B CA 1
ATOM 2596 C C . THR B 1 180 ? 10.715 40.591 4.266 1.00 47.88 160 THR B C 1
ATOM 2597 O O . THR B 1 180 ? 11.444 41.579 4.238 1.00 48.30 160 THR B O 1
ATOM 2601 N N . ASP B 1 181 ? 9.524 40.594 4.843 1.00 50.09 161 ASP B N 1
ATOM 2602 C CA . ASP B 1 181 ? 9.030 41.785 5.512 1.00 53.18 161 ASP B CA 1
ATOM 2603 C C . ASP B 1 181 ? 8.950 42.973 4.553 1.00 54.29 161 ASP B C 1
ATOM 2604 O O . ASP B 1 181 ? 9.128 44.121 4.962 1.00 55.10 161 ASP B O 1
ATOM 2609 N N . THR B 1 182 ? 8.690 42.690 3.279 1.00 54.21 162 THR B N 1
ATOM 2610 C CA . THR B 1 182 ? 8.573 43.731 2.268 1.00 53.34 162 THR B CA 1
ATOM 2611 C C . THR B 1 182 ? 7.090 44.024 2.113 1.00 52.79 162 THR B C 1
ATOM 2612 O O . THR B 1 182 ? 6.296 43.110 1.920 1.00 54.80 162 THR B O 1
ATOM 2616 N N . PRO B 1 183 ? 6.691 45.298 2.200 1.00 50.89 163 PRO B N 1
ATOM 2617 C CA . PRO B 1 183 ? 5.270 45.625 2.058 1.00 48.87 163 PRO B CA 1
ATOM 2618 C C . PRO B 1 183 ? 4.675 45.172 0.723 1.00 46.96 163 PRO B C 1
ATOM 2619 O O . PRO B 1 183 ? 5.347 45.186 -0.302 1.00 45.98 163 PRO B O 1
ATOM 2623 N N . TYR B 1 184 ? 3.412 44.759 0.747 1.00 45.23 164 TYR B N 1
ATOM 2624 C CA . TYR B 1 184 ? 2.732 44.309 -0.459 1.00 43.55 164 TYR B CA 1
ATOM 2625 C C . TYR B 1 184 ? 2.680 45.438 -1.478 1.00 43.31 164 TYR B C 1
ATOM 2626 O O . TYR B 1 184 ? 2.463 46.591 -1.132 1.00 43.16 164 TYR B O 1
ATOM 2635 N N . ASP B 1 185 ? 2.884 45.084 -2.739 1.00 43.24 165 ASP B N 1
ATOM 2636 C CA . ASP B 1 185 ? 2.885 46.032 -3.840 1.00 43.48 165 ASP B CA 1
ATOM 2637 C C . ASP B 1 185 ? 1.849 45.557 -4.856 1.00 44.40 165 ASP B C 1
ATOM 2638 O O . ASP B 1 185 ? 2.182 44.818 -5.786 1.00 44.34 165 ASP B O 1
ATOM 2643 N N . GLU B 1 186 ? 0.599 45.981 -4.680 1.00 44.60 166 GLU B N 1
ATOM 2644 C CA . GLU B 1 186 ? -0.489 45.566 -5.566 1.00 45.86 166 GLU B CA 1
ATOM 2645 C C . GLU B 1 186 ? -0.193 45.691 -7.061 1.00 46.82 166 GLU B C 1
ATOM 2646 O O . GLU B 1 186 ? -0.390 44.743 -7.817 1.00 45.70 166 GLU B O 1
ATOM 2652 N N . GLU B 1 187 ? 0.266 46.864 -7.483 1.00 47.32 167 GLU B N 1
ATOM 2653 C CA . GLU B 1 187 ? 0.580 47.106 -8.882 1.00 47.94 167 GLU B CA 1
ATOM 2654 C C . GLU B 1 187 ? 1.576 46.080 -9.409 1.00 46.79 167 GLU B C 1
ATOM 2655 O O . GLU B 1 187 ? 1.454 45.596 -10.531 1.00 45.26 167 GLU B O 1
ATOM 2661 N N . TYR B 1 188 ? 2.565 45.750 -8.591 1.00 43.96 168 TYR B N 1
ATOM 2662 C CA . TYR B 1 188 ? 3.569 44.769 -8.972 1.00 43.05 168 TYR B CA 1
ATOM 2663 C C . TYR B 1 188 ? 2.876 43.424 -9.077 1.00 42.75 168 TYR B C 1
ATOM 2664 O O . TYR B 1 188 ? 3.045 42.698 -10.058 1.00 43.42 168 TYR B O 1
ATOM 2673 N N . ALA B 1 189 ? 2.076 43.109 -8.063 1.00 41.94 169 ALA B N 1
ATOM 2674 C CA . ALA B 1 189 ? 1.347 41.853 -8.032 1.00 40.35 169 ALA B CA 1
ATOM 2675 C C . ALA B 1 189 ? 0.495 41.702 -9.289 1.00 39.29 169 ALA B C 1
ATOM 2676 O O . ALA B 1 189 ? 0.400 40.616 -9.848 1.00 37.09 169 ALA B O 1
ATOM 2678 N N . ARG B 1 190 ? -0.109 42.796 -9.739 1.00 39.59 170 ARG B N 1
ATOM 2679 C CA . ARG B 1 190 ? -0.951 42.763 -10.927 1.00 40.39 170 ARG B CA 1
ATOM 2680 C C . ARG B 1 190 ? -0.162 42.516 -12.221 1.00 39.51 170 ARG B C 1
ATOM 2681 O O . ARG B 1 190 ? -0.566 41.701 -13.052 1.00 38.57 170 ARG B O 1
ATOM 2689 N N . GLU B 1 191 ? 0.951 43.218 -12.406 1.00 37.36 171 GLU B N 1
ATOM 2690 C CA . GLU B 1 191 ? 1.746 43.020 -13.612 1.00 38.55 171 GLU B CA 1
ATOM 2691 C C . GLU B 1 191 ? 2.236 41.574 -13.667 1.00 38.17 171 GLU B C 1
ATOM 2692 O O . GLU B 1 191 ? 2.208 40.952 -14.723 1.00 35.82 171 GLU B O 1
ATOM 2698 N N . VAL B 1 192 ? 2.677 41.044 -12.526 1.00 37.15 172 VAL B N 1
ATOM 2699 C CA . VAL B 1 192 ? 3.148 39.670 -12.463 1.00 34.99 172 VAL B CA 1
ATOM 2700 C C . VAL B 1 192 ? 2.030 38.686 -12.803 1.00 35.03 172 VAL B C 1
ATOM 2701 O O . VAL B 1 192 ? 2.232 37.770 -13.587 1.00 34.82 172 VAL B O 1
ATOM 2705 N N . LEU B 1 193 ? 0.851 38.874 -12.224 1.00 34.53 173 LEU B N 1
ATOM 2706 C CA . LEU B 1 193 ? -0.250 37.959 -12.481 1.00 34.15 173 LEU B CA 1
ATOM 2707 C C . LEU B 1 193 ? -0.748 38.018 -13.903 1.00 33.58 173 LEU B C 1
ATOM 2708 O O . LEU B 1 193 ? -1.160 37.005 -14.457 1.00 33.84 173 LEU B O 1
ATOM 2713 N N . THR B 1 194 ? -0.688 39.198 -14.502 1.00 33.45 174 THR B N 1
ATOM 2714 C CA . THR B 1 194 ? -1.138 39.375 -15.872 1.00 32.64 174 THR B CA 1
ATOM 2715 C C . THR B 1 194 ? -0.255 38.620 -16.846 1.00 33.21 174 THR B C 1
ATOM 2716 O O . THR B 1 194 ? -0.737 38.036 -17.812 1.00 33.89 174 THR B O 1
ATOM 2720 N N . ARG B 1 195 ? 1.043 38.629 -16.586 1.00 32.44 175 ARG B N 1
ATOM 2721 C CA . ARG B 1 195 ? 2.000 37.938 -17.437 1.00 32.12 175 ARG B CA 1
ATOM 2722 C C . ARG B 1 195 ? 1.725 36.444 -17.567 1.00 32.01 175 ARG B C 1
ATOM 2723 O O . ARG B 1 195 ? 2.249 35.794 -18.468 1.00 31.67 175 ARG B O 1
ATOM 2731 N N . LEU B 1 196 ? 0.891 35.908 -16.678 1.00 31.96 176 LEU B N 1
ATOM 2732 C CA . LEU B 1 196 ? 0.568 34.478 -16.680 1.00 33.15 176 LEU B CA 1
ATOM 2733 C C . LEU B 1 196 ? -0.713 34.110 -17.393 1.00 32.87 176 LEU B C 1
ATOM 2734 O O . LEU B 1 196 ? -0.992 32.932 -17.580 1.00 32.76 176 LEU B O 1
ATOM 2739 N N . ILE B 1 197 ? -1.498 35.107 -17.778 1.00 32.74 177 ILE B N 1
ATOM 2740 C CA . ILE B 1 197 ? -2.770 34.845 -18.424 1.00 33.02 177 ILE B CA 1
ATOM 2741 C C . ILE B 1 197 ? -2.694 34.887 -19.942 1.00 33.71 177 ILE B C 1
ATOM 2742 O O . ILE B 1 197 ? -2.308 35.891 -20.534 1.00 32.34 177 ILE B O 1
ATOM 2747 N N . PRO B 1 198 ? -3.060 33.780 -20.594 1.00 34.91 178 PRO B N 1
ATOM 2748 C CA . PRO B 1 198 ? -3.023 33.713 -22.051 1.00 36.47 178 PRO B CA 1
ATOM 2749 C C . PRO B 1 198 ? -3.818 34.827 -22.718 1.00 38.24 178 PRO B C 1
ATOM 2750 O O . PRO B 1 198 ? -4.908 35.182 -22.286 1.00 36.15 178 PRO B O 1
ATOM 2754 N N . VAL B 1 199 ? -3.243 35.381 -23.774 1.00 42.31 179 VAL B N 1
ATOM 2755 C CA . VAL B 1 199 ? -3.887 36.438 -24.524 1.00 45.30 179 VAL B CA 1
ATOM 2756 C C . VAL B 1 199 ? -4.949 35.740 -25.350 1.00 45.66 179 VAL B C 1
ATOM 2757 O O . VAL B 1 199 ? -4.757 34.617 -25.797 1.00 45.86 179 VAL B O 1
ATOM 2761 N N . PRO B 1 200 ? -6.100 36.382 -25.539 1.00 47.29 180 PRO B N 1
ATOM 2762 C CA . PRO B 1 200 ? -7.167 35.764 -26.328 1.00 47.55 180 PRO B CA 1
ATOM 2763 C C . PRO B 1 200 ? -6.903 35.824 -27.831 1.00 47.23 180 PRO B C 1
ATOM 2764 O O . PRO B 1 200 ? -6.234 36.739 -28.317 1.00 48.63 180 PRO B O 1
ATOM 2768 N N . ALA B 1 201 ? -7.418 34.847 -28.569 1.00 45.24 181 ALA B N 1
ATOM 2769 C CA . ALA B 1 201 ? -7.229 34.835 -30.014 1.00 44.55 181 ALA B CA 1
ATOM 2770 C C . ALA B 1 201 ? -8.516 35.255 -30.711 1.00 44.41 181 ALA B C 1
ATOM 2771 O O . ALA B 1 201 ? -9.579 35.303 -30.098 1.00 42.76 181 ALA B O 1
ATOM 2773 N N . THR B 1 202 ? -8.410 35.566 -31.996 1.00 45.25 182 THR B N 1
ATOM 2774 C CA . THR B 1 202 ? -9.561 35.982 -32.782 1.00 45.14 182 THR B CA 1
ATOM 2775 C C . THR B 1 202 ? -10.793 35.140 -32.473 1.00 45.34 182 THR B C 1
ATOM 2776 O O . THR B 1 202 ? -11.820 35.659 -32.068 1.00 45.70 182 THR B O 1
ATOM 2780 N N . ARG B 1 203 ? -10.672 33.833 -32.642 1.00 47.22 183 ARG B N 1
ATOM 2781 C CA . ARG B 1 203 ? -11.776 32.912 -32.401 1.00 48.42 183 ARG B CA 1
ATOM 2782 C C . ARG B 1 203 ? -12.323 32.905 -30.985 1.00 49.89 183 ARG B C 1
ATOM 2783 O O . ARG B 1 203 ? -13.341 32.269 -30.726 1.00 48.89 183 ARG B O 1
ATOM 2791 N N . ASP B 1 204 ? -11.652 33.588 -30.064 1.00 51.31 184 ASP B N 1
ATOM 2792 C CA . ASP B 1 204 ? -12.117 33.617 -28.683 1.00 53.22 184 ASP B CA 1
ATOM 2793 C C . ASP B 1 204 ? -13.075 34.775 -28.449 1.00 54.79 184 ASP B C 1
ATOM 2794 O O . ASP B 1 204 ? -13.073 35.721 -29.268 1.00 55.16 184 ASP B O 1
ATOM 2799 N N . LEU C 1 14 ? 31.269 66.921 56.938 1.00 54.08 -6 LEU C N 1
ATOM 2800 C CA . LEU C 1 14 ? 31.141 68.408 56.905 1.00 54.68 -6 LEU C CA 1
ATOM 2801 C C . LEU C 1 14 ? 30.920 69.010 58.289 1.00 53.91 -6 LEU C C 1
ATOM 2802 O O . LEU C 1 14 ? 31.151 70.197 58.485 1.00 55.07 -6 LEU C O 1
ATOM 2807 N N . VAL C 1 15 ? 30.468 68.205 59.245 1.00 51.83 -5 VAL C N 1
ATOM 2808 C CA . VAL C 1 15 ? 30.249 68.711 60.597 1.00 51.69 -5 VAL C CA 1
ATOM 2809 C C . VAL C 1 15 ? 31.296 68.170 61.562 1.00 51.17 -5 VAL C C 1
ATOM 2810 O O . VAL C 1 15 ? 31.308 66.984 61.904 1.00 50.65 -5 VAL C O 1
ATOM 2814 N N . PRO C 1 16 ? 32.187 69.049 62.021 1.00 50.35 -4 PRO C N 1
ATOM 2815 C CA . PRO C 1 16 ? 33.266 68.711 62.946 1.00 50.79 -4 PRO C CA 1
ATOM 2816 C C . PRO C 1 16 ? 32.805 67.869 64.127 1.00 50.44 -4 PRO C C 1
ATOM 2817 O O . PRO C 1 16 ? 31.687 68.016 64.610 1.00 50.17 -4 PRO C O 1
ATOM 2821 N N . ARG C 1 17 ? 33.679 66.980 64.581 1.00 49.96 -3 ARG C N 1
ATOM 2822 C CA . ARG C 1 17 ? 33.375 66.136 65.720 1.00 49.00 -3 ARG C CA 1
ATOM 2823 C C . ARG C 1 17 ? 33.236 67.043 66.936 1.00 49.42 -3 ARG C C 1
ATOM 2824 O O . ARG C 1 17 ? 33.868 68.094 67.002 1.00 48.77 -3 ARG C O 1
ATOM 2832 N N . GLY C 1 18 ? 32.399 66.645 67.887 1.00 50.34 -2 GLY C N 1
ATOM 2833 C CA . GLY C 1 18 ? 32.198 67.452 69.075 1.00 52.54 -2 GLY C CA 1
ATOM 2834 C C . GLY C 1 18 ? 31.126 68.510 68.878 1.00 54.49 -2 GLY C C 1
ATOM 2835 O O . GLY C 1 18 ? 30.630 69.102 69.837 1.00 54.79 -2 GLY C O 1
ATOM 2836 N N . SER C 1 19 ? 30.755 68.743 67.625 1.00 56.20 -1 SER C N 1
ATOM 2837 C CA . SER C 1 19 ? 29.743 69.738 67.303 1.00 58.22 -1 SER C CA 1
ATOM 2838 C C . SER C 1 19 ? 28.419 69.566 68.044 1.00 58.45 -1 SER C C 1
ATOM 2839 O O . SER C 1 19 ? 27.944 70.498 68.688 1.00 59.64 -1 SER C O 1
ATOM 2842 N N . HIS C 1 20 ? 27.819 68.381 67.953 1.00 58.74 0 HIS C N 1
ATOM 2843 C CA . HIS C 1 20 ? 26.534 68.138 68.603 1.00 58.07 0 HIS C CA 1
ATOM 2844 C C . HIS C 1 20 ? 26.552 67.072 69.693 1.00 56.67 0 HIS C C 1
ATOM 2845 O O . HIS C 1 20 ? 25.579 66.919 70.421 1.00 57.58 0 HIS C O 1
ATOM 2852 N N . MET C 1 21 ? 27.642 66.328 69.813 1.00 54.22 1 MET C N 1
ATOM 2853 C CA . MET C 1 21 ? 27.700 65.285 70.821 1.00 52.11 1 MET C CA 1
ATOM 2854 C C . MET C 1 21 ? 29.132 64.882 71.075 1.00 51.43 1 MET C C 1
ATOM 2855 O O . MET C 1 21 ? 30.024 65.222 70.299 1.00 51.83 1 MET C O 1
ATOM 2860 N N . PRO C 1 22 ? 29.378 64.153 72.173 1.00 50.35 2 PRO C N 1
ATOM 2861 C CA . PRO C 1 22 ? 30.740 63.715 72.487 1.00 48.52 2 PRO C CA 1
ATOM 2862 C C . PRO C 1 22 ? 31.283 62.888 71.326 1.00 47.69 2 PRO C C 1
ATOM 2863 O O . PRO C 1 22 ? 30.515 62.235 70.610 1.00 47.01 2 PRO C O 1
ATOM 2867 N N . ARG C 1 23 ? 32.598 62.923 71.135 1.00 47.01 3 ARG C N 1
ATOM 2868 C CA . ARG C 1 23 ? 33.234 62.163 70.066 1.00 44.81 3 ARG C CA 1
ATOM 2869 C C . ARG C 1 23 ? 32.943 60.679 70.254 1.00 43.63 3 ARG C C 1
ATOM 2870 O O . ARG C 1 23 ? 32.674 59.968 69.293 1.00 40.63 3 ARG C O 1
ATOM 2878 N N . ARG C 1 24 ? 32.978 60.223 71.502 1.00 43.61 4 ARG C N 1
ATOM 2879 C CA . ARG C 1 24 ? 32.737 58.822 71.801 1.00 43.83 4 ARG C CA 1
ATOM 2880 C C . ARG C 1 24 ? 31.331 58.354 71.478 1.00 43.40 4 ARG C C 1
ATOM 2881 O O . ARG C 1 24 ? 31.095 57.156 71.342 1.00 43.59 4 ARG C O 1
ATOM 2889 N N . HIS C 1 25 ? 30.394 59.286 71.344 1.00 42.75 5 HIS C N 1
ATOM 2890 C CA . HIS C 1 25 ? 29.018 58.906 71.034 1.00 42.76 5 HIS C CA 1
ATOM 2891 C C . HIS C 1 25 ? 28.657 59.039 69.552 1.00 41.66 5 HIS C C 1
ATOM 2892 O O . HIS C 1 25 ? 27.622 58.530 69.127 1.00 41.94 5 HIS C O 1
ATOM 2899 N N . ASP C 1 26 ? 29.507 59.699 68.766 1.00 40.72 6 ASP C N 1
ATOM 2900 C CA . ASP C 1 26 ? 29.215 59.901 67.350 1.00 39.70 6 ASP C CA 1
ATOM 2901 C C . ASP C 1 26 ? 29.462 58.701 66.438 1.00 39.53 6 ASP C C 1
ATOM 2902 O O . ASP C 1 26 ? 29.966 57.664 66.863 1.00 38.14 6 ASP C O 1
ATOM 2907 N N . PRO C 1 27 ? 29.088 58.828 65.159 1.00 39.70 7 PRO C N 1
ATOM 2908 C CA . PRO C 1 27 ? 29.277 57.734 64.207 1.00 39.20 7 PRO C CA 1
ATOM 2909 C C . PRO C 1 27 ? 30.707 57.396 63.802 1.00 38.35 7 PRO C C 1
ATOM 2910 O O . PRO C 1 27 ? 30.936 56.374 63.156 1.00 36.94 7 PRO C O 1
ATOM 2914 N N . GLU C 1 28 ? 31.668 58.237 64.170 1.00 37.45 8 GLU C N 1
ATOM 2915 C CA . GLU C 1 28 ? 33.054 57.949 63.829 1.00 38.13 8 GLU C CA 1
ATOM 2916 C C . GLU C 1 28 ? 33.618 56.977 64.854 1.00 37.68 8 GLU C C 1
ATOM 2917 O O . GLU C 1 28 ? 34.500 56.191 64.532 1.00 40.06 8 GLU C O 1
ATOM 2923 N N . ARG C 1 29 ? 33.121 57.025 66.089 1.00 36.36 9 ARG C N 1
ATOM 2924 C CA . ARG C 1 29 ? 33.595 56.093 67.114 1.00 35.21 9 ARG C CA 1
ATOM 2925 C C . ARG C 1 29 ? 32.965 54.757 66.749 1.00 34.53 9 ARG C C 1
ATOM 2926 O O . ARG C 1 29 ? 33.565 53.697 66.909 1.00 32.98 9 ARG C O 1
ATOM 2934 N N . ARG C 1 30 ? 31.750 54.827 66.223 1.00 34.14 10 ARG C N 1
ATOM 2935 C CA . ARG C 1 30 ? 31.042 53.635 65.797 1.00 34.27 10 ARG C CA 1
ATOM 2936 C C . ARG C 1 30 ? 31.824 52.964 64.679 1.00 33.16 10 ARG C C 1
ATOM 2937 O O . ARG C 1 30 ? 31.957 51.754 64.654 1.00 32.94 10 ARG C O 1
ATOM 2945 N N . GLN C 1 31 ? 32.347 53.758 63.756 1.00 32.42 11 GLN C N 1
ATOM 2946 C CA . GLN C 1 31 ? 33.097 53.208 62.639 1.00 33.01 11 GLN C CA 1
ATOM 2947 C C . GLN C 1 31 ? 34.412 52.612 63.104 1.00 32.87 11 GLN C C 1
ATOM 2948 O O . GLN C 1 31 ? 34.858 51.598 62.574 1.00 31.79 11 GLN C O 1
ATOM 2954 N N . ARG C 1 32 ? 35.033 53.238 64.095 1.00 32.57 12 ARG C N 1
ATOM 2955 C CA . ARG C 1 32 ? 36.301 52.738 64.602 1.00 35.03 12 ARG C CA 1
ATOM 2956 C C . ARG C 1 32 ? 36.140 51.361 65.231 1.00 35.34 12 ARG C C 1
ATOM 2957 O O . ARG C 1 32 ? 37.068 50.556 65.222 1.00 34.62 12 ARG C O 1
ATOM 2965 N N . ILE C 1 33 ? 34.950 51.095 65.764 1.00 35.58 13 ILE C N 1
ATOM 2966 C CA . ILE C 1 33 ? 34.663 49.818 66.408 1.00 34.97 13 ILE C CA 1
ATOM 2967 C C . ILE C 1 33 ? 34.385 48.729 65.376 1.00 35.38 13 ILE C C 1
ATOM 2968 O O . ILE C 1 33 ? 34.794 47.585 65.552 1.00 36.51 13 ILE C O 1
ATOM 2973 N N . ILE C 1 34 ? 33.701 49.081 64.294 1.00 33.68 14 ILE C N 1
ATOM 2974 C CA . ILE C 1 34 ? 33.405 48.101 63.264 1.00 31.80 14 ILE C CA 1
ATOM 2975 C C . ILE C 1 34 ? 34.695 47.695 62.573 1.00 31.16 14 ILE C C 1
ATOM 2976 O O . ILE C 1 34 ? 34.925 46.516 62.340 1.00 30.43 14 ILE C O 1
ATOM 2981 N N . ASP C 1 35 ? 35.534 48.678 62.254 1.00 29.94 15 ASP C N 1
ATOM 2982 C CA . ASP C 1 35 ? 36.816 48.437 61.599 1.00 30.65 15 ASP C CA 1
ATOM 2983 C C . ASP C 1 35 ? 37.680 47.484 62.419 1.00 31.41 15 ASP C C 1
ATOM 2984 O O . ASP C 1 35 ? 38.347 46.609 61.878 1.00 32.65 15 ASP C O 1
ATOM 2989 N N . ALA C 1 36 ? 37.665 47.675 63.733 1.00 30.61 16 ALA C N 1
ATOM 2990 C CA . ALA C 1 36 ? 38.422 46.849 64.647 1.00 27.94 16 ALA C CA 1
ATOM 2991 C C . ALA C 1 36 ? 37.825 45.443 64.681 1.00 29.03 16 ALA C C 1
ATOM 2992 O O . ALA C 1 36 ? 38.546 44.463 64.839 1.00 29.69 16 ALA C O 1
ATOM 2994 N N . ALA C 1 37 ? 36.507 45.349 64.540 1.00 27.94 17 ALA C N 1
ATOM 2995 C CA . ALA C 1 37 ? 35.829 44.062 64.538 1.00 28.69 17 ALA C CA 1
ATOM 2996 C C . ALA C 1 37 ? 36.283 43.276 63.310 1.00 30.14 17 ALA C C 1
ATOM 2997 O O . ALA C 1 37 ? 36.526 42.071 63.395 1.00 30.60 17 ALA C O 1
ATOM 2999 N N . ILE C 1 38 ? 36.396 43.971 62.176 1.00 29.38 18 ILE C N 1
ATOM 3000 C CA . ILE C 1 38 ? 36.850 43.367 60.928 1.00 29.25 18 ILE C CA 1
ATOM 3001 C C . ILE C 1 38 ? 38.298 42.910 61.109 1.00 31.28 18 ILE C C 1
ATOM 3002 O O . ILE C 1 38 ? 38.662 41.814 60.688 1.00 32.31 18 ILE C O 1
ATOM 3007 N N . ARG C 1 39 ? 39.128 43.747 61.728 1.00 30.54 19 ARG C N 1
ATOM 3008 C CA . ARG C 1 39 ? 40.521 43.374 61.952 1.00 31.01 19 ARG C CA 1
ATOM 3009 C C . ARG C 1 39 ? 40.620 42.116 62.826 1.00 30.99 19 ARG C C 1
ATOM 3010 O O . ARG C 1 39 ? 41.411 41.222 62.540 1.00 32.17 19 ARG C O 1
ATOM 3018 N N . VAL C 1 40 ? 39.829 42.051 63.891 1.00 29.27 20 VAL C N 1
ATOM 3019 C CA . VAL C 1 40 ? 39.842 40.889 64.767 1.00 28.50 20 VAL C CA 1
ATOM 3020 C C . VAL C 1 40 ? 39.363 39.633 64.038 1.00 28.62 20 VAL C C 1
ATOM 3021 O O . VAL C 1 40 ? 39.951 38.579 64.185 1.00 29.49 20 VAL C O 1
ATOM 3025 N N . VAL C 1 41 ? 38.307 39.730 63.242 1.00 28.47 21 VAL C N 1
ATOM 3026 C CA . VAL C 1 41 ? 37.829 38.545 62.539 1.00 28.60 21 VAL C CA 1
ATOM 3027 C C . VAL C 1 41 ? 38.901 38.021 61.589 1.00 31.18 21 VAL C C 1
ATOM 3028 O O . VAL C 1 41 ? 39.096 36.819 61.459 1.00 29.84 21 VAL C O 1
ATOM 3032 N N . GLY C 1 42 ? 39.607 38.932 60.941 1.00 32.38 22 GLY C N 1
ATOM 3033 C CA . GLY C 1 42 ? 40.637 38.525 60.015 1.00 35.02 22 GLY C CA 1
ATOM 3034 C C . GLY C 1 42 ? 41.786 37.802 60.678 1.00 37.80 22 GLY C C 1
ATOM 3035 O O . GLY C 1 42 ? 42.280 36.809 60.154 1.00 37.67 22 GLY C O 1
ATOM 3036 N N . GLN C 1 43 ? 42.204 38.286 61.840 1.00 40.07 23 GLN C N 1
ATOM 3037 C CA . GLN C 1 43 ? 43.331 37.699 62.552 1.00 42.51 23 GLN C CA 1
ATOM 3038 C C . GLN C 1 43 ? 42.992 36.529 63.454 1.00 42.12 23 GLN C C 1
ATOM 3039 O O . GLN C 1 43 ? 43.805 35.631 63.621 1.00 42.09 23 GLN C O 1
ATOM 3045 N N . LYS C 1 44 ? 41.794 36.532 64.025 1.00 42.58 24 LYS C N 1
ATOM 3046 C CA . LYS C 1 44 ? 41.400 35.493 64.969 1.00 41.65 24 LYS C CA 1
ATOM 3047 C C . LYS C 1 44 ? 40.192 34.677 64.589 1.00 40.92 24 LYS C C 1
ATOM 3048 O O . LYS C 1 44 ? 39.803 33.769 65.319 1.00 40.38 24 LYS C O 1
ATOM 3054 N N . GLY C 1 45 ? 39.583 35.001 63.459 1.00 40.42 25 GLY C N 1
ATOM 3055 C CA . GLY C 1 45 ? 38.410 34.263 63.046 1.00 40.37 25 GLY C CA 1
ATOM 3056 C C . GLY C 1 45 ? 37.181 34.651 63.840 1.00 40.25 25 GLY C C 1
ATOM 3057 O O . GLY C 1 45 ? 37.274 35.213 64.927 1.00 40.27 25 GLY C O 1
ATOM 3058 N N . ILE C 1 46 ? 36.019 34.339 63.287 1.00 39.84 26 ILE C N 1
ATOM 3059 C CA . ILE C 1 46 ? 34.746 34.655 63.915 1.00 40.68 26 ILE C CA 1
ATOM 3060 C C . ILE C 1 46 ? 34.716 34.208 65.386 1.00 40.31 26 ILE C C 1
ATOM 3061 O O . ILE C 1 46 ? 34.052 34.813 66.222 1.00 40.77 26 ILE C O 1
ATOM 3066 N N . ALA C 1 47 ? 35.462 33.155 65.696 1.00 40.66 27 ALA C N 1
ATOM 3067 C CA . ALA C 1 47 ? 35.524 32.605 67.050 1.00 41.15 27 ALA C CA 1
ATOM 3068 C C . ALA C 1 47 ? 36.107 33.554 68.092 1.00 41.14 27 ALA C C 1
ATOM 3069 O O . ALA C 1 47 ? 35.671 33.560 69.241 1.00 42.11 27 ALA C O 1
ATOM 3071 N N . GLY C 1 48 ? 37.105 34.337 67.701 1.00 40.08 28 GLY C N 1
ATOM 3072 C CA . GLY C 1 48 ? 37.713 35.263 68.639 1.00 39.08 28 GLY C CA 1
ATOM 3073 C C . GLY C 1 48 ? 37.066 36.634 68.618 1.00 38.63 28 GLY C C 1
ATOM 3074 O O . GLY C 1 48 ? 37.696 37.633 68.959 1.00 40.10 28 GLY C O 1
ATOM 3075 N N . LEU C 1 49 ? 35.799 36.686 68.234 1.00 37.19 29 LEU C N 1
ATOM 3076 C CA . LEU C 1 49 ? 35.100 37.956 68.148 1.00 36.11 29 LEU C CA 1
ATOM 3077 C C . LEU C 1 49 ? 34.160 38.198 69.323 1.00 34.94 29 LEU C C 1
ATOM 3078 O O . LEU C 1 49 ? 33.204 37.453 69.532 1.00 34.56 29 LEU C O 1
ATOM 3083 N N . SER C 1 50 ? 34.451 39.235 70.098 1.00 33.02 30 SER C N 1
ATOM 3084 C CA . SER C 1 50 ? 33.608 39.603 71.228 1.00 31.19 30 SER C CA 1
ATOM 3085 C C . SER C 1 50 ? 33.786 41.076 71.512 1.00 28.23 30 SER C C 1
ATOM 3086 O O . SER C 1 50 ? 34.615 41.730 70.916 1.00 27.73 30 SER C O 1
ATOM 3089 N N . HIS C 1 51 ? 32.994 41.602 72.424 1.00 30.07 31 HIS C N 1
ATOM 3090 C CA . HIS C 1 51 ? 33.115 42.999 72.784 1.00 29.93 31 HIS C CA 1
ATOM 3091 C C . HIS C 1 51 ? 34.488 43.242 73.392 1.00 29.33 31 HIS C C 1
ATOM 3092 O O . HIS C 1 51 ? 35.113 44.262 73.130 1.00 29.27 31 HIS C O 1
ATOM 3099 N N . ARG C 1 52 ? 34.972 42.287 74.179 1.00 30.09 32 ARG C N 1
ATOM 3100 C CA . ARG C 1 52 ? 36.288 42.411 74.807 1.00 27.86 32 ARG C CA 1
ATOM 3101 C C . ARG C 1 52 ? 37.445 42.489 73.830 1.00 28.31 32 ARG C C 1
ATOM 3102 O O . ARG C 1 52 ? 38.322 43.338 73.983 1.00 29.44 32 ARG C O 1
ATOM 3110 N N . THR C 1 53 ? 37.470 41.613 72.828 1.00 27.64 33 THR C N 1
ATOM 3111 C CA . THR C 1 53 ? 38.566 41.653 71.868 1.00 26.93 33 THR C CA 1
ATOM 3112 C C . THR C 1 53 ? 38.433 42.816 70.900 1.00 26.07 33 THR C C 1
ATOM 3113 O O . THR C 1 53 ? 39.426 43.277 70.361 1.00 26.40 33 THR C O 1
ATOM 3117 N N . VAL C 1 54 ? 37.212 43.302 70.690 1.00 26.22 34 VAL C N 1
ATOM 3118 C CA . VAL C 1 54 ? 36.994 44.433 69.788 1.00 27.21 34 VAL C CA 1
ATOM 3119 C C . VAL C 1 54 ? 37.369 45.713 70.516 1.00 27.55 34 VAL C C 1
ATOM 3120 O O . VAL C 1 54 ? 37.924 46.622 69.918 1.00 29.58 34 VAL C O 1
ATOM 3124 N N . ALA C 1 55 ? 37.081 45.779 71.810 1.00 26.20 35 ALA C N 1
ATOM 3125 C CA . ALA C 1 55 ? 37.431 46.950 72.592 1.00 25.20 35 ALA C CA 1
ATOM 3126 C C . ALA C 1 55 ? 38.947 47.040 72.676 1.00 26.05 35 ALA C C 1
ATOM 3127 O O . ALA C 1 55 ? 39.511 48.128 72.679 1.00 27.10 35 ALA C O 1
ATOM 3129 N N . ALA C 1 56 ? 39.610 45.891 72.738 1.00 26.00 36 ALA C N 1
ATOM 3130 C CA . ALA C 1 56 ? 41.070 45.858 72.794 1.00 26.07 36 ALA C CA 1
ATOM 3131 C C . ALA C 1 56 ? 41.698 46.268 71.460 1.00 26.10 36 ALA C C 1
ATOM 3132 O O . ALA C 1 56 ? 42.616 47.077 71.426 1.00 26.52 36 ALA C O 1
ATOM 3134 N N . GLU C 1 57 ? 41.209 45.711 70.358 1.00 26.55 37 GLU C N 1
ATOM 3135 C CA . GLU C 1 57 ? 41.752 46.057 69.055 1.00 26.25 37 GLU C CA 1
ATOM 3136 C C . GLU C 1 57 ? 41.418 47.500 68.657 1.00 27.56 37 GLU C C 1
ATOM 3137 O O . GLU C 1 57 ? 42.147 48.126 67.901 1.00 27.43 37 GLU C O 1
ATOM 3143 N N . ALA C 1 58 ? 40.314 48.033 69.164 1.00 28.08 38 ALA C N 1
ATOM 3144 C CA . ALA C 1 58 ? 39.931 49.398 68.840 1.00 27.62 38 ALA C CA 1
ATOM 3145 C C . ALA C 1 58 ? 40.492 50.366 69.872 1.00 28.43 38 ALA C C 1
ATOM 3146 O O . ALA C 1 58 ? 40.350 51.570 69.736 1.00 28.95 38 ALA C O 1
ATOM 3148 N N . ASP C 1 59 ? 41.147 49.820 70.892 1.00 30.84 39 ASP C N 1
ATOM 3149 C CA . ASP C 1 59 ? 41.735 50.597 71.980 1.00 31.68 39 ASP C CA 1
ATOM 3150 C C . ASP C 1 59 ? 40.694 51.574 72.486 1.00 31.61 39 ASP C C 1
ATOM 3151 O O . ASP C 1 59 ? 40.905 52.783 72.546 1.00 29.84 39 ASP C O 1
ATOM 3156 N N . VAL C 1 60 ? 39.563 51.008 72.871 1.00 30.63 40 VAL C N 1
ATOM 3157 C CA . VAL C 1 60 ? 38.434 51.768 73.348 1.00 30.12 40 VAL C CA 1
ATOM 3158 C C . VAL C 1 60 ? 37.895 51.054 74.581 1.00 29.08 40 VAL C C 1
ATOM 3159 O O . VAL C 1 60 ? 38.136 49.871 74.753 1.00 29.25 40 VAL C O 1
ATOM 3163 N N . PRO C 1 61 ? 37.207 51.771 75.480 1.00 27.50 41 PRO C N 1
ATOM 3164 C CA . PRO C 1 61 ? 36.672 51.109 76.672 1.00 26.23 41 PRO C CA 1
ATOM 3165 C C . PRO C 1 61 ? 35.620 50.059 76.289 1.00 26.40 41 PRO C C 1
ATOM 3166 O O . PRO C 1 61 ? 35.093 50.081 75.180 1.00 24.42 41 PRO C O 1
ATOM 3170 N N . LEU C 1 62 ? 35.323 49.141 77.200 1.00 24.28 42 LEU C N 1
ATOM 3171 C CA . LEU C 1 62 ? 34.350 48.110 76.908 1.00 25.78 42 LEU C CA 1
ATOM 3172 C C . LEU C 1 62 ? 32.957 48.718 76.779 1.00 26.73 42 LEU C C 1
ATOM 3173 O O . LEU C 1 62 ? 32.175 48.314 75.924 1.00 26.43 42 LEU C O 1
ATOM 3178 N N . GLY C 1 63 ? 32.661 49.702 77.623 1.00 28.12 43 GLY C N 1
ATOM 3179 C CA . GLY C 1 63 ? 31.365 50.358 77.587 1.00 28.73 43 GLY C CA 1
ATOM 3180 C C . GLY C 1 63 ? 31.093 51.048 76.265 1.00 30.88 43 GLY C C 1
ATOM 3181 O O . GLY C 1 63 ? 29.941 51.276 75.895 1.00 31.73 43 GLY C O 1
ATOM 3182 N N . SER C 1 64 ? 32.159 51.385 75.550 1.00 29.93 44 SER C N 1
ATOM 3183 C CA . SER C 1 64 ? 32.038 52.035 74.260 1.00 28.53 44 SER C CA 1
ATOM 3184 C C . SER C 1 64 ? 31.538 51.041 73.229 1.00 28.77 44 SER C C 1
ATOM 3185 O O . SER C 1 64 ? 30.544 51.292 72.562 1.00 30.03 44 SER C O 1
ATOM 3188 N N . THR C 1 65 ? 32.210 49.907 73.090 1.00 27.99 45 THR C N 1
ATOM 3189 C CA . THR C 1 65 ? 31.741 48.932 72.119 1.00 27.52 45 THR C CA 1
ATOM 3190 C C . THR C 1 65 ? 30.281 48.691 72.462 1.00 28.94 45 THR C C 1
ATOM 3191 O O . THR C 1 65 ? 29.438 48.579 71.583 1.00 29.55 45 THR C O 1
ATOM 3195 N N . THR C 1 66 ? 29.995 48.667 73.758 1.00 29.78 46 THR C N 1
ATOM 3196 C CA . THR C 1 66 ? 28.649 48.444 74.277 1.00 29.95 46 THR C CA 1
ATOM 3197 C C . THR C 1 66 ? 27.688 49.613 74.046 1.00 28.62 46 THR C C 1
ATOM 3198 O O . THR C 1 66 ? 26.489 49.426 73.893 1.00 26.12 46 THR C O 1
ATOM 3202 N N . TYR C 1 67 ? 28.207 50.824 74.022 1.00 29.68 47 TYR C N 1
ATOM 3203 C CA . TYR C 1 67 ? 27.334 51.962 73.795 1.00 32.69 47 TYR C CA 1
ATOM 3204 C C . TYR C 1 67 ? 26.719 51.862 72.402 1.00 31.76 47 TYR C C 1
ATOM 3205 O O . TYR C 1 67 ? 25.537 52.130 72.222 1.00 31.07 47 TYR C O 1
ATOM 3214 N N . HIS C 1 68 ? 27.526 51.460 71.426 1.00 30.67 48 HIS C N 1
ATOM 3215 C CA . HIS C 1 68 ? 27.073 51.358 70.045 1.00 29.60 48 HIS C CA 1
ATOM 3216 C C . HIS C 1 68 ? 26.477 50.028 69.583 1.00 29.65 48 HIS C C 1
ATOM 3217 O O . HIS C 1 68 ? 25.669 50.007 68.656 1.00 29.13 48 HIS C O 1
ATOM 3224 N N . PHE C 1 69 ? 26.880 48.924 70.207 1.00 30.05 49 PHE C N 1
ATOM 3225 C CA . PHE C 1 69 ? 26.364 47.595 69.847 1.00 29.94 49 PHE C CA 1
ATOM 3226 C C . PHE C 1 69 ? 25.974 46.852 71.124 1.00 31.37 49 PHE C C 1
ATOM 3227 O O . PHE C 1 69 ? 26.796 46.203 71.757 1.00 32.91 49 PHE C O 1
ATOM 3235 N N . ALA C 1 70 ? 24.705 46.952 71.491 1.00 30.79 50 ALA C N 1
ATOM 3236 C CA . ALA C 1 70 ? 24.210 46.368 72.723 1.00 30.80 50 ALA C CA 1
ATOM 3237 C C . ALA C 1 70 ? 24.413 44.881 72.905 1.00 31.80 50 ALA C C 1
ATOM 3238 O O . ALA C 1 70 ? 24.596 44.413 74.021 1.00 31.48 50 ALA C O 1
ATOM 3240 N N . THR C 1 71 ? 24.360 44.127 71.820 1.00 33.16 51 THR C N 1
ATOM 3241 C CA . THR C 1 71 ? 24.534 42.687 71.917 1.00 33.07 51 THR C CA 1
ATOM 3242 C C . THR C 1 71 ? 25.591 42.249 70.924 1.00 32.69 51 THR C C 1
ATOM 3243 O O . THR C 1 71 ? 25.979 43.027 70.061 1.00 33.33 51 THR C O 1
ATOM 3247 N N . LEU C 1 72 ? 26.067 41.016 71.040 1.00 31.73 52 LEU C N 1
ATOM 3248 C CA . LEU C 1 72 ? 27.072 40.531 70.104 1.00 30.62 52 LEU C CA 1
ATOM 3249 C C . LEU C 1 72 ? 26.467 40.512 68.690 1.00 30.76 52 LEU C C 1
ATOM 3250 O O . LEU C 1 72 ? 27.163 40.772 67.710 1.00 29.51 52 LEU C O 1
ATOM 3255 N N . ASP C 1 73 ? 25.172 40.208 68.586 1.00 30.29 53 ASP C N 1
ATOM 3256 C CA . ASP C 1 73 ? 24.507 40.161 67.283 1.00 29.57 53 ASP C CA 1
ATOM 3257 C C . ASP C 1 73 ? 24.623 41.473 66.536 1.00 29.58 53 ASP C C 1
ATOM 3258 O O . ASP C 1 73 ? 24.930 41.476 65.357 1.00 29.22 53 ASP C O 1
ATOM 3263 N N . ASP C 1 74 ? 24.382 42.590 67.214 1.00 30.07 54 ASP C N 1
ATOM 3264 C CA . ASP C 1 74 ? 24.473 43.894 66.554 1.00 32.73 54 ASP C CA 1
ATOM 3265 C C . ASP C 1 74 ? 25.877 44.200 66.045 1.00 34.15 54 ASP C C 1
ATOM 3266 O O . ASP C 1 74 ? 26.033 44.894 65.046 1.00 36.03 54 ASP C O 1
ATOM 3271 N N . LEU C 1 75 ? 26.894 43.692 66.736 1.00 33.36 55 LEU C N 1
ATOM 3272 C CA . LEU C 1 75 ? 28.276 43.902 66.328 1.00 33.11 55 LEU C CA 1
ATOM 3273 C C . LEU C 1 75 ? 28.515 43.106 65.043 1.00 33.54 55 LEU C C 1
ATOM 3274 O O . LEU C 1 75 ? 28.986 43.638 64.040 1.00 33.66 55 LEU C O 1
ATOM 3279 N N . MET C 1 76 ? 28.177 41.823 65.079 1.00 33.28 56 MET C N 1
ATOM 3280 C CA . MET C 1 76 ? 28.374 40.956 63.928 1.00 33.77 56 MET C CA 1
ATOM 3281 C C . MET C 1 76 ? 27.615 41.447 62.702 1.00 32.84 56 MET C C 1
ATOM 3282 O O . MET C 1 76 ? 28.157 41.465 61.598 1.00 30.67 56 MET C O 1
ATOM 3287 N N . VAL C 1 77 ? 26.362 41.847 62.899 1.00 30.92 57 VAL C N 1
ATOM 3288 C CA . VAL C 1 77 ? 25.551 42.346 61.801 1.00 30.97 57 VAL C CA 1
ATOM 3289 C C . VAL C 1 77 ? 26.218 43.547 61.154 1.00 31.53 57 VAL C C 1
ATOM 3290 O O . VAL C 1 77 ? 26.216 43.677 59.935 1.00 32.52 57 VAL C O 1
ATOM 3294 N N .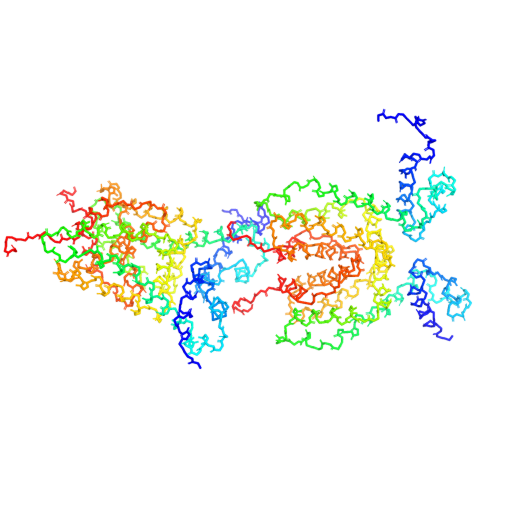 ALA C 1 78 ? 26.788 44.426 61.971 1.00 31.91 58 ALA C N 1
ATOM 3295 C CA . ALA C 1 78 ? 27.467 45.604 61.449 1.00 32.05 58 ALA C CA 1
ATOM 3296 C C . ALA C 1 78 ? 28.752 45.202 60.737 1.00 33.11 58 ALA C C 1
ATOM 3297 O O . ALA C 1 78 ? 29.074 45.748 59.685 1.00 35.45 58 ALA C O 1
ATOM 3299 N N . ALA C 1 79 ? 29.479 44.247 61.312 1.00 32.36 59 ALA C N 1
ATOM 3300 C CA . ALA C 1 79 ? 30.730 43.772 60.729 1.00 32.72 59 ALA C CA 1
ATOM 3301 C C . ALA C 1 79 ? 30.469 43.112 59.381 1.00 33.15 59 ALA C C 1
ATOM 3302 O O . ALA C 1 79 ? 31.237 43.286 58.432 1.00 34.70 59 ALA C O 1
ATOM 3304 N N . LEU C 1 80 ? 29.380 42.355 59.308 1.00 32.69 60 LEU C N 1
ATOM 3305 C CA . LEU C 1 80 ? 28.985 41.674 58.084 1.00 33.34 60 LEU C CA 1
ATOM 3306 C C . LEU C 1 80 ? 28.678 42.690 56.991 1.00 34.54 60 LEU C C 1
ATOM 3307 O O . LEU C 1 80 ? 29.211 42.594 55.888 1.00 34.89 60 LEU C O 1
ATOM 3312 N N . ARG C 1 81 ? 27.837 43.674 57.303 1.00 35.66 61 ARG C N 1
ATOM 3313 C CA . ARG C 1 81 ? 27.462 44.692 56.321 1.00 37.30 61 ARG C CA 1
ATOM 3314 C C . ARG C 1 81 ? 28.659 45.399 55.732 1.00 36.33 61 ARG C C 1
ATOM 3315 O O . ARG C 1 81 ? 28.642 45.763 54.569 1.00 38.96 61 ARG C O 1
ATOM 3323 N N . GLN C 1 82 ? 29.694 45.622 56.529 1.00 36.54 62 GLN C N 1
ATOM 3324 C CA . GLN C 1 82 ? 30.872 46.280 55.999 1.00 37.28 62 GLN C CA 1
ATOM 3325 C C . GLN C 1 82 ? 31.641 45.251 55.190 1.00 37.36 62 GLN C C 1
ATOM 3326 O O . GLN C 1 82 ? 32.244 45.570 54.171 1.00 36.17 62 GLN C O 1
ATOM 3332 N N . ALA C 1 83 ? 31.608 44.007 55.647 1.00 37.56 63 ALA C N 1
ATOM 3333 C CA . ALA C 1 83 ? 32.298 42.935 54.946 1.00 38.30 63 ALA C CA 1
ATOM 3334 C C . ALA C 1 83 ? 31.702 42.766 53.550 1.00 38.07 63 ALA C C 1
ATOM 3335 O O . ALA C 1 83 ? 32.425 42.655 52.571 1.00 36.91 63 ALA C O 1
ATOM 3337 N N . ASN C 1 84 ? 30.378 42.757 53.463 1.00 38.36 64 ASN C N 1
ATOM 3338 C CA . ASN C 1 84 ? 29.719 42.597 52.180 1.00 38.00 64 ASN C CA 1
ATOM 3339 C C . ASN C 1 84 ? 30.161 43.652 51.180 1.00 39.06 64 ASN C C 1
ATOM 3340 O O . ASN C 1 84 ? 29.830 43.565 50.009 1.00 39.99 64 ASN C O 1
ATOM 3345 N N . GLU C 1 85 ? 30.913 44.650 51.628 1.00 41.88 65 GLU C N 1
ATOM 3346 C CA . GLU C 1 85 ? 31.381 45.694 50.713 1.00 43.38 65 GLU C CA 1
ATOM 3347 C C . GLU C 1 85 ? 32.452 45.190 49.744 1.00 43.28 65 GLU C C 1
ATOM 3348 O O . GLU C 1 85 ? 32.693 45.802 48.709 1.00 44.29 65 GLU C O 1
ATOM 3354 N N . GLY C 1 86 ? 33.092 44.073 50.081 1.00 43.42 66 GLY C N 1
ATOM 3355 C CA . GLY C 1 86 ? 34.128 43.516 49.225 1.00 40.76 66 GLY C CA 1
ATOM 3356 C C . GLY C 1 86 ? 33.584 42.947 47.928 1.00 41.41 66 GLY C C 1
ATOM 3357 O O . GLY C 1 86 ? 34.051 43.295 46.846 1.00 40.68 66 GLY C O 1
ATOM 3358 N N . PHE C 1 87 ? 32.590 42.070 48.035 1.00 40.29 67 PHE C N 1
ATOM 3359 C CA . PHE C 1 87 ? 31.991 41.458 46.861 1.00 39.62 67 PHE C CA 1
ATOM 3360 C C . PHE C 1 87 ? 31.266 42.522 46.053 1.00 39.80 67 PHE C C 1
ATOM 3361 O O . PHE C 1 87 ? 31.294 42.512 44.827 1.00 41.44 67 PHE C O 1
ATOM 3369 N N . ALA C 1 88 ? 30.622 43.445 46.754 1.00 39.13 68 ALA C N 1
ATOM 3370 C CA . ALA C 1 88 ? 29.879 44.517 46.118 1.00 39.28 68 ALA C CA 1
ATOM 3371 C C . ALA C 1 88 ? 30.781 45.419 45.302 1.00 40.43 68 ALA C C 1
ATOM 3372 O O . ALA C 1 88 ? 30.350 46.018 44.334 1.00 41.35 68 ALA C O 1
ATOM 3374 N N . ARG C 1 89 ? 32.041 45.508 45.689 1.00 42.84 69 ARG C N 1
ATOM 3375 C CA . ARG C 1 89 ? 32.981 46.362 44.984 1.00 45.12 69 ARG C CA 1
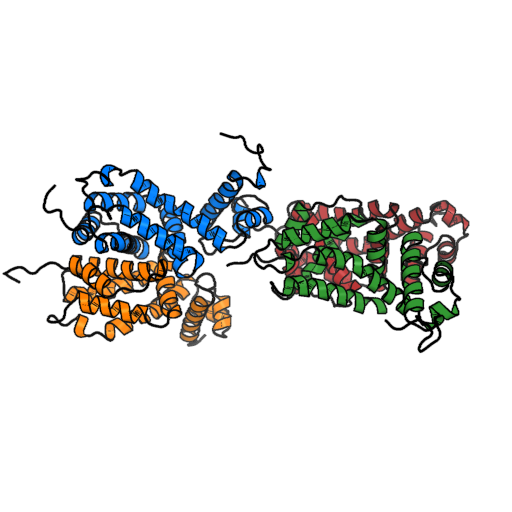ATOM 3376 C C . ARG C 1 89 ? 33.419 45.725 43.689 1.00 45.97 69 ARG C C 1
ATOM 3377 O O . ARG C 1 89 ? 33.748 46.418 42.730 1.00 48.37 69 ARG C O 1
ATOM 3385 N N . VAL C 1 90 ? 33.447 44.399 43.658 1.00 45.12 70 VAL C N 1
ATOM 3386 C CA . VAL C 1 90 ? 33.837 43.717 42.439 1.00 42.73 70 VAL C CA 1
ATOM 3387 C C . VAL C 1 90 ? 32.674 43.843 41.467 1.00 42.17 70 VAL C C 1
ATOM 3388 O O . VAL C 1 90 ? 32.865 44.177 40.304 1.00 40.36 70 VAL C O 1
ATOM 3392 N N . VAL C 1 91 ? 31.464 43.602 41.960 1.00 41.56 71 VAL C N 1
ATOM 3393 C CA . VAL C 1 91 ? 30.271 43.709 41.129 1.00 41.24 71 VAL C CA 1
ATOM 3394 C C . VAL C 1 91 ? 30.216 45.091 40.473 1.00 44.64 71 VAL C C 1
ATOM 3395 O O . VAL C 1 91 ? 29.866 45.221 39.297 1.00 45.19 71 VAL C O 1
ATOM 3399 N N . ALA C 1 92 ? 30.586 46.115 41.236 1.00 45.65 72 ALA C N 1
ATOM 3400 C CA . ALA C 1 92 ? 30.578 47.493 40.754 1.00 46.87 72 ALA C CA 1
ATOM 3401 C C . ALA C 1 92 ? 31.599 47.775 39.664 1.00 48.01 72 ALA C C 1
ATOM 3402 O O . ALA C 1 92 ? 31.508 48.787 38.980 1.00 48.59 72 ALA C O 1
ATOM 3404 N N . ALA C 1 93 ? 32.577 46.894 39.507 1.00 48.33 73 ALA C N 1
ATOM 3405 C CA . ALA C 1 93 ? 33.600 47.088 38.492 1.00 48.87 73 ALA C CA 1
ATOM 3406 C C . ALA C 1 93 ? 33.209 46.370 37.206 1.00 50.79 73 ALA C C 1
ATOM 3407 O O . ALA C 1 93 ? 33.980 46.315 36.245 1.00 51.26 73 ALA C O 1
ATOM 3409 N N . HIS C 1 94 ? 31.999 45.820 37.196 1.00 52.12 74 HIS C N 1
ATOM 3410 C CA . HIS C 1 94 ? 31.495 45.098 36.039 1.00 51.63 74 HIS C CA 1
ATOM 3411 C C . HIS C 1 94 ? 30.114 45.597 35.650 1.00 52.18 74 HIS C C 1
ATOM 3412 O O . HIS C 1 94 ? 29.102 44.972 35.943 1.00 51.48 74 HIS C O 1
ATOM 3419 N N . PRO C 1 95 ? 30.068 46.748 34.973 1.00 53.23 75 PRO C N 1
ATOM 3420 C CA . PRO C 1 95 ? 28.844 47.402 34.504 1.00 53.06 75 PRO C CA 1
ATOM 3421 C C . PRO C 1 95 ? 28.118 46.517 33.502 1.00 52.94 75 PRO C C 1
ATOM 3422 O O . PRO C 1 95 ? 26.891 46.538 33.391 1.00 52.21 75 PRO C O 1
ATOM 3426 N N . ALA C 1 96 ? 28.899 45.736 32.772 1.00 52.91 76 ALA C N 1
ATOM 3427 C CA . ALA C 1 96 ? 28.359 44.851 31.763 1.00 54.98 76 ALA C CA 1
ATOM 3428 C C . ALA C 1 96 ? 27.218 43.981 32.269 1.00 56.10 76 ALA C C 1
ATOM 3429 O O . ALA C 1 96 ? 26.390 43.538 31.482 1.00 56.89 76 ALA C O 1
ATOM 3431 N N . LEU C 1 97 ? 27.169 43.740 33.576 1.00 56.37 77 LEU C N 1
ATOM 3432 C CA . LEU C 1 97 ? 26.116 42.904 34.151 1.00 57.20 77 LEU C CA 1
ATOM 3433 C C . LEU C 1 97 ? 24.721 43.439 33.854 1.00 58.81 77 LEU C C 1
ATOM 3434 O O . LEU C 1 97 ? 23.732 42.715 33.955 1.00 59.57 77 LEU C O 1
ATOM 3439 N N . SER C 1 98 ? 24.639 44.708 33.485 1.00 61.15 78 SER C N 1
ATOM 3440 C CA . SER C 1 98 ? 23.349 45.316 33.199 1.00 63.96 78 SER C CA 1
ATOM 3441 C C . SER C 1 98 ? 23.012 45.324 31.707 1.00 65.25 78 SER C C 1
ATOM 3442 O O . SER C 1 98 ? 21.861 45.530 31.326 1.00 65.96 78 SER C O 1
ATOM 3445 N N . ASP C 1 99 ? 24.012 45.093 30.864 1.00 66.96 79 ASP C N 1
ATOM 3446 C CA . ASP C 1 99 ? 23.801 45.077 29.420 1.00 67.51 79 ASP C CA 1
ATOM 3447 C C . ASP C 1 99 ? 23.188 43.759 28.954 1.00 67.90 79 ASP C C 1
ATOM 3448 O O . ASP C 1 99 ? 23.822 42.705 29.033 1.00 67.65 79 ASP C O 1
ATOM 3453 N N . PRO C 1 100 ? 21.943 43.807 28.454 1.00 67.83 80 PRO C N 1
ATOM 3454 C CA . PRO C 1 100 ? 21.242 42.611 27.975 1.00 67.62 80 PRO C CA 1
ATOM 3455 C C . PRO C 1 100 ? 21.966 41.896 26.835 1.00 67.42 80 PRO C C 1
ATOM 3456 O O . PRO C 1 100 ? 21.691 40.730 26.554 1.00 67.58 80 PRO C O 1
ATOM 3460 N N . GLU C 1 101 ? 22.889 42.592 26.182 1.00 66.33 81 GLU C N 1
ATOM 3461 C CA . GLU C 1 101 ? 23.623 41.992 25.080 1.00 66.35 81 GLU C CA 1
ATOM 3462 C C . GLU C 1 101 ? 24.857 41.224 25.549 1.00 65.24 81 GLU C C 1
ATOM 3463 O O . GLU C 1 101 ? 25.295 40.285 24.884 1.00 65.55 81 GLU C O 1
ATOM 3469 N N . ALA C 1 102 ? 25.401 41.617 26.699 1.00 62.29 82 ALA C N 1
ATOM 3470 C CA . ALA C 1 102 ? 26.597 40.990 27.256 1.00 58.56 82 ALA C CA 1
ATOM 3471 C C . ALA C 1 102 ? 26.403 39.550 27.714 1.00 56.11 82 ALA C C 1
ATOM 3472 O O . ALA C 1 102 ? 25.304 39.156 28.091 1.00 56.43 82 ALA C O 1
ATOM 3474 N N . ASP C 1 103 ? 27.476 38.765 27.678 1.00 52.90 83 ASP C N 1
ATOM 3475 C CA . ASP C 1 103 ? 27.411 37.375 28.127 1.00 50.43 83 ASP C CA 1
ATOM 3476 C C . ASP C 1 103 ? 27.317 37.433 29.646 1.00 48.06 83 ASP C C 1
ATOM 3477 O O . ASP C 1 103 ? 28.320 37.588 30.335 1.00 46.45 83 ASP C O 1
ATOM 3482 N N . LEU C 1 104 ? 26.103 37.320 30.161 1.00 45.78 84 LEU C N 1
ATOM 3483 C CA . LEU C 1 104 ? 25.874 37.393 31.594 1.00 44.80 84 LEU C CA 1
ATOM 3484 C C . LEU C 1 104 ? 26.609 36.338 32.414 1.00 43.76 84 LEU C C 1
ATOM 3485 O O . LEU C 1 104 ? 27.028 36.604 33.541 1.00 43.85 84 LEU C O 1
ATOM 3490 N N . SER C 1 105 ? 26.769 35.147 31.849 1.00 42.12 85 SER C N 1
ATOM 3491 C CA . SER C 1 105 ? 27.441 34.061 32.538 1.00 40.32 85 SER C CA 1
ATOM 3492 C C . SER C 1 105 ? 28.945 34.278 32.613 1.00 40.50 85 SER C C 1
ATOM 3493 O O . SER C 1 105 ? 29.575 34.006 33.632 1.00 40.24 85 SER C O 1
ATOM 3496 N N . GLY C 1 106 ? 29.524 34.772 31.531 1.00 39.80 86 GLY C N 1
ATOM 3497 C CA . GLY C 1 106 ? 30.952 35.010 31.524 1.00 38.89 86 GLY C CA 1
ATOM 3498 C C . GLY C 1 106 ? 31.292 36.191 32.402 1.00 37.98 86 GLY C C 1
ATOM 3499 O O . GLY C 1 106 ? 32.369 36.262 32.983 1.00 39.02 86 GLY C O 1
ATOM 3500 N N . GLU C 1 107 ? 30.357 37.119 32.501 1.00 37.21 87 GLU C N 1
ATOM 3501 C CA . GLU C 1 107 ? 30.544 38.311 33.300 1.00 37.81 87 GLU C CA 1
ATOM 3502 C C . GLU C 1 107 ? 30.517 37.951 34.783 1.00 38.31 87 GLU C C 1
ATOM 3503 O O . GLU C 1 107 ? 31.328 38.456 35.559 1.00 38.78 87 GLU C O 1
ATOM 3509 N N . LEU C 1 108 ? 29.590 37.081 35.179 1.00 36.73 88 LEU C N 1
ATOM 3510 C CA . LEU C 1 108 ? 29.494 36.659 36.577 1.00 35.97 88 LEU C CA 1
ATOM 3511 C C . LEU C 1 108 ? 30.675 35.761 36.927 1.00 35.76 88 LEU C C 1
ATOM 3512 O O . LEU C 1 108 ? 31.177 35.793 38.049 1.00 34.97 88 LEU C O 1
ATOM 3517 N N . ALA C 1 109 ? 31.126 34.963 35.966 1.00 34.17 89 ALA C N 1
ATOM 3518 C CA . ALA C 1 109 ? 32.262 34.089 36.212 1.00 33.49 89 ALA C CA 1
ATOM 3519 C C . ALA C 1 109 ? 33.507 34.931 36.416 1.00 34.06 89 ALA C C 1
ATOM 3520 O O . ALA C 1 109 ? 34.453 34.491 37.053 1.00 34.61 89 ALA C O 1
ATOM 3522 N N . ARG C 1 110 ? 33.501 36.144 35.871 1.00 36.07 90 ARG C N 1
ATOM 3523 C CA . ARG C 1 110 ? 34.627 37.068 36.001 1.00 37.15 90 ARG C CA 1
ATOM 3524 C C . ARG C 1 110 ? 34.600 37.658 37.405 1.00 34.66 90 ARG C C 1
ATOM 3525 O O . ARG C 1 110 ? 35.611 37.680 38.103 1.00 32.53 90 ARG C O 1
ATOM 3533 N N . VAL C 1 111 ? 33.426 38.145 37.796 1.00 33.19 91 VAL C N 1
ATOM 3534 C CA . VAL C 1 111 ? 33.216 38.724 39.113 1.00 31.88 91 VAL C CA 1
ATOM 3535 C C . VAL C 1 111 ? 33.706 37.750 40.179 1.00 32.55 91 VAL C C 1
ATOM 3536 O O . VAL C 1 111 ? 34.449 38.129 41.075 1.00 31.48 91 VAL C O 1
ATOM 3540 N N . LEU C 1 112 ? 33.300 36.491 40.073 1.00 32.28 92 LEU C N 1
ATOM 3541 C CA . LEU C 1 112 ? 33.724 35.498 41.039 1.00 32.07 92 LEU C CA 1
ATOM 3542 C C . LEU C 1 112 ? 35.229 35.338 41.061 1.00 33.47 92 LEU C C 1
ATOM 3543 O O . LEU C 1 112 ? 35.839 35.361 42.128 1.00 34.70 92 LEU C O 1
ATOM 3548 N N . GLY C 1 113 ? 35.829 35.174 39.888 1.00 33.80 93 GLY C N 1
ATOM 3549 C CA . GLY C 1 113 ? 37.269 35.004 39.817 1.00 34.49 93 GLY C CA 1
ATOM 3550 C C . GLY C 1 113 ? 38.019 36.162 40.436 1.00 37.60 93 GLY C C 1
ATOM 3551 O O . GLY C 1 113 ? 39.040 35.975 41.093 1.00 37.34 93 GLY C O 1
ATOM 3552 N N . GLU C 1 114 ? 37.504 37.369 40.224 1.00 40.75 94 GLU C N 1
ATOM 3553 C CA . GLU C 1 114 ? 38.112 38.579 40.760 1.00 41.36 94 GLU C CA 1
ATOM 3554 C C . GLU C 1 114 ? 37.914 38.712 42.263 1.00 41.44 94 GLU C C 1
ATOM 3555 O O . GLU C 1 114 ? 38.746 39.295 42.951 1.00 43.38 94 GLU C O 1
ATOM 3561 N N . TRP C 1 115 ? 36.812 38.182 42.776 1.00 39.19 95 TRP C N 1
ATOM 3562 C CA . TRP C 1 115 ? 36.575 38.239 44.204 1.00 36.66 95 TRP C CA 1
ATOM 3563 C C . TRP C 1 115 ? 37.434 37.167 44.859 1.00 36.42 95 TRP C C 1
ATOM 3564 O O . TRP C 1 115 ? 38.065 37.418 45.876 1.00 39.48 95 TRP C O 1
ATOM 3575 N N . LEU C 1 116 ? 37.466 35.974 44.271 1.00 36.60 96 LEU C N 1
ATOM 3576 C CA . LEU C 1 116 ? 38.270 34.867 44.807 1.00 35.26 96 LEU C CA 1
ATOM 3577 C C . LEU C 1 116 ? 39.761 35.174 44.742 1.00 34.64 96 LEU C C 1
ATOM 3578 O O . LEU C 1 116 ? 40.539 34.679 45.549 1.00 34.21 96 LEU C O 1
ATOM 3583 N N . GLY C 1 117 ? 40.155 35.990 43.774 1.00 35.05 97 GLY C N 1
ATOM 3584 C CA . GLY C 1 117 ? 41.557 36.322 43.623 1.00 35.39 97 GLY C CA 1
ATOM 3585 C C . GLY C 1 117 ? 42.075 37.426 44.523 1.00 35.75 97 GLY C C 1
ATOM 3586 O O . GLY C 1 117 ? 43.267 37.688 44.550 1.00 37.01 97 GLY C O 1
ATOM 3587 N N . GLY C 1 118 ? 41.194 38.078 45.263 1.00 34.85 98 GLY C N 1
ATOM 3588 C CA . GLY C 1 118 ? 41.645 39.145 46.131 1.00 35.64 98 GLY C CA 1
ATOM 3589 C C . GLY C 1 118 ? 42.492 38.611 47.260 1.00 35.47 98 GLY C C 1
ATOM 3590 O O . GLY C 1 118 ? 42.906 37.463 47.222 1.00 34.84 98 GLY C O 1
ATOM 3591 N N . ASP C 1 119 ? 42.762 39.437 48.262 1.00 37.64 99 ASP C N 1
ATOM 3592 C CA . ASP C 1 119 ? 43.561 38.975 49.386 1.00 40.61 99 ASP C CA 1
ATOM 3593 C C . ASP C 1 119 ? 42.750 37.891 50.079 1.00 41.41 99 ASP C C 1
ATOM 3594 O O . ASP C 1 119 ? 41.661 38.153 50.583 1.00 42.10 99 ASP C O 1
ATOM 3599 N N . ARG C 1 120 ? 43.286 36.677 50.104 1.00 41.41 100 ARG C N 1
ATOM 3600 C CA . ARG C 1 120 ? 42.587 35.553 50.693 1.00 41.40 100 ARG C CA 1
ATOM 3601 C C . ARG C 1 120 ? 42.088 35.750 52.115 1.00 41.37 100 ARG C C 1
ATOM 3602 O O . ARG C 1 120 ? 41.024 35.241 52.470 1.00 43.22 100 ARG C O 1
ATOM 3610 N N . THR C 1 121 ? 42.838 36.467 52.940 1.00 39.51 101 THR C N 1
ATOM 3611 C CA . THR C 1 121 ? 42.384 36.706 54.303 1.00 38.65 101 THR C CA 1
ATOM 3612 C C . THR C 1 121 ? 41.104 37.536 54.243 1.00 37.11 101 THR C C 1
ATOM 3613 O O . THR C 1 121 ? 40.142 37.265 54.948 1.00 37.88 101 THR C O 1
ATOM 3617 N N . GLY C 1 122 ? 41.103 38.547 53.386 1.00 35.07 102 GLY C N 1
ATOM 3618 C CA . GLY C 1 122 ? 39.933 39.383 53.240 1.00 34.06 102 GLY C CA 1
ATOM 3619 C C . GLY C 1 122 ? 38.761 38.577 52.724 1.00 33.96 102 GLY C C 1
ATOM 3620 O O . GLY C 1 122 ? 37.649 38.737 53.202 1.00 34.19 102 GLY C O 1
ATOM 3621 N N . VAL C 1 123 ? 39.007 37.718 51.740 1.00 32.77 103 VAL C N 1
ATOM 3622 C CA . VAL C 1 123 ? 37.960 36.883 51.174 1.00 29.86 103 VAL C CA 1
ATOM 3623 C C . VAL C 1 123 ? 37.402 35.954 52.247 1.00 30.37 103 VAL C C 1
ATOM 3624 O O . VAL C 1 123 ? 36.189 35.841 52.420 1.00 27.65 103 VAL C O 1
ATOM 3628 N N . GLU C 1 124 ? 38.295 35.302 52.980 1.00 30.87 104 GLU C N 1
ATOM 3629 C CA . GLU C 1 124 ? 37.880 34.374 54.019 1.00 31.69 104 GLU C CA 1
ATOM 3630 C C . GLU C 1 124 ? 37.096 35.023 55.149 1.00 33.09 104 GLU C C 1
ATOM 3631 O O . GLU C 1 124 ? 36.125 34.448 55.636 1.00 33.74 104 GLU C O 1
ATOM 3637 N N . LEU C 1 125 ? 37.514 36.209 55.586 1.00 31.33 105 LEU C N 1
ATOM 3638 C CA . LEU C 1 125 ? 36.821 36.845 56.687 1.00 31.32 105 LEU C CA 1
ATOM 3639 C C . LEU C 1 125 ? 35.464 37.355 56.232 1.00 31.81 105 LEU C C 1
ATOM 3640 O O . LEU C 1 125 ? 34.485 37.286 56.973 1.00 31.16 105 LEU C O 1
ATOM 3645 N N . GLU C 1 126 ? 35.403 37.854 55.005 1.00 32.66 106 GLU C N 1
ATOM 3646 C CA . GLU C 1 126 ? 34.153 38.357 54.457 1.00 33.86 106 GLU C CA 1
ATOM 3647 C C . GLU C 1 126 ? 33.167 37.195 54.352 1.00 34.22 106 GLU C C 1
ATOM 3648 O O . GLU C 1 126 ? 31.984 37.348 54.637 1.00 35.07 106 GLU C O 1
ATOM 3654 N N . TYR C 1 127 ? 33.668 36.023 53.972 1.00 33.52 107 TYR C N 1
ATOM 3655 C CA . TYR C 1 127 ? 32.831 34.842 53.823 1.00 32.82 107 TYR C CA 1
ATOM 3656 C C . TYR C 1 127 ? 32.446 34.185 55.144 1.00 33.52 107 TYR C C 1
ATOM 3657 O O . TYR C 1 127 ? 31.393 33.574 55.246 1.00 35.11 107 TYR C O 1
ATOM 3666 N N . GLU C 1 128 ? 33.293 34.305 56.157 1.00 33.52 108 GLU C N 1
ATOM 3667 C CA . GLU C 1 128 ? 33.012 33.708 57.455 1.00 33.15 108 GLU C CA 1
ATOM 3668 C C . GLU C 1 128 ? 31.882 34.445 58.176 1.00 32.50 108 GLU C C 1
ATOM 3669 O O . GLU C 1 128 ? 31.113 33.836 58.916 1.00 33.40 108 GLU C O 1
ATOM 3675 N N . LEU C 1 129 ? 31.780 35.750 57.952 1.00 30.25 109 LEU C N 1
ATOM 3676 C CA . LEU C 1 129 ? 30.735 36.561 58.565 1.00 29.92 109 LEU C CA 1
ATOM 3677 C C . LEU C 1 129 ? 29.400 36.286 57.882 1.00 31.19 109 LEU C C 1
ATOM 3678 O O . LEU C 1 129 ? 28.352 36.279 58.524 1.00 34.06 109 LEU C O 1
ATOM 3683 N N . TYR C 1 130 ? 29.442 36.069 56.575 1.00 30.76 110 TYR C N 1
ATOM 3684 C CA . TYR C 1 130 ? 28.245 35.784 55.795 1.00 30.87 110 TYR C CA 1
ATOM 3685 C C . TYR C 1 130 ? 27.694 34.415 56.178 1.00 30.62 110 TYR C C 1
ATOM 3686 O O . TYR C 1 130 ? 26.491 34.233 56.278 1.00 30.66 110 TYR C O 1
ATOM 3695 N N . LEU C 1 131 ? 28.589 33.458 56.401 1.00 30.86 111 LEU C N 1
ATOM 3696 C CA . LEU C 1 131 ? 28.204 32.100 56.767 1.00 29.57 111 LEU C CA 1
ATOM 3697 C C . LEU C 1 131 ? 27.832 32.009 58.243 1.00 31.76 111 LEU C C 1
ATOM 3698 O O . LEU C 1 131 ? 27.244 31.021 58.689 1.00 30.26 111 LEU C O 1
ATOM 3703 N N . ALA C 1 132 ? 28.180 33.046 59.000 1.00 32.68 112 ALA C N 1
ATOM 3704 C CA . ALA C 1 132 ? 27.886 33.077 60.425 1.00 33.90 112 ALA C CA 1
ATOM 3705 C C . ALA C 1 132 ? 26.382 33.076 60.661 1.00 35.45 112 ALA C C 1
ATOM 3706 O O . ALA C 1 132 ? 25.916 32.796 61.763 1.00 37.56 112 ALA C O 1
ATOM 3708 N N . ALA C 1 133 ? 25.626 33.388 59.616 1.00 35.86 113 ALA C N 1
ATOM 3709 C CA . ALA C 1 133 ? 24.175 33.410 59.698 1.00 35.81 113 ALA C CA 1
ATOM 3710 C C . ALA C 1 133 ? 23.607 32.005 59.862 1.00 35.28 113 ALA C C 1
ATOM 3711 O O . ALA C 1 133 ? 22.465 31.843 60.281 1.00 36.36 113 ALA C O 1
ATOM 3713 N N . LEU C 1 134 ? 24.401 30.993 59.535 1.00 34.65 114 LEU C N 1
ATOM 3714 C CA . LEU C 1 134 ? 23.957 29.608 59.650 1.00 33.81 114 LEU C CA 1
ATOM 3715 C C . LEU C 1 134 ? 23.320 29.279 60.989 1.00 35.52 114 LEU C C 1
ATOM 3716 O O . LEU C 1 134 ? 22.266 28.659 61.045 1.00 36.63 114 LEU C O 1
ATOM 3721 N N . ARG C 1 135 ? 23.964 29.688 62.073 1.00 36.81 115 ARG C N 1
ATOM 3722 C CA . ARG C 1 135 ? 23.455 29.386 63.395 1.00 38.27 115 ARG C CA 1
ATOM 3723 C C . ARG C 1 135 ? 23.008 30.595 64.209 1.00 39.55 115 ARG C C 1
ATOM 3724 O O . ARG C 1 135 ? 22.655 30.452 65.367 1.00 40.90 115 ARG C O 1
ATOM 3732 N N . ARG C 1 136 ? 23.016 31.782 63.610 1.00 39.89 116 ARG C N 1
ATOM 3733 C CA . ARG C 1 136 ? 22.605 32.992 64.317 1.00 38.47 116 ARG C CA 1
ATOM 3734 C C . ARG C 1 136 ? 21.445 33.656 63.597 1.00 37.93 116 ARG C C 1
ATOM 3735 O O . ARG C 1 136 ? 21.649 34.393 62.640 1.00 38.98 116 ARG C O 1
ATOM 3743 N N . PRO C 1 137 ? 20.212 33.416 64.062 1.00 37.82 117 PRO C N 1
ATOM 3744 C CA . PRO C 1 137 ? 19.015 33.993 63.453 1.00 39.52 117 PRO C CA 1
ATOM 3745 C C . PRO C 1 137 ? 19.138 35.451 63.067 1.00 40.75 117 PRO C C 1
ATOM 3746 O O . PRO C 1 137 ? 18.816 35.825 61.950 1.00 43.16 117 PRO C O 1
ATOM 3750 N N . ALA C 1 138 ? 19.615 36.276 63.986 1.00 41.83 118 ALA C N 1
ATOM 3751 C CA . ALA C 1 138 ? 19.747 37.705 63.718 1.00 41.73 118 ALA C CA 1
ATOM 3752 C C . ALA C 1 138 ? 20.470 38.010 62.417 1.00 41.44 118 ALA C C 1
ATOM 3753 O O . ALA C 1 138 ? 20.219 39.033 61.787 1.00 40.83 118 ALA C O 1
ATOM 3755 N N . LEU C 1 139 ? 21.365 37.120 62.010 1.00 41.91 119 LEU C N 1
ATOM 3756 C CA . LEU C 1 139 ? 22.125 37.322 60.781 1.00 41.70 119 LEU C CA 1
ATOM 3757 C C . LEU C 1 139 ? 21.413 36.853 59.514 1.00 41.71 119 LEU C C 1
ATOM 3758 O O . LEU C 1 139 ? 21.772 37.269 58.412 1.00 41.79 119 LEU C O 1
ATOM 3763 N N . ARG C 1 140 ? 20.414 35.987 59.652 1.00 40.78 120 ARG C N 1
ATOM 3764 C CA . ARG C 1 140 ? 19.716 35.496 58.473 1.00 43.26 120 ARG C CA 1
ATOM 3765 C C . ARG C 1 140 ? 19.071 36.602 57.638 1.00 45.09 120 ARG C C 1
ATOM 3766 O O . ARG C 1 140 ? 19.130 36.564 56.411 1.00 46.23 120 ARG C O 1
ATOM 3774 N N . PRO C 1 141 ? 18.458 37.609 58.286 1.00 46.91 121 PRO C N 1
ATOM 3775 C CA . PRO C 1 141 ? 17.833 38.695 57.526 1.00 46.56 121 PRO C CA 1
ATOM 3776 C C . PRO C 1 141 ? 18.818 39.406 56.609 1.00 46.16 121 PRO C C 1
ATOM 3777 O O . PRO C 1 141 ? 18.519 39.659 55.448 1.00 47.66 121 PRO C O 1
ATOM 3781 N N . VAL C 1 142 ? 19.992 39.727 57.138 1.00 45.77 122 VAL C N 1
ATOM 3782 C CA . VAL C 1 142 ? 21.008 40.423 56.367 1.00 45.54 122 VAL C CA 1
ATOM 3783 C C . VAL C 1 142 ? 21.663 39.518 55.336 1.00 46.57 122 VAL C C 1
ATOM 3784 O O . VAL C 1 142 ? 22.239 40.002 54.365 1.00 46.67 122 VAL C O 1
ATOM 3788 N N . ALA C 1 143 ? 21.584 38.207 55.540 1.00 47.18 123 ALA C N 1
ATOM 3789 C CA . ALA C 1 143 ? 22.149 37.268 54.574 1.00 48.10 123 ALA C CA 1
ATOM 3790 C C . ALA C 1 143 ? 21.141 37.184 53.434 1.00 50.29 123 ALA C C 1
ATOM 3791 O O . ALA C 1 143 ? 21.501 37.176 52.257 1.00 50.04 123 ALA C O 1
ATOM 3793 N N . ALA C 1 144 ? 19.867 37.128 53.803 1.00 50.94 124 ALA C N 1
ATOM 3794 C CA . ALA C 1 144 ? 18.786 37.072 52.833 1.00 52.72 124 ALA C CA 1
ATOM 3795 C C . ALA C 1 144 ? 18.838 38.328 51.975 1.00 53.68 124 ALA C C 1
ATOM 3796 O O . ALA C 1 144 ? 18.713 38.276 50.753 1.00 54.18 124 ALA C O 1
ATOM 3798 N N . GLU C 1 145 ? 19.020 39.457 52.643 1.00 54.84 125 GLU C N 1
ATOM 3799 C CA . GLU C 1 145 ? 19.101 40.755 51.996 1.00 55.33 125 GLU C CA 1
ATOM 3800 C C . GLU C 1 145 ? 20.231 40.773 50.972 1.00 54.41 125 GLU C C 1
ATOM 3801 O O . GLU C 1 145 ? 20.157 41.467 49.963 1.00 54.32 125 GLU C O 1
ATOM 3807 N N . TRP C 1 146 ? 21.277 39.998 51.231 1.00 53.59 126 TRP C N 1
ATOM 3808 C CA . TRP C 1 146 ? 22.408 39.93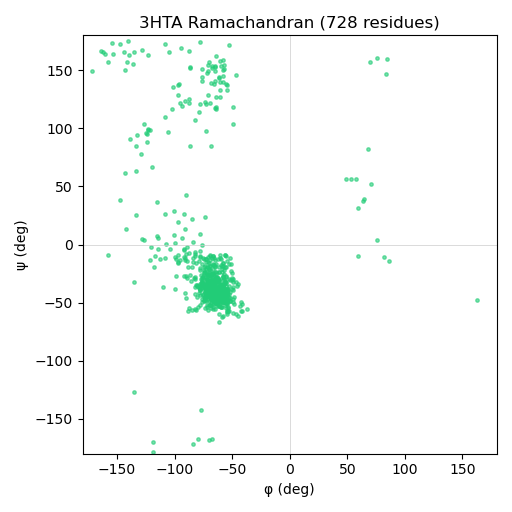4 50.314 1.00 51.99 126 TRP C CA 1
ATOM 3809 C C . TRP C 1 146 ? 22.013 39.133 49.065 1.00 52.23 126 TRP C C 1
ATOM 3810 O O . TRP C 1 146 ? 22.247 39.560 47.937 1.00 49.38 126 TRP C O 1
ATOM 3821 N N . ALA C 1 147 ? 21.409 37.971 49.276 1.00 53.10 127 ALA C N 1
ATOM 3822 C CA . ALA C 1 147 ? 20.981 37.138 48.169 1.00 55.46 127 ALA C CA 1
ATOM 3823 C C . ALA C 1 147 ? 20.000 37.924 47.316 1.00 57.47 127 ALA C C 1
ATOM 3824 O O . ALA C 1 147 ? 19.826 37.643 46.137 1.00 57.02 127 ALA C O 1
ATOM 3826 N N . GLU C 1 148 ? 19.362 38.914 47.933 1.00 60.44 128 GLU C N 1
ATOM 3827 C CA . GLU C 1 148 ? 18.380 39.762 47.262 1.00 61.97 128 GLU C CA 1
ATOM 3828 C C . GLU C 1 148 ? 19.047 40.610 46.194 1.00 62.18 128 GLU C C 1
ATOM 3829 O O . GLU C 1 148 ? 18.648 40.589 45.033 1.00 62.90 128 GLU C O 1
ATOM 3835 N N . GLY C 1 149 ? 20.063 41.361 46.600 1.00 61.18 129 GLY C N 1
ATOM 3836 C CA . GLY C 1 149 ? 20.767 42.211 45.664 1.00 61.36 129 GLY C CA 1
ATOM 3837 C C . GLY C 1 149 ? 21.327 41.417 44.506 1.00 61.59 129 GLY C C 1
ATOM 3838 O O . GLY C 1 149 ? 21.319 41.876 43.369 1.00 62.03 129 GLY C O 1
ATOM 3839 N N . VAL C 1 150 ? 21.815 40.219 44.796 1.00 61.66 130 VAL C N 1
ATOM 3840 C CA . VAL C 1 150 ? 22.386 39.358 43.770 1.00 61.93 130 VAL C CA 1
ATOM 3841 C C . VAL C 1 150 ? 21.319 38.965 42.764 1.00 61.39 130 VAL C C 1
ATOM 3842 O O . VAL C 1 150 ? 21.617 38.684 41.608 1.00 60.82 130 VAL C O 1
ATOM 3846 N N . GLY C 1 151 ? 20.074 38.934 43.221 1.00 61.36 131 GLY C N 1
ATOM 3847 C CA . GLY C 1 151 ? 18.978 38.578 42.344 1.00 60.64 131 GLY C CA 1
ATOM 3848 C C . GLY C 1 151 ? 18.631 39.764 41.479 1.00 60.23 131 GLY C C 1
ATOM 3849 O O . GLY C 1 151 ? 18.572 39.654 40.258 1.00 60.03 131 GLY C O 1
ATOM 3850 N N . ALA C 1 152 ? 18.412 40.904 42.124 1.00 61.25 132 ALA C N 1
ATOM 3851 C CA . ALA C 1 152 ? 18.076 42.141 41.433 1.00 62.60 132 ALA C CA 1
ATOM 3852 C C . ALA C 1 152 ? 19.087 42.376 40.332 1.00 64.02 132 ALA C C 1
ATOM 3853 O O . ALA C 1 152 ? 18.825 43.082 39.365 1.00 64.81 132 ALA C O 1
ATOM 3855 N N . LEU C 1 153 ? 20.253 41.775 40.496 1.00 66.03 133 LEU C N 1
ATOM 3856 C CA . LEU C 1 153 ? 21.324 41.885 39.524 1.00 68.26 133 LEU C CA 1
ATOM 3857 C C . LEU C 1 153 ? 20.868 41.388 38.155 1.00 69.22 133 LEU C C 1
ATOM 3858 O O . LEU C 1 153 ? 20.833 42.149 37.194 1.00 69.21 133 LEU C O 1
ATOM 3863 N N . LEU C 1 154 ? 20.498 40.115 38.075 1.00 70.87 134 LEU C N 1
ATOM 3864 C CA . LEU C 1 154 ? 20.072 39.541 36.806 1.00 73.10 134 LEU C CA 1
ATOM 3865 C C . LEU C 1 154 ? 18.562 39.470 36.636 1.00 73.43 134 LEU C C 1
ATOM 3866 O O . LEU C 1 154 ? 18.074 39.485 35.508 1.00 73.63 134 LEU C O 1
ATOM 3871 N N . ALA C 1 155 ? 17.826 39.380 37.743 1.00 73.50 135 ALA C N 1
ATOM 3872 C CA . ALA C 1 155 ? 16.366 39.303 37.687 1.00 73.82 135 ALA C CA 1
ATOM 3873 C C . ALA C 1 155 ? 15.848 40.342 36.702 1.00 74.56 135 ALA C C 1
ATOM 3874 O O . ALA C 1 155 ? 14.850 40.128 36.012 1.00 74.31 135 ALA C O 1
ATOM 3876 N N . ALA C 1 156 ? 16.547 41.468 36.642 1.00 75.11 136 ALA C N 1
ATOM 3877 C CA . ALA C 1 156 ? 16.195 42.549 35.740 1.00 75.97 136 ALA C CA 1
ATOM 3878 C C . ALA C 1 156 ? 16.566 42.161 34.316 1.00 76.51 136 ALA C C 1
ATOM 3879 O O . ALA C 1 156 ? 16.783 43.022 33.469 1.00 76.66 136 ALA C O 1
ATOM 3881 N N . ARG C 1 157 ? 16.645 40.858 34.063 1.00 77.30 137 ARG C N 1
ATOM 3882 C CA . ARG C 1 157 ? 16.990 40.338 32.744 1.00 77.16 137 ARG C CA 1
ATOM 3883 C C . ARG C 1 157 ? 16.504 38.900 32.573 1.00 75.85 137 ARG C C 1
ATOM 3884 O O . ARG C 1 157 ? 16.567 38.350 31.478 1.00 76.23 137 ARG C O 1
ATOM 3892 N N . THR C 1 158 ? 16.024 38.292 33.656 1.00 74.09 138 THR C N 1
ATOM 3893 C CA . THR C 1 158 ? 15.559 36.908 33.608 1.00 72.42 138 THR C CA 1
ATOM 3894 C C . THR C 1 158 ? 14.397 36.614 34.555 1.00 70.17 138 THR C C 1
ATOM 3895 O O . THR C 1 158 ? 14.034 37.441 35.388 1.00 71.47 138 THR C O 1
ATOM 3899 N N . ASP C 1 159 ? 13.839 35.414 34.430 1.00 67.08 139 ASP C N 1
ATOM 3900 C CA . ASP C 1 159 ? 12.717 34.969 35.250 1.00 64.13 139 ASP C CA 1
ATOM 3901 C C . ASP C 1 159 ? 12.956 35.106 36.751 1.00 64.28 139 ASP C C 1
ATOM 3902 O O . ASP C 1 159 ? 14.067 35.408 37.184 1.00 65.72 139 ASP C O 1
ATOM 3907 N N . PRO C 1 160 ? 11.909 34.875 37.568 1.00 62.72 140 PRO C N 1
ATOM 3908 C CA . PRO C 1 160 ? 12.003 34.980 39.026 1.00 60.51 140 PRO C CA 1
ATOM 3909 C C . PRO C 1 160 ? 12.802 33.875 39.699 1.00 58.77 140 PRO C C 1
ATOM 3910 O O . PRO C 1 160 ? 13.540 34.136 40.649 1.00 58.99 140 PRO C O 1
ATOM 3914 N N . THR C 1 161 ? 12.650 32.643 39.226 1.00 55.19 141 THR C N 1
ATOM 3915 C CA . THR C 1 161 ? 13.377 31.531 39.824 1.00 53.31 141 THR C CA 1
ATOM 3916 C C . THR C 1 161 ? 14.866 31.507 39.450 1.00 51.18 141 THR C C 1
ATOM 3917 O O . THR C 1 161 ? 15.683 30.951 40.181 1.00 49.58 141 THR C O 1
ATOM 3921 N N . THR C 1 162 ? 15.223 32.125 38.329 1.00 48.80 142 THR C N 1
ATOM 3922 C CA . THR C 1 162 ? 16.622 32.174 37.920 1.00 47.80 142 THR C CA 1
ATOM 3923 C C . THR C 1 162 ? 17.361 33.092 38.873 1.00 47.86 142 THR C C 1
ATOM 3924 O O . THR C 1 162 ? 18.489 32.816 39.265 1.00 47.38 142 THR C O 1
ATOM 3928 N N . ALA C 1 163 ? 16.707 34.185 39.245 1.00 48.52 143 ALA C N 1
ATOM 3929 C CA . ALA C 1 163 ? 17.274 35.158 40.166 1.00 48.86 143 ALA C CA 1
ATOM 3930 C C . ALA C 1 163 ? 17.547 34.483 41.500 1.00 49.08 143 ALA C C 1
ATOM 3931 O O . ALA C 1 163 ? 18.572 34.725 42.135 1.00 51.28 143 ALA C O 1
ATOM 3933 N N . ARG C 1 164 ? 16.618 33.636 41.918 1.00 48.06 144 ARG C N 1
ATOM 3934 C CA . ARG C 1 164 ? 16.748 32.902 43.165 1.00 48.21 144 ARG C CA 1
ATOM 3935 C C . ARG C 1 164 ? 17.918 31.926 43.159 1.00 46.53 144 ARG C C 1
ATOM 3936 O O . ARG C 1 164 ? 18.681 31.860 44.112 1.00 47.44 144 ARG C O 1
ATOM 3944 N N . ALA C 1 165 ? 18.039 31.155 42.085 1.00 45.11 145 ALA C N 1
ATOM 3945 C CA . ALA C 1 165 ? 19.083 30.149 41.972 1.00 43.04 145 ALA C CA 1
ATOM 3946 C C . ALA C 1 165 ? 20.480 30.705 41.758 1.00 41.92 145 ALA C C 1
ATOM 3947 O O . ALA C 1 165 ? 21.461 30.058 42.107 1.00 39.48 145 ALA C O 1
ATOM 3949 N N . LEU C 1 166 ? 20.568 31.898 41.180 1.00 43.23 146 LEU C N 1
ATOM 3950 C CA . LEU C 1 166 ? 21.856 32.539 40.918 1.00 43.00 146 LEU C CA 1
ATOM 3951 C C . LEU C 1 166 ? 22.734 32.531 42.159 1.00 42.87 146 LEU C C 1
ATOM 3952 O O . LEU C 1 166 ? 23.837 31.986 42.156 1.00 41.04 146 LEU C O 1
ATOM 3957 N N . VAL C 1 167 ? 22.229 33.139 43.225 1.00 41.79 147 VAL C N 1
ATOM 3958 C CA . VAL C 1 167 ? 22.968 33.215 44.470 1.00 41.53 147 VAL C CA 1
ATOM 3959 C C . VAL C 1 167 ? 23.352 31.834 44.978 1.00 39.31 147 VAL C C 1
ATOM 3960 O O . VAL C 1 167 ? 24.442 31.646 45.487 1.00 41.07 147 VAL C O 1
ATOM 3964 N N . ALA C 1 168 ? 22.466 30.861 44.827 1.00 37.52 148 ALA C N 1
ATOM 3965 C CA . ALA C 1 168 ? 22.755 29.501 45.274 1.00 34.22 148 ALA C CA 1
ATOM 3966 C C . ALA C 1 168 ? 23.914 28.924 44.475 1.00 33.29 148 ALA C C 1
ATOM 3967 O O . ALA C 1 168 ? 24.807 28.277 45.018 1.00 32.97 148 ALA C O 1
ATOM 3969 N N . VAL C 1 169 ? 23.883 29.154 43.172 1.00 32.14 149 VAL C N 1
ATOM 3970 C CA . VAL C 1 169 ? 24.917 28.663 42.286 1.00 31.89 149 VAL C CA 1
ATOM 3971 C C . VAL C 1 169 ? 26.225 29.367 42.569 1.00 32.16 149 VAL C C 1
ATOM 3972 O O . VAL C 1 169 ? 27.274 28.729 42.588 1.00 33.76 149 VAL C O 1
ATOM 3976 N N . LEU C 1 170 ? 26.169 30.680 42.787 1.00 30.53 150 LEU C N 1
ATOM 3977 C CA . LEU C 1 170 ? 27.376 31.433 43.070 1.00 29.55 150 LEU C CA 1
ATOM 3978 C C . LEU C 1 170 ? 28.036 30.966 44.366 1.00 30.53 150 LEU C C 1
ATOM 3979 O O . LEU C 1 170 ? 29.252 30.795 44.406 1.00 30.53 150 LEU C O 1
ATOM 3984 N N . ASP C 1 171 ? 27.251 30.757 45.422 1.00 29.66 151 ASP C N 1
ATOM 3985 C CA . ASP C 1 171 ? 27.823 30.279 46.683 1.00 30.33 151 ASP C CA 1
ATOM 3986 C C . ASP C 1 171 ? 28.315 28.856 46.487 1.00 30.38 151 ASP C C 1
ATOM 3987 O O . ASP C 1 171 ? 29.335 28.460 47.036 1.00 29.60 151 ASP C O 1
ATOM 3992 N N . GLY C 1 172 ? 27.581 28.090 45.692 1.00 30.70 152 GLY C N 1
ATOM 3993 C CA . GLY C 1 172 ? 27.959 26.716 45.448 1.00 31.60 152 GLY C CA 1
ATOM 3994 C C . GLY C 1 172 ? 29.330 26.606 44.835 1.00 32.34 152 GLY C C 1
ATOM 3995 O O . GLY C 1 172 ? 30.130 25.769 45.231 1.00 33.58 152 GLY C O 1
ATOM 3996 N N . ILE C 1 173 ? 29.606 27.472 43.869 1.00 33.16 153 ILE C N 1
ATOM 3997 C CA . ILE C 1 173 ? 30.886 27.469 43.182 1.00 31.30 153 ILE C CA 1
ATOM 3998 C C . ILE C 1 173 ? 32.028 27.959 44.063 1.00 33.04 153 ILE C C 1
ATOM 3999 O O . ILE C 1 173 ? 33.114 27.390 44.038 1.00 32.27 153 ILE C O 1
ATOM 4004 N N . CYS C 1 174 ? 31.785 29.013 44.836 1.00 34.03 154 CYS C N 1
ATOM 4005 C CA . CYS C 1 174 ? 32.807 29.558 45.722 1.00 34.20 154 CYS C CA 1
ATOM 4006 C C . CYS C 1 174 ? 33.125 28.554 46.818 1.00 34.86 154 CYS C C 1
ATOM 4007 O O . CYS C 1 174 ? 34.284 28.339 47.163 1.00 35.65 154 CYS C O 1
ATOM 4010 N N . LEU C 1 175 ? 32.087 27.934 47.356 1.00 35.62 155 LEU C N 1
ATOM 4011 C CA . LEU C 1 175 ? 32.240 26.932 48.404 1.00 37.50 155 LEU C CA 1
ATOM 4012 C C . LEU C 1 175 ? 33.067 25.746 47.900 1.00 36.82 155 LEU C C 1
ATOM 4013 O O . LEU C 1 175 ? 33.841 25.140 48.636 1.00 37.73 155 LEU C O 1
ATOM 4018 N N . GLN C 1 176 ? 32.895 25.430 46.627 1.00 36.09 156 GLN C N 1
ATOM 4019 C CA . GLN C 1 176 ? 33.588 24.322 45.990 1.00 35.77 156 GLN C CA 1
ATOM 4020 C C . GLN C 1 176 ? 35.089 24.587 45.854 1.00 35.07 156 GLN C C 1
ATOM 4021 O O . GLN C 1 176 ? 35.896 23.666 45.813 1.00 35.32 156 GLN C O 1
ATOM 4027 N N . VAL C 1 177 ? 35.448 25.861 45.790 1.00 34.04 157 VAL C N 1
ATOM 4028 C CA . VAL C 1 177 ? 36.829 26.285 45.662 1.00 32.76 157 VAL C CA 1
ATOM 4029 C C . VAL C 1 177 ? 37.477 26.450 47.028 1.00 34.24 157 VAL C C 1
ATOM 4030 O O . VAL C 1 177 ? 38.484 25.815 47.323 1.00 34.98 157 VAL C O 1
ATOM 4034 N N . LEU C 1 178 ? 36.876 27.296 47.859 1.00 34.18 158 LEU C N 1
ATOM 4035 C CA . LEU C 1 178 ? 37.396 27.614 49.187 1.00 33.46 158 LEU C CA 1
ATOM 4036 C C . LEU C 1 178 ? 37.427 26.492 50.225 1.00 35.06 158 LEU C C 1
ATOM 4037 O O . LEU C 1 178 ? 38.321 26.451 51.062 1.00 36.39 158 LEU C O 1
ATOM 4042 N N . LEU C 1 179 ? 36.461 25.587 50.179 1.00 35.62 159 LEU C N 1
ATOM 4043 C CA . LEU C 1 179 ? 36.403 24.515 51.162 1.00 37.44 159 LEU C CA 1
ATOM 4044 C C . LEU C 1 179 ? 37.252 23.290 50.880 1.00 38.23 159 LEU C C 1
ATOM 4045 O O . LEU C 1 179 ? 37.495 22.486 51.774 1.00 38.65 159 LEU C O 1
ATOM 4050 N N . THR C 1 180 ? 37.727 23.145 49.652 1.00 39.28 160 THR C N 1
ATOM 4051 C CA . THR C 1 180 ? 38.488 21.956 49.302 1.00 39.04 160 THR C CA 1
ATOM 4052 C C . THR C 1 180 ? 39.843 22.215 48.695 1.00 40.67 160 THR C C 1
ATOM 4053 O O . THR C 1 180 ? 40.531 21.274 48.298 1.00 40.66 160 THR C O 1
ATOM 4057 N N . ASP C 1 181 ? 40.234 23.481 48.624 1.00 39.89 161 ASP C N 1
ATOM 4058 C CA . ASP C 1 181 ? 41.520 23.836 48.034 1.00 40.75 161 ASP C CA 1
ATOM 4059 C C . ASP C 1 181 ? 41.607 23.471 46.551 1.00 40.34 161 ASP C C 1
ATOM 4060 O O . ASP C 1 181 ? 42.643 23.047 46.060 1.00 40.49 161 ASP C O 1
ATOM 4065 N N . THR C 1 182 ? 40.498 23.637 45.847 1.00 39.89 162 THR C N 1
ATOM 4066 C CA . THR C 1 182 ? 40.434 23.361 44.426 1.00 39.17 162 THR C CA 1
ATOM 4067 C C . THR C 1 182 ? 40.636 24.700 43.754 1.00 37.37 162 THR C C 1
ATOM 4068 O O . THR C 1 182 ? 40.089 25.703 44.192 1.00 37.10 162 THR C O 1
ATOM 4072 N N . PRO C 1 183 ? 41.437 24.747 42.689 1.00 36.68 163 PRO C N 1
ATOM 4073 C CA . PRO C 1 183 ? 41.609 26.051 42.052 1.00 34.90 163 PRO C CA 1
ATOM 4074 C C . PRO C 1 183 ? 40.342 26.495 41.327 1.00 33.16 163 PRO C C 1
ATOM 4075 O O . PRO C 1 183 ? 39.557 25.669 40.849 1.00 33.42 163 PRO C O 1
ATOM 4079 N N . TYR C 1 184 ? 40.132 27.802 41.268 1.00 30.24 164 TYR C N 1
ATOM 4080 C CA . TYR C 1 184 ? 38.971 28.337 40.581 1.00 29.25 164 TYR C CA 1
ATOM 4081 C C . TYR C 1 184 ? 39.133 28.073 39.089 1.00 29.06 164 TYR C C 1
ATOM 4082 O O . TYR C 1 184 ? 40.222 28.198 38.543 1.00 30.95 164 TYR C O 1
ATOM 4091 N N . ASP C 1 185 ? 38.051 27.684 38.434 1.00 30.96 165 ASP C N 1
ATOM 4092 C CA . ASP C 1 185 ? 38.066 27.395 37.004 1.00 29.93 165 ASP C CA 1
ATOM 4093 C C . ASP C 1 185 ? 37.018 28.313 36.387 1.00 31.47 165 ASP C C 1
ATOM 4094 O O . ASP C 1 185 ? 35.826 28.023 36.440 1.00 31.83 165 ASP C O 1
ATOM 4099 N N . GLU C 1 186 ? 37.451 29.425 35.807 1.00 32.15 166 GLU C N 1
ATOM 4100 C CA . GLU C 1 186 ? 36.501 30.369 35.235 1.00 34.53 166 GLU C CA 1
ATOM 4101 C C . GLU C 1 186 ? 35.664 29.805 34.097 1.00 35.24 166 GLU C C 1
ATOM 4102 O O . GLU C 1 186 ? 34.485 30.123 33.977 1.00 34.51 166 GLU C O 1
ATOM 4108 N N . GLU C 1 187 ? 36.267 28.973 33.255 1.00 35.43 167 GLU C N 1
ATOM 4109 C CA . GLU C 1 187 ? 35.543 28.401 32.132 1.00 34.68 167 GLU C CA 1
ATOM 4110 C C . GLU C 1 187 ? 34.454 27.450 32.621 1.00 31.91 167 GLU C C 1
ATOM 4111 O O . GLU C 1 187 ? 33.370 27.397 32.059 1.00 30.75 167 GLU C O 1
ATOM 4117 N N . TYR C 1 188 ? 34.751 26.707 33.680 1.00 30.54 168 TYR C N 1
ATOM 4118 C CA . TYR C 1 188 ? 33.800 25.774 34.272 1.00 29.65 168 TYR C CA 1
ATOM 4119 C C . TYR C 1 188 ? 32.654 26.529 34.944 1.00 30.08 168 TYR C C 1
ATOM 4120 O O . TYR C 1 188 ? 31.490 26.178 34.772 1.00 32.73 168 TYR C O 1
ATOM 4129 N N . ALA C 1 189 ? 32.983 27.566 35.704 1.00 29.35 169 ALA C N 1
ATOM 4130 C CA . ALA C 1 189 ? 31.967 28.356 36.382 1.00 29.88 169 ALA C CA 1
ATOM 4131 C C . ALA C 1 189 ? 31.071 29.065 35.385 1.00 29.84 169 ALA C C 1
ATOM 4132 O O . ALA C 1 189 ? 29.917 29.345 35.674 1.00 31.93 169 ALA C O 1
ATOM 4134 N N . ARG C 1 190 ? 31.609 29.373 34.214 1.00 31.56 170 ARG C N 1
ATOM 4135 C CA . ARG C 1 190 ? 30.829 30.035 33.183 1.00 30.85 170 ARG C CA 1
ATOM 4136 C C . ARG C 1 190 ? 29.864 29.025 32.585 1.00 31.65 170 ARG C C 1
ATOM 4137 O O . ARG C 1 190 ? 28.748 29.368 32.194 1.00 32.98 170 ARG C O 1
ATOM 4145 N N . GLU C 1 191 ? 30.313 27.778 32.520 1.00 31.34 171 GLU C N 1
ATOM 4146 C CA . GLU C 1 191 ? 29.515 26.688 31.985 1.00 31.06 171 GLU C CA 1
ATOM 4147 C C . GLU C 1 191 ? 28.307 26.402 32.868 1.00 31.83 171 GLU C C 1
ATOM 4148 O O . GLU C 1 191 ? 27.207 26.211 32.357 1.00 30.80 171 GLU C O 1
ATOM 4154 N N . VAL C 1 192 ? 28.496 26.370 34.187 1.00 31.61 172 VAL C N 1
ATOM 4155 C CA . VAL C 1 192 ? 27.358 26.096 35.064 1.00 33.46 172 VAL C CA 1
ATOM 4156 C C . VAL C 1 192 ? 26.386 27.271 35.080 1.00 32.62 172 VAL C C 1
ATOM 4157 O O . VAL C 1 192 ? 25.179 27.081 35.097 1.00 33.44 172 VAL C O 1
ATOM 4161 N N . LEU C 1 193 ? 26.904 28.490 35.063 1.00 32.33 173 LEU C N 1
ATOM 4162 C CA . LEU C 1 193 ? 26.025 29.643 35.070 1.00 32.74 173 LEU C CA 1
ATOM 4163 C C . LEU C 1 193 ? 25.276 29.717 33.743 1.00 33.36 173 LEU C C 1
ATOM 4164 O O . LEU C 1 193 ? 24.098 30.066 33.719 1.00 32.10 173 LEU C O 1
ATOM 4169 N N . THR C 1 194 ? 25.952 29.382 32.645 1.00 32.69 174 THR C N 1
ATOM 4170 C CA . THR C 1 194 ? 25.320 29.408 31.328 1.00 32.88 174 THR C CA 1
ATOM 4171 C C . THR C 1 194 ? 24.222 28.361 31.283 1.00 33.52 174 THR C C 1
ATOM 4172 O O . THR C 1 194 ? 23.291 28.458 30.495 1.00 35.71 174 THR C O 1
ATOM 4176 N N . ARG C 1 195 ? 24.332 27.352 32.134 1.00 33.71 175 ARG C N 1
ATOM 4177 C CA . ARG C 1 195 ? 23.334 26.297 32.183 1.00 32.71 175 ARG C CA 1
ATOM 4178 C C . ARG C 1 195 ? 22.116 26.746 32.991 1.00 33.60 175 ARG C C 1
ATOM 4179 O O . ARG C 1 195 ? 20.988 26.411 32.659 1.00 34.97 175 ARG C O 1
ATOM 4187 N N . LEU C 1 196 ? 22.345 27.527 34.037 1.00 34.86 176 LEU C N 1
ATOM 4188 C CA . LEU C 1 196 ? 21.263 28.034 34.878 1.00 35.30 176 LEU C CA 1
ATOM 4189 C C . LEU C 1 196 ? 20.478 29.183 34.231 1.00 35.54 176 LEU C C 1
ATOM 4190 O O . LEU C 1 196 ? 19.269 29.315 34.434 1.00 36.02 176 LEU C O 1
ATOM 4195 N N . ILE C 1 197 ? 21.170 30.025 33.471 1.00 35.96 177 ILE C N 1
ATOM 4196 C CA . ILE C 1 197 ? 20.538 31.167 32.822 1.00 36.07 177 ILE C CA 1
ATOM 4197 C C . ILE C 1 197 ? 19.952 30.805 31.466 1.00 37.47 177 ILE C C 1
ATOM 4198 O O . ILE C 1 197 ? 20.659 30.346 30.576 1.00 38.37 177 ILE C O 1
ATOM 4203 N N . PRO C 1 198 ? 18.641 31.011 31.292 1.00 38.07 178 PRO C N 1
ATOM 4204 C CA . PRO C 1 198 ? 17.981 30.698 30.024 1.00 38.54 178 PRO C CA 1
ATOM 4205 C C . PRO C 1 198 ? 18.573 31.512 28.882 1.00 39.20 178 PRO C C 1
ATOM 4206 O O . PRO C 1 198 ? 18.758 32.719 29.002 1.00 38.55 178 PRO C O 1
ATOM 4210 N N . VAL C 1 199 ? 18.868 30.845 27.773 1.00 41.12 179 VAL C N 1
ATOM 4211 C CA . VAL C 1 199 ? 19.443 31.518 26.620 1.00 41.15 179 VAL C CA 1
ATOM 4212 C C . VAL C 1 199 ? 18.395 32.366 25.916 1.00 42.11 179 VAL C C 1
ATOM 4213 O O . VAL C 1 199 ? 17.356 31.863 25.498 1.00 41.31 179 VAL C O 1
ATOM 4217 N N . PRO C 1 200 ? 18.659 33.674 25.778 1.00 42.85 180 PRO C N 1
ATOM 4218 C CA . PRO C 1 200 ? 17.743 34.612 25.124 1.00 43.46 180 PRO C CA 1
ATOM 4219 C C . PRO C 1 200 ? 17.374 34.158 23.717 1.00 44.58 180 PRO C C 1
ATOM 4220 O O . PRO C 1 200 ? 18.240 33.771 22.932 1.00 43.25 180 PRO C O 1
ATOM 4224 N N . ALA C 1 201 ? 16.088 34.204 23.395 1.00 44.83 181 ALA C N 1
ATOM 4225 C CA . ALA C 1 201 ? 15.649 33.791 22.074 1.00 45.83 181 ALA C CA 1
ATOM 4226 C C . ALA C 1 201 ? 15.979 34.841 21.008 1.00 46.85 181 ALA C C 1
ATOM 4227 O O . ALA C 1 201 ? 16.442 34.499 19.921 1.00 45.32 181 ALA C O 1
ATOM 4229 N N . THR C 1 202 ? 15.757 36.114 21.333 1.00 48.27 182 THR C N 1
ATOM 4230 C CA . THR C 1 202 ? 16.006 37.215 20.401 1.00 49.92 182 THR C CA 1
ATOM 4231 C C . THR C 1 202 ? 16.985 38.249 20.962 1.00 51.44 182 THR C C 1
ATOM 4232 O O . THR C 1 202 ? 17.398 38.084 22.124 1.00 53.13 182 THR C O 1
ATOM 4236 N N . PRO D 1 27 ? 40.215 3.415 77.271 1.00 84.23 7 PRO D N 1
ATOM 4237 C CA . PRO D 1 27 ? 40.105 2.121 76.560 1.00 84.57 7 PRO D CA 1
ATOM 4238 C C . PRO D 1 27 ? 39.987 2.444 75.083 1.00 84.91 7 PRO D C 1
ATOM 4239 O O . PRO D 1 27 ? 40.879 2.171 74.281 1.00 84.34 7 PRO D O 1
ATOM 4243 N N . GLU D 1 28 ? 38.847 3.033 74.752 1.00 86.00 8 GLU D N 1
ATOM 4244 C CA . GLU D 1 28 ? 38.510 3.454 73.405 1.00 86.08 8 GLU D CA 1
ATOM 4245 C C . GLU D 1 28 ? 37.643 4.696 73.563 1.00 86.25 8 GLU D C 1
ATOM 4246 O O . GLU D 1 28 ? 36.667 4.899 72.835 1.00 86.79 8 GLU D O 1
ATOM 4252 N N . ARG D 1 29 ? 38.007 5.520 74.542 1.00 85.53 9 ARG D N 1
ATOM 4253 C CA . ARG D 1 29 ? 37.283 6.751 74.812 1.00 84.58 9 ARG D CA 1
ATOM 4254 C C . ARG D 1 29 ? 37.293 7.615 73.563 1.00 83.30 9 ARG D C 1
ATOM 4255 O O . ARG D 1 29 ? 36.526 8.572 73.460 1.00 83.13 9 ARG D O 1
ATOM 4263 N N . ARG D 1 30 ? 38.184 7.288 72.627 1.00 81.74 10 ARG D N 1
ATOM 4264 C CA . ARG D 1 30 ? 38.236 8.008 71.364 1.00 80.15 10 ARG D CA 1
ATOM 4265 C C . ARG D 1 30 ? 36.934 7.597 70.705 1.00 78.90 10 ARG D C 1
ATOM 4266 O O . ARG D 1 30 ? 36.879 6.638 69.934 1.00 79.85 10 ARG D O 1
ATOM 4274 N N . GLN D 1 31 ? 35.885 8.323 71.054 1.00 75.90 11 GLN D N 1
ATOM 4275 C CA . GLN D 1 31 ? 34.548 8.085 70.556 1.00 73.64 11 GLN D CA 1
ATOM 4276 C C . GLN D 1 31 ? 33.671 8.827 71.537 1.00 72.53 11 GLN D C 1
ATOM 4277 O O . GLN D 1 31 ? 32.778 9.578 71.154 1.00 73.32 11 GLN D O 1
ATOM 4283 N N . ARG D 1 32 ? 33.938 8.608 72.817 1.00 70.70 12 ARG D N 1
ATOM 4284 C CA . ARG D 1 32 ? 33.200 9.290 73.858 1.00 69.19 12 ARG D CA 1
ATOM 4285 C C . ARG D 1 32 ? 33.587 10.745 73.681 1.00 66.62 12 ARG D C 1
ATOM 4286 O O . ARG D 1 32 ? 32.806 11.653 73.953 1.00 66.28 12 ARG D O 1
ATOM 4294 N N . ILE D 1 33 ? 34.807 10.952 73.203 1.00 63.97 13 ILE D N 1
ATOM 4295 C CA . ILE D 1 33 ? 35.317 12.296 72.981 1.00 62.97 13 ILE D CA 1
ATOM 4296 C C . ILE D 1 33 ? 34.811 12.866 71.655 1.00 61.92 13 ILE D C 1
ATOM 4297 O O . ILE D 1 33 ? 34.562 14.066 71.549 1.00 61.88 13 ILE D O 1
ATOM 4302 N N . ILE D 1 34 ? 34.659 12.010 70.648 1.00 59.97 14 ILE D N 1
ATOM 4303 C CA . ILE D 1 34 ? 34.162 12.458 69.353 1.00 57.72 14 ILE D CA 1
ATOM 4304 C C . ILE D 1 34 ? 32.689 12.817 69.520 1.00 57.20 14 ILE D C 1
ATOM 4305 O O . ILE D 1 34 ? 32.208 13.796 68.958 1.00 56.96 14 ILE D O 1
ATOM 4310 N N . ASP D 1 35 ? 31.980 12.015 70.306 1.00 56.96 15 ASP D N 1
ATOM 4311 C CA . ASP D 1 35 ? 30.563 12.243 70.554 1.00 57.29 15 ASP D CA 1
ATOM 4312 C C . ASP D 1 35 ? 30.373 13.471 71.427 1.00 56.25 15 ASP D C 1
ATOM 4313 O O . ASP D 1 35 ? 29.376 14.175 71.311 1.00 57.18 15 ASP D O 1
ATOM 4318 N N . ALA D 1 36 ? 31.339 13.724 72.303 1.00 54.86 16 ALA D N 1
ATOM 4319 C CA . ALA D 1 36 ? 31.283 14.875 73.188 1.00 53.44 16 ALA D CA 1
ATOM 4320 C C . ALA D 1 36 ? 31.466 16.137 72.363 1.00 53.13 16 ALA D C 1
ATOM 4321 O O . ALA D 1 36 ? 30.961 17.201 72.713 1.00 52.60 16 ALA D O 1
ATOM 4323 N N . ALA D 1 37 ? 32.194 16.011 71.262 1.00 53.08 17 ALA D N 1
ATOM 4324 C CA . ALA D 1 37 ? 32.430 17.141 70.375 1.00 52.56 17 ALA D CA 1
ATOM 4325 C C . ALA D 1 37 ? 31.148 17.486 69.616 1.00 51.74 17 ALA D C 1
ATOM 4326 O O . ALA D 1 37 ? 30.804 18.656 69.479 1.00 51.73 17 ALA D O 1
ATOM 4328 N N . ILE D 1 38 ? 30.435 16.475 69.131 1.00 50.78 18 ILE D N 1
ATOM 4329 C CA . ILE D 1 38 ? 29.196 16.729 68.406 1.00 51.39 18 ILE D CA 1
ATOM 4330 C C . ILE D 1 38 ? 28.170 17.386 69.327 1.00 52.12 18 ILE D C 1
ATOM 4331 O O . ILE D 1 38 ? 27.333 18.171 68.882 1.00 52.04 18 ILE D O 1
ATOM 4336 N N . ARG D 1 39 ? 28.232 17.058 70.613 1.00 53.07 19 ARG D N 1
ATOM 4337 C CA . ARG D 1 39 ? 27.303 17.636 71.576 1.00 52.09 19 ARG D CA 1
ATOM 4338 C C . ARG D 1 39 ? 27.703 19.088 71.845 1.00 51.03 19 ARG D C 1
ATOM 4339 O O . ARG D 1 39 ? 26.870 19.985 71.785 1.00 49.87 19 ARG D O 1
ATOM 4347 N N . VAL D 1 40 ? 28.980 19.326 72.121 1.00 50.34 20 VAL D N 1
ATOM 4348 C CA . VAL D 1 40 ? 29.439 20.686 72.370 1.00 50.63 20 VAL D CA 1
ATOM 4349 C C . VAL D 1 40 ? 29.091 21.598 71.193 1.00 51.52 20 VAL D C 1
ATOM 4350 O O . VAL D 1 40 ? 28.484 22.653 71.375 1.00 51.15 20 VAL D O 1
ATOM 4354 N N . VAL D 1 41 ? 29.473 21.185 69.987 1.00 50.94 21 VAL D N 1
ATOM 4355 C CA . VAL D 1 41 ? 29.208 21.984 68.798 1.00 49.55 21 VAL D CA 1
ATOM 4356 C C . VAL D 1 41 ? 27.727 22.241 68.614 1.00 48.89 21 VAL D C 1
ATOM 4357 O O . VAL D 1 41 ? 27.305 23.381 68.478 1.00 48.42 21 VAL D O 1
ATOM 4361 N N . GLY D 1 42 ? 26.937 21.179 68.612 1.00 48.64 22 GLY D N 1
ATOM 4362 C CA . GLY D 1 42 ? 25.510 21.344 68.424 1.00 49.67 22 GLY D CA 1
ATOM 4363 C C . GLY D 1 42 ? 24.836 22.200 69.476 1.00 50.96 22 GLY D C 1
ATOM 4364 O O . GLY D 1 42 ? 23.914 22.952 69.174 1.00 50.43 22 GLY D O 1
ATOM 4365 N N . GLN D 1 43 ? 25.311 22.092 70.712 1.00 52.16 23 GLN D N 1
ATOM 4366 C CA . GLN D 1 43 ? 24.745 22.824 71.838 1.00 53.27 23 GLN D CA 1
ATOM 4367 C C . GLN D 1 43 ? 25.398 24.176 72.071 1.00 53.06 23 GLN D C 1
ATOM 4368 O O . GLN D 1 43 ? 24.713 25.158 72.326 1.00 53.31 23 GLN D O 1
ATOM 4374 N N . LYS D 1 44 ? 26.719 24.232 71.964 1.00 53.23 24 LYS D N 1
ATOM 4375 C CA . LYS D 1 44 ? 27.432 25.475 72.215 1.00 54.63 24 LYS D CA 1
ATOM 4376 C C . LYS D 1 44 ? 27.997 26.181 70.981 1.00 54.49 24 LYS D C 1
ATOM 4377 O O . LYS D 1 44 ? 28.610 27.240 71.098 1.00 55.01 24 LYS D O 1
ATOM 4383 N N . GLY D 1 45 ? 27.792 25.613 69.802 1.00 53.71 25 GLY D N 1
ATOM 4384 C CA . GLY D 1 45 ? 28.327 26.237 68.605 1.00 53.53 25 GLY D CA 1
ATOM 4385 C C . GLY D 1 45 ? 29.778 25.832 68.427 1.00 53.40 25 GLY D C 1
ATOM 4386 O O . GLY D 1 45 ? 30.497 25.648 69.409 1.00 52.77 25 GLY D O 1
ATOM 4387 N N . ILE D 1 46 ? 30.218 25.702 67.180 1.00 53.55 26 ILE D N 1
ATOM 4388 C CA . ILE D 1 46 ? 31.585 25.283 66.907 1.00 54.39 26 ILE D CA 1
ATOM 4389 C C . ILE D 1 46 ? 32.629 26.176 67.580 1.00 54.44 26 ILE D C 1
ATOM 4390 O O . ILE D 1 46 ? 33.726 25.724 67.906 1.00 54.08 26 ILE D O 1
ATOM 4395 N N . ALA D 1 47 ? 32.282 27.438 67.802 1.00 54.52 27 ALA D N 1
ATOM 4396 C CA . ALA D 1 47 ? 33.201 28.376 68.438 1.00 55.75 27 ALA D CA 1
ATOM 4397 C C . ALA D 1 47 ? 33.502 27.966 69.878 1.00 56.63 27 ALA D C 1
ATOM 4398 O O . ALA D 1 47 ? 34.480 28.412 70.472 1.00 55.96 27 ALA D O 1
ATOM 4400 N N . GLY D 1 48 ? 32.650 27.113 70.436 1.00 57.61 28 GLY D N 1
ATOM 4401 C CA . GLY D 1 48 ? 32.842 26.667 71.801 1.00 58.26 28 GLY D CA 1
ATOM 4402 C C . GLY D 1 48 ? 33.464 25.291 71.903 1.00 59.35 28 GLY D C 1
ATOM 4403 O O . GLY D 1 48 ? 33.222 24.567 72.863 1.00 59.92 28 GLY D O 1
ATOM 4404 N N . LEU D 1 49 ? 34.261 24.921 70.910 1.00 60.14 29 LEU D N 1
ATOM 4405 C CA . LEU D 1 49 ? 34.920 23.624 70.925 1.00 60.75 29 LEU D CA 1
ATOM 4406 C C . LEU D 1 49 ? 36.367 23.841 71.358 1.00 61.01 29 LEU D C 1
ATOM 4407 O O . LEU D 1 49 ? 37.020 24.774 70.898 1.00 60.19 29 LEU D O 1
ATOM 4412 N N . SER D 1 50 ? 36.855 22.989 72.254 1.00 62.45 30 SER D N 1
ATOM 4413 C CA . SER D 1 50 ? 38.222 23.088 72.757 1.00 63.18 30 SER D CA 1
ATOM 4414 C C . SER D 1 50 ? 38.547 21.867 73.601 1.00 63.86 30 SER D C 1
ATOM 4415 O O . SER D 1 50 ? 37.667 21.290 74.233 1.00 63.52 30 SER D O 1
ATOM 4418 N N . HIS D 1 51 ? 39.816 21.476 73.602 1.00 65.33 31 HIS D N 1
ATOM 4419 C CA . HIS D 1 51 ? 40.268 20.320 74.364 1.00 67.67 31 HIS D CA 1
ATOM 4420 C C . HIS D 1 51 ? 39.716 20.299 75.789 1.00 69.16 31 HIS D C 1
ATOM 4421 O O . HIS D 1 51 ? 39.417 19.234 76.333 1.00 69.60 31 HIS D O 1
ATOM 4428 N N . ARG D 1 52 ? 39.579 21.478 76.388 1.00 70.25 32 ARG D N 1
ATOM 4429 C CA . ARG D 1 52 ? 39.059 21.594 77.747 1.00 71.03 32 ARG D CA 1
ATOM 4430 C C . ARG D 1 52 ? 37.548 21.405 77.796 1.00 69.69 32 ARG D C 1
ATOM 4431 O O . ARG D 1 52 ? 37.030 20.672 78.638 1.00 69.73 32 ARG D O 1
ATOM 4439 N N . THR D 1 53 ? 36.848 22.074 76.887 1.00 68.71 33 THR D N 1
ATOM 4440 C CA . THR D 1 53 ? 35.393 22.005 76.835 1.00 67.44 33 THR D CA 1
ATOM 4441 C C . THR D 1 53 ? 34.863 20.634 76.407 1.00 67.13 33 THR D C 1
ATOM 4442 O O . THR D 1 53 ? 33.736 20.270 76.733 1.00 66.54 33 THR D O 1
ATOM 4446 N N . VAL D 1 54 ? 35.670 19.879 75.668 1.00 66.57 34 VAL D N 1
ATOM 4447 C CA . VAL D 1 54 ? 35.263 18.546 75.245 1.00 66.69 34 VAL D CA 1
ATOM 4448 C C . VAL D 1 54 ? 35.550 17.618 76.411 1.00 66.90 34 VAL D C 1
ATOM 4449 O O . VAL D 1 54 ? 34.665 16.911 76.889 1.00 65.81 34 VAL D O 1
ATOM 4453 N N . ALA D 1 55 ? 36.804 17.638 76.855 1.00 67.54 35 ALA D N 1
ATOM 4454 C CA . ALA D 1 55 ? 37.257 16.821 77.972 1.00 68.97 35 ALA D CA 1
ATOM 4455 C C . ALA D 1 55 ? 36.152 16.735 79.013 1.00 69.85 35 ALA D C 1
ATOM 4456 O O . ALA D 1 55 ? 35.721 15.646 79.393 1.00 71.20 35 ALA D O 1
ATOM 4458 N N . ALA D 1 56 ? 35.689 17.896 79.460 1.00 69.77 36 ALA D N 1
ATOM 4459 C CA . ALA D 1 56 ? 34.624 17.962 80.445 1.00 69.86 36 ALA D CA 1
ATOM 4460 C C . ALA D 1 56 ? 33.367 17.257 79.930 1.00 70.42 36 ALA D C 1
ATOM 4461 O O . ALA D 1 56 ? 32.920 16.268 80.504 1.00 70.39 36 ALA D O 1
ATOM 4463 N N . GLU D 1 57 ? 32.812 17.762 78.835 1.00 71.07 37 GLU D N 1
ATOM 4464 C CA . GLU D 1 57 ? 31.600 17.196 78.262 1.00 71.69 37 GLU D CA 1
ATOM 4465 C C . GLU D 1 57 ? 31.628 15.681 78.056 1.00 72.42 37 GLU D C 1
ATOM 4466 O O . GLU D 1 57 ? 30.593 15.022 78.109 1.00 71.95 37 GLU D O 1
ATOM 4472 N N . ALA D 1 58 ? 32.808 15.130 77.807 1.00 73.71 38 ALA D N 1
ATOM 4473 C CA . ALA D 1 58 ? 32.937 13.694 77.605 1.00 75.35 38 ALA D CA 1
ATOM 4474 C C . ALA D 1 58 ? 33.174 13.059 78.964 1.00 76.58 38 ALA D C 1
ATOM 4475 O O . ALA D 1 58 ? 33.066 11.841 79.131 1.00 76.47 38 ALA D O 1
ATOM 4477 N N . ASP D 1 59 ? 33.497 13.912 79.931 1.00 77.29 39 ASP D N 1
ATOM 4478 C CA . ASP D 1 59 ? 33.767 13.495 81.298 1.00 78.10 39 ASP D CA 1
ATOM 4479 C C . ASP D 1 59 ? 35.087 12.738 81.343 1.00 78.59 39 ASP D C 1
ATOM 4480 O O . ASP D 1 59 ? 35.167 11.622 81.855 1.00 78.65 39 ASP D O 1
ATOM 4485 N N . VAL D 1 60 ? 36.120 13.363 80.794 1.00 79.13 40 VAL D N 1
ATOM 4486 C CA . VAL D 1 60 ? 37.449 12.775 80.752 1.00 79.71 40 VAL D CA 1
ATOM 4487 C C . VAL D 1 60 ? 38.485 13.821 81.151 1.00 79.67 40 VAL D C 1
ATOM 4488 O O . VAL D 1 60 ? 38.198 15.017 81.190 1.00 78.64 40 VAL D O 1
ATOM 4490 N N . PRO D 1 61 ? 39.710 13.382 81.457 1.00 80.16 41 PRO D N 1
ATOM 4491 C CA . PRO D 1 61 ? 40.752 14.333 81.850 1.00 80.45 41 PRO D CA 1
ATOM 4492 C C . PRO D 1 61 ? 41.218 15.153 80.655 1.00 79.96 41 PRO D C 1
ATOM 4493 O O . PRO D 1 61 ? 41.233 14.658 79.530 1.00 80.27 41 PRO D O 1
ATOM 4497 N N . LEU D 1 62 ? 41.597 16.403 80.898 1.00 78.67 42 LEU D N 1
ATOM 4498 C CA . LEU D 1 62 ? 42.069 17.258 79.821 1.00 78.44 42 LEU D CA 1
ATOM 4499 C C . LEU D 1 62 ? 43.218 16.560 79.109 1.00 78.09 42 LEU D C 1
ATOM 4500 O O . LEU D 1 62 ? 43.670 17.003 78.057 1.00 78.39 42 LEU D O 1
ATOM 4505 N N . GLY D 1 63 ? 43.682 15.462 79.697 1.00 78.06 43 GLY D N 1
ATOM 4506 C CA . GLY D 1 63 ? 44.777 14.704 79.122 1.00 77.63 43 GLY D CA 1
ATOM 4507 C C . GLY D 1 63 ? 44.336 13.758 78.024 1.00 77.37 43 GLY D C 1
ATOM 4508 O O . GLY D 1 63 ? 44.848 13.826 76.911 1.00 77.99 43 GLY D O 1
ATOM 4509 N N . SER D 1 64 ? 43.393 12.872 78.331 1.00 76.70 44 SER D N 1
ATOM 4510 C CA . SER D 1 64 ? 42.892 11.917 77.348 1.00 76.55 44 SER D CA 1
ATOM 4511 C C . SER D 1 64 ? 42.712 12.577 75.985 1.00 75.97 44 SER D C 1
ATOM 4512 O O . SER D 1 64 ? 43.193 12.075 74.969 1.00 75.53 44 SER D O 1
ATOM 4515 N N . THR D 1 65 ? 42.016 13.708 75.980 1.00 75.28 45 THR D N 1
ATOM 4516 C CA . THR D 1 65 ? 41.760 14.466 74.762 1.00 74.70 45 THR D CA 1
ATOM 4517 C C . THR D 1 65 ? 43.052 14.805 74.030 1.00 74.00 45 THR D C 1
ATOM 4518 O O . THR D 1 65 ? 43.226 14.464 72.859 1.00 73.77 45 THR D O 1
ATOM 4522 N N . THR D 1 66 ? 43.952 15.486 74.729 1.00 72.87 46 THR D N 1
ATOM 4523 C CA . THR D 1 66 ? 45.228 15.887 74.157 1.00 71.82 46 THR D CA 1
ATOM 4524 C C . THR D 1 66 ? 46.054 14.668 73.756 1.00 70.94 46 THR D C 1
ATOM 4525 O O . THR D 1 66 ? 47.056 14.791 73.055 1.00 70.01 46 THR D O 1
ATOM 4529 N N . TYR D 1 67 ? 45.627 13.492 74.207 1.00 70.71 47 TYR D N 1
ATOM 4530 C CA . TYR D 1 67 ? 46.322 12.250 73.889 1.00 70.89 47 TYR D CA 1
ATOM 4531 C C . TYR D 1 67 ? 45.778 11.639 72.605 1.00 71.69 47 TYR D C 1
ATOM 4532 O O . TYR D 1 67 ? 46.542 11.211 71.737 1.00 71.64 47 TYR D O 1
ATOM 4541 N N . HIS D 1 68 ? 44.454 11.598 72.495 1.00 72.19 48 HIS D N 1
ATOM 4542 C CA . HIS D 1 68 ? 43.796 11.036 71.321 1.00 72.16 48 HIS D CA 1
ATOM 4543 C C . HIS D 1 68 ? 43.680 11.975 70.129 1.00 71.59 48 HIS D C 1
ATOM 4544 O O . HIS D 1 68 ? 43.278 11.550 69.051 1.00 71.22 48 HIS D O 1
ATOM 4551 N N . PHE D 1 69 ? 44.027 13.243 70.311 1.00 71.67 49 PHE D N 1
ATOM 4552 C CA . PHE D 1 69 ? 43.932 14.197 69.216 1.00 71.40 49 PHE D CA 1
ATOM 4553 C C . PHE D 1 69 ? 45.144 15.108 69.061 1.00 71.25 49 PHE D C 1
ATOM 4554 O O . PHE D 1 69 ? 45.481 15.506 67.950 1.00 72.71 49 PHE D O 1
ATOM 4562 N N . ALA D 1 70 ? 45.796 15.434 70.170 1.00 70.42 50 ALA D N 1
ATOM 4563 C CA . ALA D 1 70 ? 46.992 16.270 70.146 1.00 69.50 50 ALA D CA 1
ATOM 4564 C C . ALA D 1 70 ? 46.876 17.667 69.560 1.00 69.28 50 ALA D C 1
ATOM 4565 O O . ALA D 1 70 ? 47.808 18.466 69.673 1.00 69.70 50 ALA D O 1
ATOM 4567 N N . THR D 1 71 ? 45.749 17.958 68.919 1.00 68.38 51 THR D N 1
ATOM 4568 C CA . THR D 1 71 ? 45.532 19.279 68.334 1.00 67.04 51 THR D CA 1
ATOM 4569 C C . THR D 1 71 ? 44.033 19.436 68.192 1.00 64.99 51 THR D C 1
ATOM 4570 O O . THR D 1 71 ? 43.300 18.453 68.123 1.00 64.40 51 THR D O 1
ATOM 4574 N N . LEU D 1 72 ? 43.582 20.681 68.143 1.00 63.04 52 LEU D N 1
ATOM 4575 C CA . LEU D 1 72 ? 42.166 20.947 68.002 1.00 61.78 52 LEU D CA 1
ATOM 4576 C C . LEU D 1 72 ? 41.713 20.464 66.628 1.00 60.99 52 LEU D C 1
ATOM 4577 O O . LEU D 1 72 ? 40.636 19.890 66.487 1.00 60.06 52 LEU D O 1
ATOM 4582 N N . ASP D 1 73 ? 42.545 20.681 65.615 1.00 60.54 53 ASP D N 1
ATOM 4583 C CA . ASP D 1 73 ? 42.198 20.249 64.269 1.00 59.45 53 ASP D CA 1
ATOM 4584 C C . ASP D 1 73 ? 41.922 18.752 64.198 1.00 59.15 53 ASP D C 1
ATOM 4585 O O . ASP D 1 73 ? 40.942 18.334 63.588 1.00 59.66 53 ASP D O 1
ATOM 4590 N N . ASP D 1 74 ? 42.776 17.944 64.818 1.00 58.55 54 ASP D N 1
ATOM 4591 C CA . ASP D 1 74 ? 42.578 16.499 64.802 1.00 58.48 54 ASP D CA 1
ATOM 4592 C C . ASP D 1 74 ? 41.222 16.149 65.398 1.00 57.03 54 ASP D C 1
ATOM 4593 O O . ASP D 1 74 ? 40.617 15.138 65.040 1.00 56.38 54 ASP D O 1
ATOM 4598 N N . LEU D 1 75 ? 40.750 17.000 66.303 1.00 55.16 55 LEU D N 1
ATOM 4599 C CA . LEU D 1 75 ? 39.464 16.798 66.961 1.00 53.66 55 LEU D CA 1
ATOM 4600 C C . LEU D 1 75 ? 38.319 17.111 66.007 1.00 52.26 55 LEU D C 1
ATOM 4601 O O . LEU D 1 75 ? 37.374 16.336 65.868 1.00 51.55 55 LEU D O 1
ATOM 4606 N N . MET D 1 76 ? 38.409 18.250 65.339 1.00 50.67 56 MET D N 1
ATOM 4607 C CA . MET D 1 76 ? 37.365 18.630 64.418 1.00 50.35 56 MET D CA 1
ATOM 4608 C C . MET D 1 76 ? 37.326 17.771 63.168 1.00 48.80 56 MET D C 1
ATOM 4609 O O . MET D 1 76 ? 36.251 17.528 62.629 1.00 48.65 56 MET D O 1
ATOM 4614 N N . VAL D 1 77 ? 38.481 17.298 62.711 1.00 46.65 57 VAL D N 1
ATOM 4615 C CA . VAL D 1 77 ? 38.519 16.430 61.538 1.00 45.30 57 VAL D CA 1
ATOM 4616 C C . VAL D 1 77 ? 37.654 15.204 61.808 1.00 44.58 57 VAL D C 1
ATOM 4617 O O . VAL D 1 77 ? 36.877 14.776 60.961 1.00 45.32 57 VAL D O 1
ATOM 4621 N N . ALA D 1 78 ? 37.786 14.645 63.001 1.00 44.16 58 ALA D N 1
ATOM 4622 C CA . ALA D 1 78 ? 37.018 13.466 63.368 1.00 43.78 58 ALA D CA 1
ATOM 4623 C C . ALA D 1 78 ? 35.543 13.777 63.612 1.00 43.47 58 ALA D C 1
ATOM 4624 O O . ALA D 1 78 ? 34.681 12.956 63.326 1.00 41.80 58 ALA D O 1
ATOM 4626 N N . ALA D 1 79 ? 35.251 14.958 64.147 1.00 44.73 59 ALA D N 1
ATOM 4627 C CA . ALA D 1 79 ? 33.866 15.336 64.412 1.00 44.61 59 ALA D CA 1
ATOM 4628 C C . ALA D 1 79 ? 33.127 15.583 63.106 1.00 44.86 59 ALA D C 1
ATOM 4629 O O . ALA D 1 79 ? 31.921 15.342 63.017 1.00 44.37 59 ALA D O 1
ATOM 4631 N N . LEU D 1 80 ? 33.851 16.071 62.099 1.00 45.69 60 LEU D N 1
ATOM 4632 C CA . LEU D 1 80 ? 33.267 16.334 60.785 1.00 45.59 60 LEU D CA 1
ATOM 4633 C C . LEU D 1 80 ? 33.118 15.037 60.009 1.00 46.41 60 LEU D C 1
ATOM 4634 O O . LEU D 1 80 ? 32.130 14.839 59.310 1.00 46.73 60 LEU D O 1
ATOM 4639 N N . ARG D 1 81 ? 34.096 14.147 60.125 1.00 48.36 61 ARG D N 1
ATOM 4640 C CA . ARG D 1 81 ? 34.018 12.876 59.406 1.00 49.78 61 ARG D CA 1
ATOM 4641 C C . ARG D 1 81 ? 32.791 12.094 59.884 1.00 49.30 61 ARG D C 1
ATOM 4642 O O . ARG D 1 81 ? 32.130 11.428 59.097 1.00 48.98 61 ARG D O 1
ATOM 4650 N N . GLN D 1 82 ? 32.481 12.193 61.174 1.00 48.84 62 GLN D N 1
ATOM 4651 C CA . GLN D 1 82 ? 31.329 11.493 61.738 1.00 49.46 62 GLN D CA 1
ATOM 4652 C C . GLN D 1 82 ? 30.025 12.183 61.356 1.00 49.02 62 GLN D C 1
ATOM 4653 O O . GLN D 1 82 ? 29.046 11.532 60.999 1.00 47.34 62 GLN D O 1
ATOM 4659 N N . ALA D 1 83 ? 30.016 13.507 61.444 1.00 48.44 63 ALA D N 1
ATOM 4660 C CA . ALA D 1 83 ? 28.835 14.275 61.085 1.00 47.67 63 ALA D CA 1
ATOM 4661 C C . ALA D 1 83 ? 28.466 14.013 59.627 1.00 47.55 63 ALA D C 1
ATOM 4662 O O . ALA D 1 83 ? 27.292 13.860 59.304 1.00 47.29 63 ALA D O 1
ATOM 4664 N N . ASN D 1 84 ? 29.467 13.960 58.750 1.00 46.58 64 ASN D N 1
ATOM 4665 C CA . ASN D 1 84 ? 29.216 13.724 57.332 1.00 47.81 64 ASN D CA 1
ATOM 4666 C C . ASN D 1 84 ? 28.367 12.483 57.121 1.00 48.32 64 ASN D C 1
ATOM 4667 O O . ASN D 1 84 ? 27.813 12.285 56.051 1.00 49.85 64 ASN D O 1
ATOM 4672 N N . GLU D 1 85 ? 28.271 11.644 58.144 1.00 49.21 65 GLU D N 1
ATOM 4673 C CA . GLU D 1 85 ? 27.482 10.424 58.055 1.00 49.31 65 GLU D CA 1
ATOM 4674 C C . GLU D 1 85 ? 26.007 10.747 57.924 1.00 48.48 65 GLU D C 1
ATOM 4675 O O . GLU D 1 85 ? 25.222 9.913 57.467 1.00 48.45 65 GLU D O 1
ATOM 4681 N N . GLY D 1 86 ? 25.637 11.957 58.334 1.00 46.84 66 GLY D N 1
ATOM 4682 C CA . GLY D 1 86 ? 24.251 12.382 58.269 1.00 45.29 66 GLY D CA 1
ATOM 4683 C C . GLY D 1 86 ? 23.721 12.394 56.854 1.00 46.29 66 GLY D C 1
ATOM 4684 O O . GLY D 1 86 ? 22.844 11.612 56.505 1.00 46.24 66 GLY D O 1
ATOM 4685 N N . PHE D 1 87 ? 24.261 13.290 56.037 1.00 46.82 67 PHE D N 1
ATOM 4686 C CA . PHE D 1 87 ? 23.857 13.413 54.645 1.00 45.76 67 PHE D CA 1
ATOM 4687 C C . PHE D 1 87 ? 24.032 12.069 53.941 1.00 46.78 67 PHE D C 1
ATOM 4688 O O . PHE D 1 87 ? 23.179 11.656 53.163 1.00 46.13 67 PHE D O 1
ATOM 4696 N N . ALA D 1 88 ? 25.146 11.399 54.224 1.00 47.17 68 ALA D N 1
ATOM 4697 C CA . ALA D 1 88 ? 25.467 10.102 53.625 1.00 48.24 68 ALA D CA 1
ATOM 4698 C C . ALA D 1 88 ? 24.422 9.027 53.922 1.00 49.95 68 ALA D C 1
ATOM 4699 O O . ALA D 1 88 ? 24.150 8.161 53.090 1.00 50.87 68 ALA D O 1
ATOM 4701 N N . ARG D 1 89 ? 23.846 9.080 55.117 1.00 50.66 69 ARG D N 1
ATOM 4702 C CA . ARG D 1 89 ? 22.841 8.116 55.516 1.00 50.65 69 ARG D CA 1
ATOM 4703 C C . ARG D 1 89 ? 21.606 8.279 54.640 1.00 49.63 69 ARG D C 1
ATOM 4704 O O . ARG D 1 89 ? 20.967 7.300 54.264 1.00 49.92 69 ARG D O 1
ATOM 4712 N N . VAL D 1 90 ? 21.285 9.524 54.307 1.00 47.70 70 VAL D N 1
ATOM 4713 C CA . VAL D 1 90 ? 20.136 9.828 53.466 1.00 46.52 70 VAL D CA 1
ATOM 4714 C C . VAL D 1 90 ? 20.353 9.360 52.034 1.00 47.50 70 VAL D C 1
ATOM 4715 O O . VAL D 1 90 ? 19.412 8.975 51.348 1.00 48.01 70 VAL D O 1
ATOM 4719 N N . VAL D 1 91 ? 21.598 9.401 51.582 1.00 47.41 71 VAL D N 1
ATOM 4720 C CA . VAL D 1 91 ? 21.916 8.986 50.227 1.00 49.06 71 VAL D CA 1
ATOM 4721 C C . VAL D 1 91 ? 21.897 7.462 50.114 1.00 50.07 71 VAL D C 1
ATOM 4722 O O . VAL D 1 91 ? 21.640 6.913 49.044 1.00 49.10 71 VAL D O 1
ATOM 4726 N N . ALA D 1 92 ? 22.157 6.782 51.223 1.00 50.92 72 ALA D N 1
ATOM 4727 C CA . ALA D 1 92 ? 22.163 5.324 51.226 1.00 51.99 72 ALA D CA 1
ATOM 4728 C C . ALA D 1 92 ? 20.744 4.756 51.161 1.00 52.50 72 ALA D C 1
ATOM 4729 O O . ALA D 1 92 ? 20.544 3.610 50.758 1.00 53.34 72 ALA D O 1
ATOM 4731 N N . ALA D 1 93 ? 19.763 5.562 51.558 1.00 51.71 73 ALA D N 1
ATOM 4732 C CA . ALA D 1 93 ? 18.367 5.145 51.538 1.00 51.09 73 ALA D CA 1
ATOM 4733 C C . ALA D 1 93 ? 17.650 5.630 50.279 1.00 51.13 73 ALA D C 1
ATOM 4734 O O . ALA D 1 93 ? 16.423 5.692 50.245 1.00 51.06 73 ALA D O 1
ATOM 4736 N N . HIS D 1 94 ? 18.413 5.980 49.250 1.00 49.84 74 HIS D N 1
ATOM 4737 C CA . HIS D 1 94 ? 17.837 6.447 47.997 1.00 50.53 74 HIS D CA 1
ATOM 4738 C C . HIS D 1 94 ? 18.497 5.761 46.814 1.00 52.07 74 HIS D C 1
ATOM 4739 O O . HIS D 1 94 ? 19.131 6.406 45.982 1.00 52.30 74 HIS D O 1
ATOM 4746 N N . PRO D 1 95 ? 18.342 4.431 46.722 1.00 52.98 75 PRO D N 1
ATOM 4747 C CA . PRO D 1 95 ? 18.902 3.595 45.660 1.00 52.94 75 PRO D CA 1
ATOM 4748 C C . PRO D 1 95 ? 18.550 4.094 44.267 1.00 52.11 75 PRO D C 1
ATOM 4749 O O . PRO D 1 95 ? 19.308 3.893 43.321 1.00 51.33 75 PRO D O 1
ATOM 4753 N N . ALA D 1 96 ? 17.392 4.737 44.151 1.00 51.77 76 ALA D N 1
ATOM 4754 C CA . ALA D 1 96 ? 16.921 5.270 42.877 1.00 51.83 76 ALA D CA 1
ATOM 4755 C C . ALA D 1 96 ? 17.958 6.192 42.242 1.00 52.66 76 ALA D C 1
ATOM 4756 O O . ALA D 1 96 ? 17.860 6.532 41.067 1.00 52.88 76 ALA D O 1
ATOM 4758 N N . LEU D 1 97 ? 18.948 6.592 43.034 1.00 51.96 77 LEU D N 1
ATOM 4759 C CA . LEU D 1 97 ? 20.015 7.476 42.577 1.00 50.92 77 LEU D CA 1
ATOM 4760 C C . LEU D 1 97 ? 20.909 6.745 41.588 1.00 50.95 77 LEU D C 1
ATOM 4761 O O . LEU D 1 97 ? 21.591 7.359 40.777 1.00 49.66 77 LEU D O 1
ATOM 4766 N N . SER D 1 98 ? 20.886 5.421 41.659 1.00 51.90 78 SER D N 1
ATOM 4767 C CA . SER D 1 98 ? 21.691 4.592 40.780 1.00 53.49 78 SER D CA 1
ATOM 4768 C C . SER D 1 98 ? 20.833 3.750 39.850 1.00 53.99 78 SER D C 1
ATOM 4769 O O . SER D 1 98 ? 21.165 2.610 39.541 1.00 55.08 78 SER D O 1
ATOM 4772 N N . ASP D 1 99 ? 19.732 4.333 39.401 1.00 55.38 79 ASP D N 1
ATOM 4773 C CA . ASP D 1 99 ? 18.799 3.668 38.503 1.00 56.07 79 ASP D CA 1
ATOM 4774 C C . ASP D 1 99 ? 18.602 4.597 37.302 1.00 54.63 79 ASP D C 1
ATOM 4775 O O . ASP D 1 99 ? 17.912 5.606 37.396 1.00 54.38 79 ASP D O 1
ATOM 4780 N N . PRO D 1 100 ? 19.225 4.272 36.159 1.00 54.23 80 PRO D N 1
ATOM 4781 C CA . PRO D 1 100 ? 19.101 5.101 34.959 1.00 55.09 80 PRO D CA 1
ATOM 4782 C C . PRO D 1 100 ? 17.689 5.451 34.510 1.00 55.85 80 PRO D C 1
ATOM 4783 O O . PRO D 1 100 ? 17.510 6.317 33.658 1.00 55.81 80 PRO D O 1
ATOM 4787 N N . GLU D 1 101 ? 16.689 4.792 35.084 1.00 56.55 81 GLU D N 1
ATOM 4788 C CA . GLU D 1 101 ? 15.306 5.077 34.720 1.00 57.48 81 GLU D CA 1
ATOM 4789 C C . GLU D 1 101 ? 14.726 6.143 35.630 1.00 56.32 81 GLU D C 1
ATOM 4790 O O . GLU D 1 101 ? 13.814 6.873 35.238 1.00 57.30 81 GLU D O 1
ATOM 4796 N N . ALA D 1 102 ? 15.250 6.231 36.848 1.00 53.73 82 ALA D N 1
ATOM 4797 C CA . ALA D 1 102 ? 14.762 7.215 37.801 1.00 51.58 82 ALA D CA 1
ATOM 4798 C C . ALA D 1 102 ? 15.199 8.608 37.362 1.00 51.40 82 ALA D C 1
ATOM 4799 O O . ALA D 1 102 ? 16.190 8.750 36.652 1.00 51.20 82 ALA D O 1
ATOM 4801 N N . ASP D 1 103 ? 14.451 9.629 37.768 1.00 49.75 83 ASP D N 1
ATOM 4802 C CA . ASP D 1 103 ? 14.780 11.002 37.417 1.00 49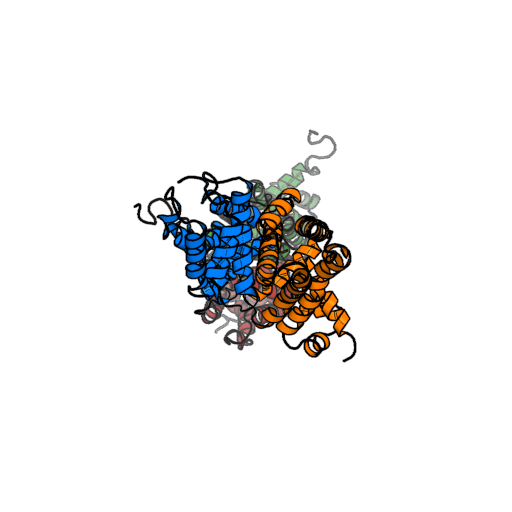.83 83 ASP D CA 1
ATOM 4803 C C . ASP D 1 103 ? 15.836 11.531 38.383 1.00 49.27 83 ASP D C 1
ATOM 4804 O O . ASP D 1 103 ? 15.538 11.805 39.542 1.00 51.18 83 ASP D O 1
ATOM 4809 N N . LEU D 1 104 ? 17.068 11.668 37.900 1.00 46.78 84 LEU D N 1
ATOM 4810 C CA . LEU D 1 104 ? 18.195 12.138 38.710 1.00 43.86 84 LEU D CA 1
ATOM 4811 C C . LEU D 1 104 ? 17.907 13.421 39.497 1.00 42.30 84 LEU D C 1
ATOM 4812 O O . LEU D 1 104 ? 18.162 13.495 40.695 1.00 40.76 84 LEU D O 1
ATOM 4817 N N . SER D 1 105 ? 17.380 14.430 38.818 1.00 41.41 85 SER D N 1
ATOM 4818 C CA . SER D 1 105 ? 17.058 15.688 39.463 1.00 41.00 85 SER D CA 1
ATOM 4819 C C . SER D 1 105 ? 15.993 15.476 40.515 1.00 40.74 85 SER D C 1
ATOM 4820 O O . SER D 1 105 ? 16.135 15.925 41.645 1.00 41.61 85 SER D O 1
ATOM 4823 N N . GLY D 1 106 ? 14.917 14.797 40.133 1.00 40.10 86 GLY D N 1
ATOM 4824 C CA . GLY D 1 106 ? 13.828 14.545 41.058 1.00 39.12 86 GLY D CA 1
ATOM 4825 C C . GLY D 1 106 ? 14.270 13.850 42.328 1.00 39.83 86 GLY D C 1
ATOM 4826 O O . GLY D 1 106 ? 13.956 14.293 43.426 1.00 38.83 86 GLY D O 1
ATOM 4827 N N . GLU D 1 107 ? 15.009 12.760 42.183 1.00 40.65 87 GLU D N 1
ATOM 4828 C CA . GLU D 1 107 ? 15.482 12.017 43.337 1.00 42.63 87 GLU D CA 1
ATOM 4829 C C . GLU D 1 107 ? 16.421 12.879 44.164 1.00 42.42 87 GLU D C 1
ATOM 4830 O O . GLU D 1 107 ? 16.336 12.912 45.390 1.00 42.93 87 GLU D O 1
ATOM 4836 N N . LEU D 1 108 ? 17.317 13.581 43.484 1.00 42.14 88 LEU D N 1
ATOM 4837 C CA . LEU D 1 108 ? 18.280 14.451 44.149 1.00 41.79 88 LEU D CA 1
ATOM 4838 C C . LEU D 1 108 ? 17.569 15.521 44.984 1.00 41.48 88 LEU D C 1
ATOM 4839 O O . LEU D 1 108 ? 18.044 15.907 46.050 1.00 39.51 88 LEU D O 1
ATOM 4844 N N . ALA D 1 109 ? 16.428 15.996 44.496 1.00 41.71 89 ALA D N 1
ATOM 4845 C CA . ALA D 1 109 ? 15.659 17.013 45.206 1.00 42.33 89 ALA D CA 1
ATOM 4846 C C . ALA D 1 109 ? 14.967 16.395 46.423 1.00 43.19 89 ALA D C 1
ATOM 4847 O O . ALA D 1 109 ? 14.547 17.102 47.339 1.00 39.75 89 ALA D O 1
ATOM 4849 N N . ARG D 1 110 ? 14.847 15.068 46.416 1.00 44.76 90 ARG D N 1
ATOM 4850 C CA . ARG D 1 110 ? 14.231 14.346 47.524 1.00 46.89 90 ARG D CA 1
ATOM 4851 C C . ARG D 1 110 ? 15.260 14.190 48.623 1.00 45.23 90 ARG D C 1
ATOM 4852 O O . ARG D 1 110 ? 14.957 14.413 49.790 1.00 45.55 90 ARG D O 1
ATOM 4860 N N . VAL D 1 111 ? 16.474 13.798 48.240 1.00 43.69 91 VAL D N 1
ATOM 4861 C CA . VAL D 1 111 ? 17.566 13.636 49.191 1.00 41.74 91 VAL D CA 1
ATOM 4862 C C . VAL D 1 111 ? 17.763 14.921 49.978 1.00 41.16 91 VAL D C 1
ATOM 4863 O O . VAL D 1 111 ? 17.954 14.886 51.187 1.00 41.37 91 VAL D O 1
ATOM 4867 N N . LEU D 1 112 ? 17.714 16.055 49.290 1.00 40.21 92 LEU D N 1
ATOM 4868 C CA . LEU D 1 112 ? 17.886 17.340 49.952 1.00 41.59 92 LEU D CA 1
ATOM 4869 C C . LEU D 1 112 ? 16.743 17.647 50.902 1.00 42.81 92 LEU D C 1
ATOM 4870 O O . LEU D 1 112 ? 16.961 18.171 51.993 1.00 42.80 92 LEU D O 1
ATOM 4875 N N . GLY D 1 113 ? 15.524 17.339 50.474 1.00 43.47 93 GLY D N 1
ATOM 4876 C CA . GLY D 1 113 ? 14.367 17.592 51.306 1.00 43.59 93 GLY D CA 1
ATOM 4877 C C . GLY D 1 113 ? 14.386 16.747 52.564 1.00 45.13 93 GLY D C 1
ATOM 4878 O O . GLY D 1 113 ? 14.032 17.210 53.646 1.00 43.54 93 GLY D O 1
ATOM 4879 N N . GLU D 1 114 ? 14.813 15.500 52.433 1.00 46.65 94 GLU D N 1
ATOM 4880 C CA . GLU D 1 114 ? 14.859 14.624 53.590 1.00 49.61 94 GLU D CA 1
ATOM 4881 C C . GLU D 1 114 ? 15.931 15.103 54.557 1.00 49.63 94 GLU D C 1
ATOM 4882 O O . GLU D 1 114 ? 15.660 15.338 55.736 1.00 49.87 94 GLU D O 1
ATOM 4888 N N . TRP D 1 115 ? 17.147 15.255 54.047 1.00 48.80 95 TRP D N 1
ATOM 4889 C CA . TRP D 1 115 ? 18.258 15.709 54.862 1.00 48.07 95 TRP D CA 1
ATOM 4890 C C . TRP D 1 115 ? 17.901 17.016 55.568 1.00 48.28 95 TRP D C 1
ATOM 4891 O O . TRP D 1 115 ? 18.004 17.119 56.788 1.00 49.18 95 TRP D O 1
ATOM 4902 N N . LEU D 1 116 ? 17.478 18.013 54.802 1.00 47.68 96 LEU D N 1
ATOM 4903 C CA . LEU D 1 116 ? 17.111 19.297 55.377 1.00 48.32 96 LEU D CA 1
ATOM 4904 C C . LEU D 1 116 ? 15.930 19.160 56.328 1.00 50.53 96 LEU D C 1
ATOM 4905 O O . LEU D 1 116 ? 15.817 19.897 57.304 1.00 50.79 96 LEU D O 1
ATOM 4910 N N . GLY D 1 117 ? 15.051 18.208 56.039 1.00 52.11 97 GLY D N 1
ATOM 4911 C CA . GLY D 1 117 ? 13.883 18.008 56.876 1.00 52.98 97 GLY D CA 1
ATOM 4912 C C . GLY D 1 117 ? 14.138 17.296 58.191 1.00 53.70 97 GLY D C 1
ATOM 4913 O O . GLY D 1 117 ? 13.211 17.086 58.969 1.00 53.67 97 GLY D O 1
ATOM 4914 N N . GLY D 1 118 ? 15.384 16.925 58.450 1.00 53.26 98 GLY D N 1
ATOM 4915 C CA . GLY D 1 118 ? 15.686 16.237 59.690 1.00 53.95 98 GLY D CA 1
ATOM 4916 C C . GLY D 1 118 ? 15.895 17.188 60.854 1.00 55.95 98 GLY D C 1
ATOM 4917 O O . GLY D 1 118 ? 15.654 18.391 60.746 1.00 55.47 98 GLY D O 1
ATOM 4918 N N . ASP D 1 119 ? 16.337 16.642 61.980 1.00 56.28 99 ASP D N 1
ATOM 4919 C CA . ASP D 1 119 ? 16.598 17.439 63.165 1.00 56.77 99 ASP D CA 1
ATOM 4920 C C . ASP D 1 119 ? 17.458 18.619 62.742 1.00 57.72 99 ASP D C 1
ATOM 4921 O O . ASP D 1 119 ? 18.574 18.427 62.261 1.00 59.14 99 ASP D O 1
ATOM 4926 N N . ARG D 1 120 ? 16.951 19.835 62.922 1.00 57.47 100 ARG D N 1
ATOM 4927 C CA . ARG D 1 120 ? 17.695 21.024 62.516 1.00 57.51 100 ARG D CA 1
ATOM 4928 C C . ARG D 1 120 ? 19.037 21.224 63.211 1.00 57.10 100 ARG D C 1
ATOM 4929 O O . ARG D 1 120 ? 20.011 21.611 62.568 1.00 57.08 100 ARG D O 1
ATOM 4937 N N . THR D 1 121 ? 19.099 20.979 64.515 1.00 56.11 101 THR D N 1
ATOM 4938 C CA . THR D 1 121 ? 20.362 21.150 65.228 1.00 55.77 101 THR D CA 1
ATOM 4939 C C . THR D 1 121 ? 21.431 20.236 64.644 1.00 54.60 101 THR D C 1
ATOM 4940 O O . THR D 1 121 ? 22.606 20.592 64.595 1.00 54.61 101 THR D O 1
ATOM 4944 N N . GLY D 1 122 ? 21.015 19.055 64.202 1.00 53.23 102 GLY D N 1
ATOM 4945 C CA . GLY D 1 122 ? 21.954 18.122 63.616 1.00 51.80 102 GLY D CA 1
ATOM 4946 C C . GLY D 1 122 ? 22.380 18.613 62.249 1.00 50.67 102 GLY D C 1
ATOM 4947 O O . GLY D 1 122 ? 23.538 18.484 61.863 1.00 49.94 102 GLY D O 1
ATOM 4948 N N . VAL D 1 123 ? 21.438 19.188 61.511 1.00 50.19 103 VAL D N 1
ATOM 4949 C CA . VAL D 1 123 ? 21.733 19.707 60.178 1.00 48.77 103 VAL D CA 1
ATOM 4950 C C . VAL D 1 123 ? 22.671 20.897 60.277 1.00 47.96 103 VAL D C 1
ATOM 4951 O O . VAL D 1 123 ? 23.643 20.996 59.537 1.00 47.61 103 VAL D O 1
ATOM 4955 N N . GLU D 1 124 ? 22.373 21.801 61.201 1.00 46.36 104 GLU D N 1
ATOM 4956 C CA . GLU D 1 124 ? 23.194 22.980 61.387 1.00 46.11 104 GLU D CA 1
ATOM 4957 C C . GLU D 1 124 ? 24.611 22.656 61.805 1.00 45.64 104 GLU D C 1
ATOM 4958 O O . GLU D 1 124 ? 25.555 23.218 61.267 1.00 45.70 104 GLU D O 1
ATOM 4964 N N . LEU D 1 125 ? 24.763 21.747 62.762 1.00 45.39 105 LEU D N 1
ATOM 4965 C CA . LEU D 1 125 ? 26.091 21.384 63.246 1.00 44.04 105 LEU D CA 1
ATOM 4966 C C . LEU D 1 125 ? 26.885 20.624 62.200 1.00 43.22 105 LEU D C 1
ATOM 4967 O O . LEU D 1 125 ? 28.094 20.782 62.112 1.00 42.58 105 LEU D O 1
ATOM 4972 N N . GLU D 1 126 ? 26.208 19.802 61.407 1.00 43.76 106 GLU D N 1
ATOM 4973 C CA . GLU D 1 126 ? 26.885 19.046 60.362 1.00 45.09 106 GLU D CA 1
ATOM 4974 C C . GLU D 1 126 ? 27.413 20.016 59.320 1.00 44.82 106 GLU D C 1
ATOM 4975 O O . GLU D 1 126 ? 28.540 19.903 58.849 1.00 44.58 106 GLU D O 1
ATOM 4981 N N . TYR D 1 127 ? 26.585 20.985 58.973 1.00 44.90 107 TYR D N 1
ATOM 4982 C CA . TYR D 1 127 ? 26.951 21.975 57.985 1.00 44.72 107 TYR D CA 1
ATOM 4983 C C . TYR D 1 127 ? 27.967 22.963 58.547 1.00 44.75 107 TYR D C 1
ATOM 4984 O O . TYR D 1 127 ? 28.720 23.569 57.792 1.00 44.72 107 TYR D O 1
ATOM 4993 N N . GLU D 1 128 ? 28.002 23.111 59.872 1.00 44.95 108 GLU D N 1
ATOM 4994 C CA . GLU D 1 128 ? 28.932 24.044 60.514 1.00 45.10 108 GLU D CA 1
ATOM 4995 C C . GLU D 1 128 ? 30.376 23.572 60.512 1.00 44.55 108 GLU D C 1
ATOM 4996 O O . GLU D 1 128 ? 31.291 24.382 60.355 1.00 44.88 108 GLU D O 1
ATOM 5002 N N . LEU D 1 129 ? 30.583 22.274 60.718 1.00 42.21 109 LEU D N 1
ATOM 5003 C CA . LEU D 1 129 ? 31.929 21.713 60.706 1.00 40.36 109 LEU D CA 1
ATOM 5004 C C . LEU D 1 129 ? 32.412 21.742 59.262 1.00 39.41 109 LEU D C 1
ATOM 5005 O O . LEU D 1 129 ? 33.561 22.080 58.986 1.00 39.23 109 LEU D O 1
ATOM 5010 N N . TYR D 1 130 ? 31.509 21.399 58.346 1.00 37.45 110 TYR D N 1
ATOM 5011 C CA . TYR D 1 130 ? 31.792 21.410 56.916 1.00 35.24 110 TYR D CA 1
ATOM 5012 C C . TYR D 1 130 ? 32.340 22.778 56.542 1.00 33.76 110 TYR D C 1
ATOM 5013 O O . TYR D 1 130 ? 33.432 22.891 56.005 1.00 34.57 110 TYR D O 1
ATOM 5022 N N . LEU D 1 131 ? 31.574 23.818 56.837 1.00 33.36 111 LEU D N 1
ATOM 5023 C CA . LEU D 1 131 ? 31.971 25.186 56.525 1.00 32.16 111 LEU D CA 1
ATOM 5024 C C . LEU D 1 131 ? 33.187 25.642 57.298 1.00 33.50 111 LEU D C 1
ATOM 5025 O O . LEU D 1 131 ? 33.824 26.624 56.930 1.00 33.32 111 LEU D O 1
ATOM 5030 N N . ALA D 1 132 ? 33.507 24.933 58.376 1.00 35.48 112 ALA D N 1
ATOM 5031 C CA . ALA D 1 132 ? 34.658 25.290 59.195 1.00 36.37 112 ALA D CA 1
ATOM 5032 C C . ALA D 1 132 ? 35.927 25.201 58.361 1.00 37.57 112 ALA D C 1
ATOM 5033 O O . ALA D 1 132 ? 36.946 25.788 58.707 1.00 38.28 112 ALA D O 1
ATOM 5035 N N . ALA D 1 133 ? 35.844 24.474 57.255 1.00 36.21 113 ALA D N 1
ATOM 5036 C CA . ALA D 1 133 ? 36.974 24.282 56.360 1.00 37.98 113 ALA D CA 1
ATOM 5037 C C . ALA D 1 133 ? 37.429 25.552 55.645 1.00 37.28 113 ALA D C 1
ATOM 5038 O O . ALA D 1 133 ? 38.539 25.602 55.125 1.00 36.86 113 ALA D O 1
ATOM 5040 N N . LEU D 1 134 ? 36.689 26.598 55.737 1.00 20.00 114 LEU D N 1
ATOM 5041 C CA . LEU D 1 134 ? 37.002 27.804 55.155 1.00 20.00 114 LEU D CA 1
ATOM 5042 C C . LEU D 1 134 ? 38.284 28.281 55.532 1.00 20.00 114 LEU D C 1
ATOM 5043 O O . LEU D 1 134 ? 39.049 28.573 54.878 1.00 39.06 114 LEU D O 1
ATOM 5048 N N . ARG D 1 135 ? 38.412 28.427 56.739 1.00 40.49 115 ARG D N 1
ATOM 5049 C CA . ARG D 1 135 ? 39.675 28.808 57.338 1.00 42.37 115 ARG D CA 1
ATOM 5050 C C . ARG D 1 135 ? 40.024 27.471 57.986 1.00 43.15 115 ARG D C 1
ATOM 5051 O O . ARG D 1 135 ? 39.197 26.568 57.957 1.00 45.91 115 ARG D O 1
ATOM 5059 N N . ARG D 1 136 ? 41.210 27.298 58.545 1.00 42.23 116 ARG D N 1
ATOM 5060 C CA . ARG D 1 136 ? 41.526 25.989 59.135 1.00 43.86 116 ARG D CA 1
ATOM 5061 C C . ARG D 1 136 ? 41.643 24.931 58.012 1.00 41.70 116 ARG D C 1
ATOM 5062 O O . ARG D 1 136 ? 40.711 24.178 57.743 1.00 38.23 116 ARG D O 1
ATOM 5070 N N . PRO D 1 137 ? 42.817 24.872 57.354 1.00 41.10 117 PRO D N 1
ATOM 5071 C CA . PRO D 1 137 ? 43.203 23.986 56.250 1.00 40.67 117 PRO D CA 1
ATOM 5072 C C . PRO D 1 137 ? 43.079 22.485 56.429 1.00 40.20 117 PRO D C 1
ATOM 5073 O O . PRO D 1 137 ? 42.928 21.768 55.446 1.00 41.50 117 PRO D O 1
ATOM 5077 N N . ALA D 1 138 ? 43.161 22.000 57.661 1.00 37.79 118 ALA D N 1
ATOM 5078 C CA . ALA D 1 138 ? 43.087 20.568 57.895 1.00 37.68 118 ALA D CA 1
ATOM 5079 C C . ALA D 1 138 ? 41.728 19.949 57.603 1.00 38.33 118 ALA D C 1
ATOM 5080 O O . ALA D 1 138 ? 41.639 18.764 57.305 1.00 40.11 118 ALA D O 1
ATOM 5082 N N . LEU D 1 139 ? 40.665 20.734 57.683 1.00 37.51 119 LEU D N 1
ATOM 5083 C CA . LEU D 1 139 ? 39.338 20.191 57.421 1.00 38.24 119 LEU D CA 1
ATOM 5084 C C . LEU D 1 139 ? 38.996 20.109 55.949 1.00 37.42 119 LEU D C 1
ATOM 5085 O O . LEU D 1 139 ? 37.992 19.514 55.586 1.00 38.85 119 LEU D O 1
ATOM 5090 N N . ARG D 1 140 ? 39.820 20.705 55.102 1.00 36.59 120 ARG D N 1
ATOM 5091 C CA . ARG D 1 140 ? 39.539 20.696 53.682 1.00 38.54 120 ARG D CA 1
ATOM 5092 C C . ARG D 1 140 ? 39.495 19.309 53.071 1.00 40.01 120 ARG D C 1
ATOM 5093 O O . ARG D 1 140 ? 38.567 18.986 52.343 1.00 41.17 120 ARG D O 1
ATOM 5101 N N . PRO D 1 141 ? 40.485 18.460 53.365 1.00 41.90 121 PRO D N 1
ATOM 5102 C CA . PRO D 1 141 ? 40.446 17.114 52.786 1.00 41.52 121 PRO D CA 1
ATOM 5103 C C . PRO D 1 141 ? 39.158 16.370 53.166 1.00 42.46 121 PRO D C 1
ATOM 5104 O O . PRO D 1 141 ? 38.691 15.490 52.439 1.00 41.70 121 PRO D O 1
ATOM 5108 N N . VAL D 1 142 ? 38.589 16.731 54.311 1.00 42.80 122 VAL D N 1
ATOM 5109 C CA . VAL D 1 142 ? 37.363 16.104 54.787 1.00 42.13 122 VAL D CA 1
ATOM 5110 C C . VAL D 1 142 ? 36.150 16.741 54.124 1.00 42.87 122 VAL D C 1
ATOM 5111 O O . VAL D 1 142 ? 35.174 16.063 53.815 1.00 43.06 122 VAL D O 1
ATOM 5115 N N . ALA D 1 143 ? 36.211 18.050 53.911 1.00 42.69 123 ALA D N 1
ATOM 5116 C CA . ALA D 1 143 ? 35.118 18.749 53.258 1.00 43.06 123 ALA D CA 1
ATOM 5117 C C . ALA D 1 143 ? 35.061 18.244 51.818 1.00 43.84 123 ALA D C 1
ATOM 5118 O O . ALA D 1 143 ? 33.996 18.174 51.207 1.00 45.49 123 ALA D O 1
ATOM 5120 N N . ALA D 1 144 ? 36.222 17.891 51.282 1.00 43.18 124 ALA D N 1
ATOM 5121 C CA . ALA D 1 144 ? 36.312 17.390 49.920 1.00 44.37 124 ALA D CA 1
ATOM 5122 C C . ALA D 1 144 ? 35.693 16.003 49.842 1.00 44.55 124 ALA D C 1
ATOM 5123 O O . ALA D 1 144 ? 35.091 15.650 48.836 1.00 45.92 124 ALA D O 1
ATOM 5125 N N . GLU D 1 145 ? 35.841 15.227 50.912 1.00 44.29 125 GLU D N 1
ATOM 5126 C CA . GLU D 1 145 ? 35.294 13.877 50.980 1.00 44.82 125 GLU D CA 1
ATOM 5127 C C . GLU D 1 145 ? 33.810 13.853 50.681 1.00 44.48 125 GLU D C 1
ATOM 5128 O O . GLU D 1 145 ? 33.351 13.062 49.869 1.00 45.35 125 GLU D O 1
ATOM 5134 N N . TRP D 1 146 ? 33.054 14.709 51.353 1.00 43.90 126 TRP D N 1
ATOM 5135 C CA . TRP D 1 146 ? 31.625 14.778 51.108 1.00 42.29 126 TRP D CA 1
ATOM 5136 C C . TRP D 1 146 ? 31.368 15.045 49.621 1.00 42.06 126 TRP D C 1
ATOM 5137 O O . TRP D 1 146 ? 30.573 14.358 48.988 1.00 41.15 126 TRP D O 1
ATOM 5148 N N . ALA D 1 147 ? 32.050 16.046 49.073 1.00 40.89 127 ALA D N 1
ATOM 5149 C CA . ALA D 1 147 ? 31.881 16.419 47.672 1.00 42.12 127 ALA D CA 1
ATOM 5150 C C . ALA D 1 147 ? 32.179 15.299 46.674 1.00 42.57 127 ALA D C 1
ATOM 5151 O O . ALA D 1 147 ? 31.378 15.036 45.777 1.00 42.00 127 ALA D O 1
ATOM 5153 N N . GLU D 1 148 ? 33.327 14.645 46.821 1.00 41.87 128 GLU D N 1
ATOM 5154 C CA . GLU D 1 148 ? 33.693 13.585 45.898 1.00 43.41 128 GLU D CA 1
ATOM 5155 C C . GLU D 1 148 ? 32.918 12.293 46.113 1.00 43.00 128 GLU D C 1
ATOM 5156 O O . GLU D 1 148 ? 32.839 11.456 45.218 1.00 42.63 128 GLU D O 1
ATOM 5162 N N . GLY D 1 149 ? 32.331 12.139 47.294 1.00 42.57 129 GLY D N 1
ATOM 5163 C CA . GLY D 1 149 ? 31.547 10.953 47.572 1.00 40.51 129 GLY D CA 1
ATOM 5164 C C . GLY D 1 149 ? 30.297 11.041 46.728 1.00 40.38 129 GLY D C 1
ATOM 5165 O O . GLY D 1 149 ? 29.926 10.093 46.042 1.00 40.30 129 GLY D O 1
ATOM 5166 N N . VAL D 1 150 ? 29.650 12.199 46.775 1.00 39.79 130 VAL D N 1
ATOM 5167 C CA . VAL D 1 150 ? 28.446 12.441 45.994 1.00 39.70 130 VAL D CA 1
ATOM 5168 C C . VAL D 1 150 ? 28.827 12.491 44.516 1.00 39.99 130 VAL D C 1
ATOM 5169 O O . VAL D 1 150 ? 28.203 11.852 43.682 1.00 39.24 130 VAL D O 1
ATOM 5173 N N . GLY D 1 151 ? 29.875 13.245 44.209 1.00 39.53 131 GLY D N 1
ATOM 5174 C CA . GLY D 1 151 ? 30.322 13.384 42.837 1.00 37.94 131 GLY D CA 1
ATOM 5175 C C . GLY D 1 151 ? 30.599 12.074 42.142 1.00 37.58 131 GLY D C 1
ATOM 5176 O O . GLY D 1 151 ? 30.248 11.890 40.987 1.00 36.21 131 GLY D O 1
ATOM 5177 N N . ALA D 1 152 ? 31.242 11.157 42.840 1.00 38.08 132 ALA D N 1
ATOM 5178 C CA . ALA D 1 152 ? 31.548 9.867 42.254 1.00 37.69 132 ALA D CA 1
ATOM 5179 C C . ALA D 1 152 ? 30.260 9.066 42.047 1.00 38.49 132 ALA D C 1
ATOM 5180 O O . ALA D 1 152 ? 30.180 8.213 41.168 1.00 40.66 132 ALA D O 1
ATOM 5182 N N . LEU D 1 153 ? 29.246 9.348 42.852 1.00 39.06 133 LEU D N 1
ATOM 5183 C CA . LEU D 1 153 ? 27.978 8.640 42.726 1.00 40.58 133 LEU D CA 1
ATOM 5184 C C . LEU D 1 153 ? 27.250 9.098 41.481 1.00 39.62 133 LEU D C 1
ATOM 5185 O O . LEU D 1 153 ? 26.701 8.287 40.748 1.00 39.85 133 LEU D O 1
ATOM 5190 N N . LEU D 1 154 ? 27.246 10.406 41.255 1.00 37.87 134 LEU D N 1
ATOM 5191 C CA . LEU D 1 154 ? 26.580 10.984 40.102 1.00 38.02 134 LEU D CA 1
ATOM 5192 C C . LEU D 1 154 ? 27.312 10.654 38.804 1.00 38.98 134 LEU D C 1
ATOM 5193 O O . LEU D 1 154 ? 26.730 10.705 37.721 1.00 36.96 134 LEU D O 1
ATOM 5198 N N . ALA D 1 155 ? 28.590 10.315 38.923 1.00 38.80 135 ALA D N 1
ATOM 5199 C CA . ALA D 1 155 ? 29.403 9.994 37.766 1.00 41.06 135 ALA D CA 1
ATOM 5200 C C . ALA D 1 155 ? 28.911 8.743 37.045 1.00 42.52 135 ALA D C 1
ATOM 5201 O O . ALA D 1 155 ? 29.153 8.578 35.851 1.00 43.05 135 ALA D O 1
ATOM 5203 N N . ALA D 1 156 ? 28.229 7.857 37.759 1.00 42.20 136 ALA D N 1
ATOM 5204 C CA . ALA D 1 156 ? 27.716 6.650 37.126 1.00 42.15 136 ALA D CA 1
ATOM 5205 C C . ALA D 1 156 ? 26.460 6.990 36.338 1.00 41.10 136 ALA D C 1
ATOM 5206 O O . ALA D 1 156 ? 25.977 6.187 35.553 1.00 42.36 136 ALA D O 1
ATOM 5208 N N . ARG D 1 157 ? 25.948 8.197 36.536 1.00 40.19 137 ARG D N 1
ATOM 5209 C CA . ARG D 1 157 ? 24.725 8.619 35.877 1.00 39.30 137 ARG D CA 1
ATOM 5210 C C . ARG D 1 157 ? 24.897 9.682 34.811 1.00 39.61 137 ARG D C 1
ATOM 5211 O O . ARG D 1 157 ? 24.184 9.679 33.808 1.00 40.83 137 ARG D O 1
ATOM 5219 N N . THR D 1 158 ? 25.819 10.609 35.033 1.00 37.75 138 THR D N 1
ATOM 5220 C CA . THR D 1 158 ? 26.058 11.673 34.077 1.00 34.59 138 THR D CA 1
ATOM 5221 C C . THR D 1 158 ? 27.557 11.914 34.017 1.00 33.16 138 THR D C 1
ATOM 5222 O O . THR D 1 158 ? 28.304 11.295 34.762 1.00 32.03 138 THR D O 1
ATOM 5226 N N . ASP D 1 159 ? 28.000 12.793 33.126 1.00 31.74 139 ASP D N 1
ATOM 5227 C CA . ASP D 1 159 ? 29.430 13.069 32.978 1.00 31.61 139 ASP D CA 1
ATOM 5228 C C . ASP D 1 159 ? 30.013 13.823 34.171 1.00 30.30 139 ASP D C 1
ATOM 5229 O O . ASP D 1 159 ? 29.300 14.515 34.890 1.00 31.58 139 ASP D O 1
ATOM 5234 N N . PRO D 1 160 ? 31.332 13.715 34.380 1.00 30.07 140 PRO D N 1
ATOM 5235 C CA . PRO D 1 160 ? 32.042 14.368 35.486 1.00 29.93 140 PRO D CA 1
ATOM 5236 C C . PRO D 1 160 ? 31.793 15.858 35.715 1.00 30.66 140 PRO D C 1
ATOM 5237 O O . PRO D 1 160 ? 31.714 16.289 36.859 1.00 31.63 140 PRO D O 1
ATOM 5241 N N . THR D 1 161 ? 31.679 16.637 34.641 1.00 31.01 141 THR D N 1
ATOM 5242 C CA . THR D 1 161 ? 31.463 18.084 34.742 1.00 30.57 141 THR D CA 1
ATOM 5243 C C . THR D 1 161 ? 30.062 18.395 35.244 1.00 32.06 141 THR D C 1
ATOM 5244 O O . THR D 1 161 ? 29.861 19.306 36.047 1.00 29.88 141 THR D O 1
ATOM 5248 N N . THR D 1 162 ? 29.087 17.652 34.738 1.00 32.47 142 THR D N 1
ATOM 5249 C CA . THR D 1 162 ? 27.716 17.843 35.171 1.00 32.32 142 THR D CA 1
ATOM 5250 C C . THR D 1 162 ? 27.635 17.348 36.608 1.00 32.50 142 THR D C 1
ATOM 5251 O O . THR D 1 162 ? 26.901 17.900 37.416 1.00 33.21 142 THR D O 1
ATOM 5255 N N . ALA D 1 163 ? 28.416 16.316 36.920 1.00 31.90 143 ALA D N 1
ATOM 5256 C CA . ALA D 1 163 ? 28.436 15.742 38.258 1.00 31.91 143 ALA D CA 1
ATOM 5257 C C . ALA D 1 163 ? 28.916 16.734 39.313 1.00 33.04 143 ALA D C 1
ATOM 5258 O O . ALA D 1 163 ? 28.289 16.872 40.349 1.00 34.30 143 ALA D O 1
ATOM 5260 N N . ARG D 1 164 ? 30.022 17.432 39.073 1.00 35.39 144 ARG D N 1
ATOM 5261 C CA . ARG D 1 164 ? 30.474 18.389 40.075 1.00 35.40 144 ARG D CA 1
ATOM 5262 C C . ARG D 1 164 ? 29.671 19.677 40.034 1.00 33.12 144 ARG D C 1
ATOM 5263 O O . ARG D 1 164 ? 29.618 20.400 41.021 1.00 32.82 144 ARG D O 1
ATOM 5271 N N . ALA D 1 165 ? 29.038 19.963 38.903 1.00 30.41 145 ALA D N 1
ATOM 5272 C CA . ALA D 1 165 ? 28.199 21.153 38.814 1.00 31.24 145 ALA D CA 1
ATOM 5273 C C . ALA D 1 165 ? 26.986 20.896 39.722 1.00 32.10 145 ALA D C 1
ATOM 5274 O O . ALA D 1 165 ? 26.557 21.775 40.471 1.00 32.55 145 ALA D O 1
ATOM 5276 N N . LEU D 1 166 ? 26.449 19.680 39.656 1.00 30.66 146 LEU D N 1
ATOM 5277 C CA . LEU D 1 166 ? 25.309 19.286 40.482 1.00 31.93 146 LEU D CA 1
ATOM 5278 C C . LEU D 1 166 ? 25.664 19.338 41.972 1.00 34.50 146 LEU D C 1
ATOM 5279 O O . LEU D 1 166 ? 24.844 19.740 42.799 1.00 35.73 146 LEU D O 1
ATOM 5284 N N . VAL D 1 167 ? 26.884 18.935 42.314 1.00 33.85 147 VAL D N 1
ATOM 5285 C CA . VAL D 1 167 ? 27.321 18.941 43.703 1.00 34.41 147 VAL D CA 1
ATOM 5286 C C . VAL D 1 167 ? 27.389 20.350 44.272 1.00 35.79 147 VAL D C 1
ATOM 5287 O O . VAL D 1 167 ? 27.075 20.576 45.435 1.00 36.23 147 VAL D O 1
ATOM 5291 N N . ALA D 1 168 ? 27.810 21.296 43.446 1.00 35.03 148 ALA D N 1
ATOM 5292 C CA . ALA D 1 168 ? 27.947 22.668 43.885 1.00 34.78 148 ALA D CA 1
ATOM 5293 C C . ALA D 1 168 ? 26.606 23.368 43.999 1.00 35.60 148 ALA D C 1
ATOM 5294 O O . ALA D 1 168 ? 26.417 24.231 44.853 1.00 37.24 148 ALA D O 1
ATOM 5296 N N . VAL D 1 169 ? 25.669 22.998 43.139 1.00 33.88 149 VAL D N 1
ATOM 5297 C C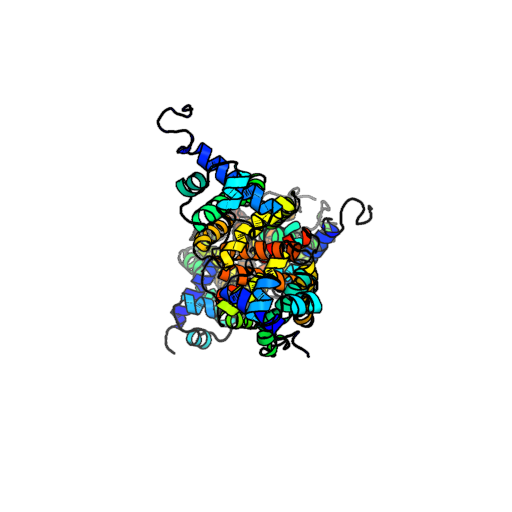A . VAL D 1 169 ? 24.372 23.636 43.171 1.00 33.36 149 VAL D CA 1
ATOM 5298 C C . VAL D 1 169 ? 23.507 23.109 44.296 1.00 33.39 149 VAL D C 1
ATOM 5299 O O . VAL D 1 169 ? 22.804 23.874 44.946 1.00 33.98 149 VAL D O 1
ATOM 5303 N N . LEU D 1 170 ? 23.555 21.814 44.556 1.00 32.94 150 LEU D N 1
ATOM 5304 C CA . LEU D 1 170 ? 22.735 21.327 45.640 1.00 35.43 150 LEU D CA 1
ATOM 5305 C C . LEU D 1 170 ? 23.311 21.810 46.967 1.00 34.85 150 LEU D C 1
ATOM 5306 O O . LEU D 1 170 ? 22.584 21.973 47.942 1.00 33.45 150 LEU D O 1
ATOM 5311 N N . ASP D 1 171 ? 24.613 22.074 46.993 1.00 34.82 151 ASP D N 1
ATOM 5312 C CA . ASP D 1 171 ? 25.259 22.561 48.201 1.00 33.27 151 ASP D CA 1
ATOM 5313 C C . ASP D 1 171 ? 24.813 24.003 48.407 1.00 34.35 151 ASP D C 1
ATOM 5314 O O . ASP D 1 171 ? 24.487 24.413 49.520 1.00 33.72 151 ASP D O 1
ATOM 5319 N N . GLY D 1 172 ? 24.781 24.767 47.322 1.00 33.49 152 GLY D N 1
ATOM 5320 C CA . GLY D 1 172 ? 24.353 26.147 47.409 1.00 32.40 152 GLY D CA 1
ATOM 5321 C C . GLY D 1 172 ? 22.868 26.264 47.686 1.00 33.60 152 GLY D C 1
ATOM 5322 O O . GLY D 1 172 ? 22.421 27.270 48.225 1.00 33.90 152 GLY D O 1
ATOM 5323 N N . ILE D 1 173 ? 22.092 25.249 47.302 1.00 34.22 153 ILE D N 1
ATOM 5324 C CA . ILE D 1 173 ? 20.656 25.258 47.553 1.00 33.05 153 ILE D CA 1
ATOM 5325 C C . ILE D 1 173 ? 20.407 24.987 49.030 1.00 34.03 153 ILE D C 1
ATOM 5326 O O . ILE D 1 173 ? 19.507 25.562 49.611 1.00 36.23 153 ILE D O 1
ATOM 5331 N N . CYS D 1 174 ? 21.201 24.111 49.637 1.00 35.53 154 CYS D N 1
ATOM 5332 C CA . CYS D 1 174 ? 21.046 23.812 51.061 1.00 37.40 154 CYS D CA 1
ATOM 5333 C C . CYS D 1 174 ? 21.435 25.049 51.847 1.00 37.70 154 CYS D C 1
ATOM 5334 O O . CYS D 1 174 ? 20.738 25.471 52.762 1.00 37.17 154 CYS D O 1
ATOM 5337 N N . LEU D 1 175 ? 22.564 25.631 51.473 1.00 38.26 155 LEU D N 1
ATOM 5338 C CA . LEU D 1 175 ? 23.054 26.823 52.135 1.00 39.31 155 LEU D CA 1
ATOM 5339 C C . LEU D 1 175 ? 22.002 27.911 52.047 1.00 39.48 155 LEU D C 1
ATOM 5340 O O . LEU D 1 175 ? 21.721 28.594 53.017 1.00 39.19 155 LEU D O 1
ATOM 5345 N N . GLN D 1 176 ? 21.416 28.058 50.869 1.00 41.56 156 GLN D N 1
ATOM 5346 C CA . GLN D 1 176 ? 20.399 29.070 50.641 1.00 43.10 156 GLN D CA 1
ATOM 5347 C C . GLN D 1 176 ? 19.244 28.944 51.631 1.00 43.32 156 GLN D C 1
ATOM 5348 O O . GLN D 1 176 ? 18.662 29.940 52.033 1.00 44.02 156 GLN D O 1
ATOM 5354 N N . VAL D 1 177 ? 18.930 27.717 52.036 1.00 43.76 157 VAL D N 1
ATOM 5355 C CA . VAL D 1 177 ? 17.843 27.460 52.976 1.00 42.96 157 VAL D CA 1
ATOM 5356 C C . VAL D 1 177 ? 18.219 27.651 54.439 1.00 43.95 157 VAL D C 1
ATOM 5357 O O . VAL D 1 177 ? 17.444 28.207 55.207 1.00 45.78 157 VAL D O 1
ATOM 5361 N N . LEU D 1 178 ? 19.393 27.172 54.833 1.00 43.89 158 LEU D N 1
ATOM 5362 C CA . LEU D 1 178 ? 19.816 27.295 56.218 1.00 43.70 158 LEU D CA 1
ATOM 5363 C C . LEU D 1 178 ? 20.286 28.685 56.594 1.00 45.02 158 LEU D C 1
ATOM 5364 O O . LEU D 1 178 ? 20.165 29.097 57.745 1.00 46.95 158 LEU D O 1
ATOM 5369 N N . LEU D 1 179 ? 20.810 29.409 55.616 1.00 45.45 159 LEU D N 1
ATOM 5370 C CA . LEU D 1 179 ? 21.372 30.741 55.827 1.00 45.84 159 LEU D CA 1
ATOM 5371 C C . LEU D 1 179 ? 20.406 31.895 55.656 1.00 46.54 159 LEU D C 1
ATOM 5372 O O . LEU D 1 179 ? 20.697 33.013 56.059 1.00 45.84 159 LEU D O 1
ATOM 5377 N N . THR D 1 180 ? 19.250 31.626 55.072 1.00 48.57 160 THR D N 1
ATOM 5378 C CA . THR D 1 180 ? 18.301 32.686 54.791 1.00 50.87 160 THR D CA 1
ATOM 5379 C C . THR D 1 180 ? 16.923 32.510 55.432 1.00 52.54 160 THR D C 1
ATOM 5380 O O . THR D 1 180 ? 16.130 33.446 55.475 1.00 52.39 160 THR D O 1
ATOM 5384 N N . ASP D 1 181 ? 16.657 31.312 55.938 1.00 53.77 161 ASP D N 1
ATOM 5385 C CA . ASP D 1 181 ? 15.385 30.983 56.569 1.00 55.77 161 ASP D CA 1
ATOM 5386 C C . ASP D 1 181 ? 14.280 30.633 55.584 1.00 56.46 161 ASP D C 1
ATOM 5387 O O . ASP D 1 181 ? 13.221 30.152 55.977 1.00 56.21 161 ASP D O 1
ATOM 5392 N N . THR D 1 182 ? 14.525 30.879 54.305 1.00 56.90 162 THR D N 1
ATOM 5393 C CA . THR D 1 182 ? 13.560 30.545 53.270 1.00 56.28 162 THR D CA 1
ATOM 5394 C C . THR D 1 182 ? 13.420 29.026 53.295 1.00 54.28 162 THR D C 1
ATOM 5395 O O . THR D 1 182 ? 14.392 28.315 53.073 1.00 54.23 162 THR D O 1
ATOM 5399 N N . PRO D 1 183 ? 12.214 28.507 53.579 1.00 52.96 163 PRO D N 1
ATOM 5400 C CA . PRO D 1 183 ? 12.029 27.053 53.616 1.00 50.87 163 PRO D CA 1
ATOM 5401 C C . PRO D 1 183 ? 12.337 26.386 52.278 1.00 49.49 163 PRO D C 1
ATOM 5402 O O . PRO D 1 183 ? 12.306 27.024 51.223 1.00 48.57 163 PRO D O 1
ATOM 5406 N N . TYR D 1 184 ? 12.639 25.096 52.334 1.00 48.26 164 TYR D N 1
ATOM 5407 C CA . TYR D 1 184 ? 12.972 24.336 51.141 1.00 46.92 164 TYR D CA 1
ATOM 5408 C C . TYR D 1 184 ? 11.785 24.231 50.199 1.00 46.49 164 TYR D C 1
ATOM 5409 O O . TYR D 1 184 ? 10.654 24.023 50.629 1.00 46.18 164 TYR D O 1
ATOM 5418 N N . ASP D 1 185 ? 12.065 24.383 48.910 1.00 46.19 165 ASP D N 1
ATOM 5419 C CA . ASP D 1 185 ? 11.064 24.304 47.854 1.00 44.95 165 ASP D CA 1
ATOM 5420 C C . ASP D 1 185 ? 11.572 23.237 46.889 1.00 45.48 165 ASP D C 1
ATOM 5421 O O . ASP D 1 185 ? 12.388 23.513 46.017 1.00 43.44 165 ASP D O 1
ATOM 5426 N N . GLU D 1 186 ? 11.085 22.014 47.055 1.00 46.69 166 GLU D N 1
ATOM 5427 C CA . GLU D 1 186 ? 11.512 20.887 46.232 1.00 47.76 166 GLU D CA 1
ATOM 5428 C C . GLU D 1 186 ? 11.288 21.037 44.733 1.00 48.11 166 GLU D C 1
ATOM 5429 O O . GLU D 1 186 ? 12.121 20.612 43.935 1.00 48.98 166 GLU D O 1
ATOM 5435 N N . GLU D 1 187 ? 10.169 21.638 44.350 1.00 48.91 167 GLU D N 1
ATOM 5436 C CA . GLU D 1 187 ? 9.849 21.832 42.941 1.00 49.78 167 GLU D CA 1
ATOM 5437 C C . GLU D 1 187 ? 10.871 22.794 42.330 1.00 48.18 167 GLU D C 1
ATOM 5438 O O . GLU D 1 187 ? 11.239 22.682 41.162 1.00 47.84 167 GLU D O 1
ATOM 5444 N N . TYR D 1 188 ? 11.321 23.738 43.146 1.00 46.30 168 TYR D N 1
ATOM 5445 C CA . TYR D 1 188 ? 12.320 24.729 42.763 1.00 43.33 168 TYR D CA 1
ATOM 5446 C C . TYR D 1 188 ? 13.663 24.034 42.562 1.00 40.97 168 TYR D C 1
ATOM 5447 O O . TYR D 1 188 ? 14.312 24.212 41.544 1.00 40.79 168 TYR D O 1
ATOM 5456 N N . ALA D 1 189 ? 14.073 23.236 43.537 1.00 39.47 169 ALA D N 1
ATOM 5457 C CA . ALA D 1 189 ? 15.339 22.521 43.441 1.00 41.57 169 ALA D CA 1
ATOM 5458 C C . ALA D 1 189 ? 15.318 21.480 42.323 1.00 41.95 169 ALA D C 1
ATOM 5459 O O . ALA D 1 189 ? 16.360 21.139 41.770 1.00 42.12 169 ALA D O 1
ATOM 5461 N N . ARG D 1 190 ? 14.136 20.970 41.996 1.00 43.05 170 ARG D N 1
ATOM 5462 C CA . ARG D 1 190 ? 14.025 19.982 40.931 1.00 43.26 170 ARG D CA 1
ATOM 5463 C C . ARG D 1 190 ? 14.335 20.660 39.602 1.00 41.70 170 ARG D C 1
ATOM 5464 O O . ARG D 1 190 ? 15.171 20.193 38.835 1.00 38.28 170 ARG D O 1
ATOM 5472 N N . GLU D 1 191 ? 13.662 21.771 39.331 1.00 41.32 171 GLU D N 1
ATOM 5473 C CA . GLU D 1 191 ? 13.898 22.470 38.084 1.00 43.29 171 GLU D CA 1
ATOM 5474 C C . GLU D 1 191 ? 15.328 22.951 37.961 1.00 41.73 171 GLU D C 1
ATOM 5475 O O . GLU D 1 191 ? 15.984 22.675 36.968 1.00 42.35 171 GLU D O 1
ATOM 5481 N N . VAL D 1 192 ? 15.803 23.680 38.967 1.00 40.00 172 VAL D N 1
ATOM 5482 C CA . VAL D 1 192 ? 17.159 24.207 38.952 1.00 36.68 172 VAL D CA 1
ATOM 5483 C C . VAL D 1 192 ? 18.201 23.159 38.587 1.00 36.47 172 VAL D C 1
ATOM 5484 O O . VAL D 1 192 ? 19.080 23.422 37.772 1.00 36.12 172 VAL D O 1
ATOM 5488 N N . LEU D 1 193 ? 18.105 21.973 39.178 1.00 34.79 173 LEU D N 1
ATOM 5489 C CA . LEU D 1 193 ? 19.069 20.919 38.891 1.00 33.56 173 LEU D CA 1
ATOM 5490 C C . LEU D 1 193 ? 18.915 20.407 37.462 1.00 33.87 173 LEU D C 1
ATOM 5491 O O . LEU D 1 193 ? 19.901 20.185 36.768 1.00 35.37 173 LEU D O 1
ATOM 5496 N N . THR D 1 194 ? 17.674 20.237 37.021 1.00 34.02 174 THR D N 1
ATOM 5497 C CA . THR D 1 194 ? 17.393 19.745 35.679 1.00 33.00 174 THR D CA 1
ATOM 5498 C C . THR D 1 194 ? 18.069 20.611 34.613 1.00 31.29 174 THR D C 1
ATOM 5499 O O . THR D 1 194 ? 18.465 20.112 33.566 1.00 29.24 174 THR D O 1
ATOM 5503 N N . ARG D 1 195 ? 18.203 21.903 34.892 1.00 30.29 175 ARG D N 1
ATOM 5504 C CA . ARG D 1 195 ? 18.820 22.842 33.959 1.00 30.40 175 ARG D CA 1
ATOM 5505 C C . ARG D 1 195 ? 20.307 22.599 33.760 1.00 31.59 175 ARG D C 1
ATOM 5506 O O . ARG D 1 195 ? 20.918 23.141 32.840 1.00 31.82 175 ARG D O 1
ATOM 5514 N N . LEU D 1 196 ? 20.881 21.764 34.616 1.00 31.37 176 LEU D N 1
ATOM 5515 C CA . LEU D 1 196 ? 22.297 21.461 34.544 1.00 33.01 176 LEU D CA 1
ATOM 5516 C C . LEU D 1 196 ? 22.600 20.120 33.851 1.00 33.97 176 LEU D C 1
ATOM 5517 O O . LEU D 1 196 ? 23.746 19.831 33.526 1.00 34.82 176 LEU D O 1
ATOM 5522 N N . ILE D 1 197 ? 21.583 19.306 33.607 1.00 33.40 177 ILE D N 1
ATOM 5523 C CA . ILE D 1 197 ? 21.826 18.006 32.993 1.00 35.07 177 ILE D CA 1
ATOM 5524 C C . ILE D 1 197 ? 21.754 18.023 31.472 1.00 35.25 177 ILE D C 1
ATOM 5525 O O . ILE D 1 197 ? 20.749 18.427 30.889 1.00 35.82 177 ILE D O 1
ATOM 5530 N N . PRO D 1 198 ? 22.835 17.589 30.808 1.00 34.80 178 PRO D N 1
ATOM 5531 C CA . PRO D 1 198 ? 22.876 17.564 29.345 1.00 36.21 178 PRO D CA 1
ATOM 5532 C C . PRO D 1 198 ? 21.747 16.706 28.782 1.00 37.95 178 PRO D C 1
ATOM 5533 O O . PRO D 1 198 ? 21.441 15.646 29.326 1.00 38.32 178 PRO D O 1
ATOM 5537 N N . VAL D 1 199 ? 21.130 17.167 27.698 1.00 38.59 179 VAL D N 1
ATOM 5538 C CA . VAL D 1 199 ? 20.037 16.427 27.081 1.00 41.13 179 VAL D CA 1
ATOM 5539 C C . VAL D 1 199 ? 20.612 15.417 26.093 1.00 42.22 179 VAL D C 1
ATOM 5540 O O . VAL D 1 199 ? 21.692 15.623 25.557 1.00 41.75 179 VAL D O 1
ATOM 5544 N N . PRO D 1 200 ? 19.896 14.306 25.854 1.00 44.44 180 PRO D N 1
ATOM 5545 C CA . PRO D 1 200 ? 20.317 13.244 24.930 1.00 44.40 180 PRO D CA 1
ATOM 5546 C C . PRO D 1 200 ? 20.549 13.785 23.527 1.00 43.97 180 PRO D C 1
ATOM 5547 O O . PRO D 1 200 ? 19.933 14.772 23.138 1.00 43.69 180 PRO D O 1
ATOM 5551 N N . ALA D 1 201 ? 21.403 13.210 22.779 1.00 43.64 181 ALA D N 1
ATOM 5552 C CA . ALA D 1 201 ? 21.515 13.397 21.400 1.00 43.53 181 ALA D CA 1
ATOM 5553 C C . ALA D 1 201 ? 21.286 12.168 20.773 1.00 44.06 181 ALA D C 1
ATOM 5554 O O . ALA D 1 201 ? 21.071 11.275 21.240 1.00 45.60 181 ALA D O 1
ATOM 5556 N N . THR D 1 202 ? 21.513 12.062 19.598 1.00 41.79 182 THR D N 1
ATOM 5557 C CA . THR D 1 202 ? 20.984 10.808 19.186 1.00 42.14 182 THR D CA 1
ATOM 5558 C C . THR D 1 202 ? 21.536 9.628 19.277 1.00 42.76 182 THR D C 1
ATOM 5559 O O . THR D 1 202 ? 21.057 8.731 19.525 1.00 42.93 182 THR D O 1
ATOM 5563 N N . ARG D 1 203 ? 22.734 9.722 19.236 1.00 43.02 183 ARG D N 1
ATOM 5564 C CA . ARG D 1 203 ? 23.725 8.667 19.349 1.00 43.23 183 ARG D CA 1
ATOM 5565 C C . ARG D 1 203 ? 23.580 8.271 20.817 1.00 45.61 183 ARG D C 1
ATOM 5566 O O . ARG D 1 203 ? 23.983 7.187 21.235 1.00 43.63 183 ARG D O 1
ATOM 5574 N N . ASP D 1 204 ? 22.969 9.197 21.561 1.00 48.06 184 ASP D N 1
ATOM 5575 C CA . ASP D 1 204 ? 22.704 9.138 22.998 1.00 50.52 184 ASP D CA 1
ATOM 5576 C C . ASP D 1 204 ? 23.765 9.923 23.775 1.00 51.47 184 ASP D C 1
ATOM 5577 O O . ASP D 1 204 ? 23.538 11.129 24.028 1.00 51.07 184 ASP D O 1
#

Nearest PDB structures (foldseek):
  3hta-assembly2_C  TM=1.005E+00  e=1.299E-24  Streptomyces lividans
  3hta-assembly1_B  TM=9.771E-01  e=2.022E-20  Streptomyces lividans
  3htj-assembly1_A  TM=9.474E-01  e=7.247E-18  Streptomyces lividans
  3htj-assembly1_B  TM=9.533E-01  e=1.486E-17  Streptomyces lividans
  3iuv-assembly1_A-2  TM=9.010E-01  e=5.790E-18  Streptomyces coelicolor A3(2)

Foldseek 3Di:
DDDAPRPHHNLLDVVVVVLLLVLQLVQCLPPNPVRGDLVSSCVSSVHDSVSSCSNPVDVLSSLLSNLVVLVVLLVVLVVVQCLLPVPVRLPLLSVLVSLCVSCPDDVSSSVSNVRSLCVCVPVVSNVVVNVVVLQVQLVSCPVVAHPQLSSCVVVLSVVLVCVCVVPVNPRDSVVSSVSNPVSTDDDPDD/DDDCLVLLLVLQLVQCLVVNPVRRDLVSSCVSSVHDSVVSCVNPVDPLRSLLSNQLVLLVLLVVLVVVQPCCLPQPDDNLLSLLVSLLVSCPPDVSSSVSNVRSLCVCVPPVSNVVSNCVSLVVQLVSCCNHAPNVLSNVLSVVSNVLSCVCVPVVPDRDSVVSSVVSVVSGDDDDPVD/DQDAPRPDHNLLDVVVVVLLLVLQLVCCLVPNPVRGDLVSSCVSSVHDSVSSCSNQVDSLSSLLSNLVVLLVLLVVLVVVQPCLPPLVDLNLLSVLVSLVVSCPPDVSSSVSNVRSLCVCVPPVSNPVVNVVSLVVQLVSCVSPAPDVLSNCRSVLSCVQNCVCVVPVNDRDSVVSSVVNCVSGDDDPD/DPLVVLLLVLQLVCCLPVNNVRDDLVSSCVSSVHPSVVSCVSQVDSLSSLLSNLLVLLVLLVVLVVVQCLCLPLVRQNLLSLLVSLCVSCVPDPSSSVSNVRSLCVCVPRVSNVVVVVVSQVVQLVSCVSHAPSVLSSVLSVVSNVLSCCCVVPVPHRDSVVSSVVSVVSGDDDDDVD

B-factor: mean 43.39, std 11.93, range [5.52, 89.09]

Solvent-accessible surface area: 32798 Å² total; per-residue (Å²): 218,79,104,98,38,61,152,77,66,134,94,46,10,85,95,44,99,67,106,0,10,58,0,0,35,98,6,0,10,125,95,15,22,69,20,8,37,6,68,24,0,8,20,18,4,111,16,67,11,1,11,0,18,105,30,4,52,23,38,16,68,0,3,30,7,0,0,106,47,4,22,83,7,20,38,166,27,21,80,72,20,96,49,10,97,69,110,111,13,83,10,13,15,41,1,0,99,0,0,13,66,16,4,64,40,111,99,73,21,6,29,15,31,12,29,0,12,11,10,0,4,58,73,83,36,0,30,87,7,1,29,90,47,16,135,42,8,3,69,56,2,40,106,99,39,38,111,30,0,14,85,0,0,5,0,0,8,12,0,1,4,0,22,8,6,0,31,98,39,111,52,64,64,133,15,0,106,64,1,0,48,49,2,12,64,121,86,110,114,233,124,95,150,85,119,78,138,0,10,43,0,0,32,103,7,0,17,130,153,13,44,64,22,7,42,37,166,52,0,7,83,60,16,131,19,78,67,51,8,1,56,126,35,6,73,72,51,44,67,1,4,25,9,0,0,121,44,9,20,80,18,9,56,146,24,28,78,69,14,108,34,2,57,59,106,166,24,78,11,1,5,19,3,0,104,0,0,21,89,19,24,65,40,103,65,68,26,10,35,16,13,9,22,0,18,13,17,0,7,58,72,88,46,0,29,88,2,0,15,77,35,24,126,44,12,14,65,48,0,52,88,55,22,63,103,62,0,3,74,0,0,7,1,0,1,6,0,1,3,0,20,22,27,1,15,96,55,108,50,44,70,125,16,0,98,70,1,0,51,52,2,52,66,131,102,39,147,212,125,230,98,100,104,47,55,160,78,60,134,131,52,10,91,98,37,102,67,110,0,9,46,0,0,33,99,5,0,12,131,107,13,26,66,20,10,40,30,172,35,0,8,76,64,3,117,14,94,72,46,13,0,68,116,35,3,84,72,72,55,64,0,2,30,8,0,0,116,45,8,24,97,19,19,54,158,24,42,78,69,17,103,32,11,84,60,95,151,26,68,10,5,8,22,4,0,106,0,2,20,84,16,3,63,38,110,106,66,28,6,30,18,16,9,29,0,14,12,9,0,5,50,67,84,43,0,33,88,4,2,34,102,45,21,124,43,12,7,67,32,0,42,85,63,31,50,107,36,0,11,81,0,0,5,0,0,5,8,0,3,5,0,25,8,9,0,26,94,46,111,54,64,72,72,18,0,24,12,2,0,5,22,0,14,61,36,68,58,122,137,92,73,116,71,133,0,12,46,0,0,39,110,10,0,12,138,140,19,32,57,24,11,45,37,164,42,0,3,64,77,18,133,22,83,92,42,18,0,72,174,49,8,66,66,52,45,68,0,3,25,12,0,0,116,46,12,19,80,26,9,54,156,18,30,83,68,22,104,32,4,69,62,108,156,26,84,11,1,8,19,4,0,116,2,0,19,91,18,6,65,39,110,102,66,25,7,20,15,14,11,25,0,15,12,18,0,5,38,84,86,43,0,28,86,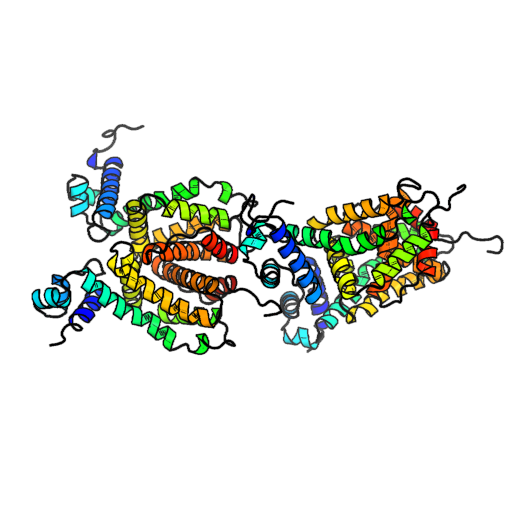3,0,19,66,34,21,114,47,13,12,72,54,2,48,90,58,21,61,101,57,0,3,79,0,0,6,3,1,2,6,1,1,4,1,20,8,6,3,21,83,52,107,52,60,77,119,17,0,86,76,0,0,70,31,1,44,67,48,110,13,72,144,140

Sequence (736 aa):
LVPRGSHMPRRHDPERRQRIIDAAIRVVGQKGIAGLSHRTVAAEADVPLGSTTYHFATLDDLMVAALRQANEGFARVVAAHPALSDPEADLSGELARVLGEWLGGDRTGVELEYELYLAALRRPALRPVAAEWAEGVGALLAARTDPTTARALVAVLDGICLQVLLTDTPYDEEYAREVLTRLIPVPATRDPERRQRIIDAAIRVVGQKGIAGLSHRTVAAEADVPLGSTTYHFATLDDLMVAALRQANEGFARVVAAHPALSDPEADLSGELARVLGEWLGGDRTGVELEYELYLAALRRPALRPVAAEWAEGVGALLAARTDPTTARALVAVLDGICLQVLLTDTPYDEEYAREVLTRLIPVPATRDLVPRGSHMPRRHDPERRQRIIDAAIRVVGQKGIAGLSHRTVAAEADVPLGSTTYHFATLDDLMVAALRQANEGFARVVAAHPALSDPEADLSGELARVLGEWLGGDRTGVELEYELYLAALRRPALRPVAAEWAEGVGALLAARTDPTTARALVAVLDGICLQVLLTDTPYDEEYAREVLTRLIPVPATPERRQRIIDAAIRVVGQKGIAGLSHRTVAAEADVPLGSTTYHFATLDDLMVAALRQANEGFARVVAAHPALSDPEADLSGELARVLGEWLGGDRTGVELEYELYLAALRRPALRPVAAEWAEGVGALLAARTDPTTARALVAVLDGICLQVLLTDTPYDEEYAREVLTRLIPVPATRD

InterPro domains:
  IPR001647 DNA-binding HTH domain, TetR-type [PF00440] (13-58)
  IPR001647 DNA-binding HTH domain, TetR-type [PS50977] (7-67)
  IPR009057 Homedomain-like superfamily [SSF46689] (3-73)
  IPR036271 Tetracyclin repressor-like, C-terminal domain superfamily [SSF48498] (88-177)
  IPR041583 Tetracyclin repressor-like, C-terminal, group 31 [PF17940] (81-178)
  IPR050109 HTH-type, TetR-like transcriptional regulator [PTHR30055] (1-171)

CATH classification: 1.10.357.10

Organism: Streptomyces lividans (NCBI:txid1916)

Secondary structure (DSSP, 8-state):
-PPTTSSS-GGGSHHHHHHHHHHHHHHHHHHTGGG--HHHHHHHHT--HHHHHHH-SSHHHHHHHHHHHHTHHHHHHHHT-GGGTSTT--HHHHHHHHHHHHHTS-HHHHHHHHHHHHGGGT-GGGHHHHHHHHHHHHTTTSTTS-HHHHHHHHHHHHHHHHHHHTTTPPP-HHHHHHHHHHHSPPPS--/--S-HHHHHHHHHHHHHHH-GGG--HHHHHHHHTS-HHHHHHH-SSHHHHHHHHHHHHTHHHHHHHHT-GGGS-TTS-HHHHHHHHHHHHHHS-HHHHHHHHHHHHGGGS-GGGHHHHHHHHHHHHHHHHTTS-HHHHHHHHHHHHHHHHHHHHHTPPP-HHHHHHHHHTTSPPP-TT-/---TTSSS-GGGSHHHHHHHHHHHHHHHHHHTGGG-SHHHHHHHTT--HHHHHHH-SSHHHHHHHHHHHHTHHHHHHHTT-GGGG-TTS-HHHHHHHHHHHHHTS-HHHHHHHHHHHHGGGT-GGGHHHHHHHHHHHHHHHHTTS-HHHHHHHHHHHHHHHHHHHTTTPPP-HHHHHHHHHHHSPPP--/---TTHHHHHHHHHHHHH-GGG--HHHHHHHHT--HHHHHHHTSSHHHHHHHHHHHHTHHHHHHHHT-GGGG-TTS-HHHHHHHHHHHHHTS-HHHHHHHHHHHHGGGSSGGGHHHHHHHHHHHHHHHTTTS-HHHHHHHHHHHHHHHHHHHHH-PPP-HHHHHHHHHTTSPPP-TT-